Protein AF-0000000086145439 (afdb_homodimer)

Nearest PDB structures (foldseek):
  3k1z-assembly1_A  TM=8.356E-01  e=1.983E-15  Homo sapiens
  4ygs-assembly1_A  TM=7.049E-01  e=2.484E-09  Thermococcus onnurineus NA1
  3qnm-assembly1_A  TM=7.487E-01  e=1.190E-08  Bacteroides thetaiotaomicron
  4kn8-assembly1_B  TM=3.514E-01  e=5.556E-03  Geobacillus stearothermophilus
  1wvi-assembly1_D  TM=2.599E-01  e=7.870E-03  Streptococcus mutans UA159

Organism: NCBI:txid717836

Foldseek 3Di:
DADFEAEEAEAFDPFFKHWPDPLLVVLVVLQVVLPDDQDDSVLLVVQLVVQLVVLCVVQNLCNLVPVDANLVSQLSSSQSSCCVRDPVVDHRDPPSSVVSVVCVLAVNTMDTDPLLQVLLVQVVVQCVVSVHHYAYAYQYSDHPRRQSHCVNNVFFEAPAEQQDPPPPPLLPPPPDDGSHSYYQYCSNQVHAFLALSSVVSVVVSVCVNCVVPVNDDPVRYAYEYEYADCRGTCNSQVVNVHQYEHAAQDDFPPDPPAAECQPPPAEAPVVVCVPPSYHYYNHSNSVSSNHDGD/DADFEAEEAEAFDPFFKHWPDPPLVVLVVLQVVLPDDQDDSVLLVVQLVVQLVVLCVVQNLCNLVPVDANLVSQLSSSQSSCCVRDDVVDHRDPPSSVVSVVCVLAVNTMDTDPLLQVLLVQVVVQCVVSVHHYAYEYQYSDHPRRQSHCVNNVFFEAPAEQQDPPPPPLLPPPPDDGSHSYYQYCSNQVHAFLALSSVVSVVVSVCVNCVVPVNDDPVRYAYEYEYADCRGTCNSQVVNVHQYEHAAQDDFPPDPPAAECAPPPAEAPVVVCVPPSYHYYNHSNSVSSNHDGD

Secondary structure (DSSP, 8-state):
----EEEEEE-SBTTTEEESS-HHHHHHHHHHHTT--S--HHHHHHHHHHHHHHHHHHSTGGGGGGT--HHHHHHHHHHHHHGGGS-TT--PPTTHHHHHHHHTTSTTTEEE-TTHHHHHHHHHHHHHHTT--EEEEEEESS-TTHHHHHHHTT--B-S-BTTS--TT--SS-TTS--SB-EEEEHHHHS--TTSHHHHHHHHHHHHHHHHTTT---GGGEEEEEEES-IIIIIHHHHHTT-EEEEE-SSSTT-STTSEE-TTSPP--HHHHTTT-SEEEES-HHHHHTTSPP-/-PPPEEEEEE--BTTTEEESS-HHHHHHHHHHHTT--S--HHHHHHHHHHHHHHHHHHSTGGGGGGT--HHHHHHHHHHHHHGGGS-TT--PPTTHHHHHHHHTTSTTTEEE-TTHHHHHHHHHHHHHHTT--EEEEEEESS-TTHHHHHHHTT--B-S-BTTS--TT--SS-TTS--SB-EEEEHHHHS--TTSHHHHHHHHHHHHHHHHTTT---GGGEEEEEEES-IIIIIHHHHHTT-EEEEE-SSSTT-STTSEE-TTSPP--HHHHTTT-SEEEES-HHHHHTTSPP-

Radius of gyration: 28.78 Å; Cα contacts (8 Å, |Δi|>4): 1080; chains: 2; bounding box: 51×89×58 Å

pLDDT: mean 90.92, std 12.45, range [38.62, 98.88]

InterPro domains:
  IPR023214 HAD superfamily [G3DSA:3.40.50.1000] (103-264)
  IPR036412 HAD-like superfamily [SSF56784] (8-256)
  IPR044924 HAD-superfamily hydrolase, subfamily IA, REG-2-like, capping domain superfamily [G3DSA:1.10.150.720] (21-102)
  IPR051828 HAD-like hydrolase domain-containing protein [PTHR46191] (2-291)

Structure (mmCIF, N/CA/C/O backbone):
data_AF-0000000086145439-model_v1
#
loop_
_entity.id
_entity.type
_entity.pdbx_description
1 polymer 'Haloacid dehalogenase-like hydrolase'
#
loop_
_atom_site.group_PDB
_atom_site.id
_atom_site.type_symbol
_atom_site.label_atom_id
_atom_site.label_alt_id
_atom_site.label_comp_id
_atom_site.label_asym_id
_atom_site.label_entity_id
_atom_site.label_seq_id
_atom_site.pdbx_PDB_ins_code
_atom_site.Cartn_x
_atom_site.Cartn_y
_atom_site.Cartn_z
_atom_site.occupancy
_atom_site.B_iso_or_equiv
_atom_site.auth_seq_id
_atom_site.auth_comp_id
_atom_site.auth_asym_id
_atom_site.auth_atom_id
_atom_site.pdbx_PDB_model_num
ATOM 1 N N . MET A 1 1 ? -0.364 45.25 20.031 1 47.22 1 MET A N 1
ATOM 2 C CA . MET A 1 1 ? 0.243 44.156 20.766 1 47.22 1 MET A CA 1
ATOM 3 C C . MET A 1 1 ? 1.374 43.531 19.953 1 47.22 1 MET A C 1
ATOM 5 O O . MET A 1 1 ? 1.283 43.406 18.734 1 47.22 1 MET A O 1
ATOM 9 N N . PRO A 1 2 ? 2.51 43.406 20.547 1 53.5 2 PRO A N 1
ATOM 10 C CA . PRO A 1 2 ? 3.674 42.969 19.781 1 53.5 2 PRO A CA 1
ATOM 11 C C . PRO A 1 2 ? 3.416 41.656 19.031 1 53.5 2 PRO A C 1
ATOM 13 O O . PRO A 1 2 ? 2.58 40.844 19.453 1 53.5 2 PRO A O 1
ATOM 16 N N . SER A 1 3 ? 3.953 41.688 17.797 1 62.94 3 SER A N 1
ATOM 17 C CA . SER A 1 3 ? 3.857 40.5 16.969 1 62.94 3 SER A CA 1
ATOM 18 C C . SER A 1 3 ? 4.328 39.25 17.734 1 62.94 3 SER A C 1
ATOM 20 O O . SER A 1 3 ? 5.328 39.312 18.453 1 62.94 3 SER A O 1
ATOM 22 N N . ARG A 1 4 ? 3.471 38.344 17.891 1 82.12 4 ARG A N 1
ATOM 23 C CA . ARG A 1 4 ? 3.752 37.125 18.609 1 82.12 4 ARG A CA 1
ATOM 24 C C . ARG A 1 4 ? 3.943 35.938 17.656 1 82.12 4 ARG A C 1
ATOM 26 O O . ARG A 1 4 ? 3.492 36 16.5 1 82.12 4 ARG A O 1
ATOM 33 N N . ASN A 1 5 ? 4.719 35.094 18.078 1 91.19 5 ASN A N 1
ATOM 34 C CA . ASN A 1 5 ? 4.844 33.844 17.375 1 91.19 5 ASN A CA 1
ATOM 35 C C . ASN A 1 5 ? 3.502 33.125 17.266 1 91.19 5 ASN A C 1
ATOM 37 O O . ASN A 1 5 ? 2.58 33.406 18.031 1 91.19 5 ASN A O 1
ATOM 41 N N . LEU A 1 6 ? 3.379 32.406 16.219 1 94.06 6 LEU A N 1
ATOM 42 C CA . LEU A 1 6 ? 2.098 31.75 15.953 1 94.06 6 LEU A CA 1
ATOM 43 C C . LEU A 1 6 ? 2.27 30.25 15.773 1 94.06 6 LEU A C 1
ATOM 45 O O . LEU A 1 6 ? 3.119 29.797 14.992 1 94.06 6 LEU A O 1
ATOM 49 N N . LEU A 1 7 ? 1.595 29.484 16.609 1 95.56 7 LEU A N 1
ATOM 50 C CA . LEU A 1 7 ? 1.323 28.078 16.344 1 95.56 7 LEU A CA 1
ATOM 51 C C . LEU A 1 7 ? -0.054 27.891 15.711 1 95.56 7 LEU A C 1
ATOM 53 O O . LEU A 1 7 ? -1.074 28.141 16.359 1 95.56 7 LEU A O 1
ATOM 57 N N . ILE A 1 8 ? -0.056 27.562 14.43 1 97.69 8 ILE A N 1
ATOM 58 C CA . ILE A 1 8 ? -1.32 27.359 13.734 1 97.69 8 ILE A CA 1
ATOM 59 C C . ILE A 1 8 ? -1.418 25.922 13.242 1 97.69 8 ILE A C 1
ATOM 61 O O . ILE A 1 8 ? -0.511 25.422 12.57 1 97.69 8 ILE A O 1
ATOM 65 N N . CYS A 1 9 ? -2.453 25.219 13.648 1 98.69 9 CYS A N 1
ATOM 66 C CA . CYS A 1 9 ? -2.633 23.828 13.266 1 98.69 9 CYS A CA 1
ATOM 67 C C . CYS A 1 9 ? -3.955 23.625 12.539 1 98.69 9 CYS A C 1
ATOM 69 O O . CYS A 1 9 ? -4.922 24.344 12.789 1 98.69 9 CYS A O 1
ATOM 71 N N . PHE A 1 10 ? -3.969 22.672 11.656 1 98.88 10 PHE A N 1
ATOM 72 C CA . PHE A 1 10 ? -5.117 22.406 10.797 1 98.88 10 PHE A CA 1
ATOM 73 C C . PHE A 1 10 ? -5.637 20.984 11.016 1 98.88 10 PHE A C 1
ATOM 75 O O . PHE A 1 10 ? -4.855 20.062 11.203 1 98.88 10 PHE A O 1
ATOM 82 N N . ASP A 1 11 ? -6.965 20.844 10.961 1 98.75 11 ASP A N 1
ATOM 83 C CA . ASP A 1 11 ? -7.547 19.562 10.602 1 98.75 11 ASP A CA 1
ATOM 84 C C . ASP A 1 11 ? -7.152 19.156 9.18 1 98.75 11 ASP A C 1
ATOM 86 O O . ASP A 1 11 ? -6.707 20 8.391 1 98.75 11 ASP A O 1
ATOM 90 N N . ALA A 1 12 ? -7.277 17.859 8.906 1 98.44 12 ALA A N 1
ATOM 91 C CA . ALA A 1 12 ? -6.879 17.406 7.578 1 98.44 12 ALA A CA 1
ATOM 92 C C . ALA A 1 12 ? -8.094 17.188 6.688 1 98.44 12 ALA A C 1
ATOM 94 O O . ALA A 1 12 ? -8.406 18.016 5.832 1 98.44 12 ALA A O 1
ATOM 95 N N . PHE A 1 13 ? -8.93 16.203 6.918 1 97 13 PHE A N 1
ATOM 96 C CA . PHE A 1 13 ? -10.078 15.82 6.105 1 97 13 PHE A CA 1
ATOM 97 C C . PHE A 1 13 ? -11.18 16.875 6.191 1 97 13 PHE A C 1
ATOM 99 O O . PHE A 1 13 ? -11.641 17.203 7.285 1 97 13 PHE A O 1
ATOM 106 N N . GLY A 1 14 ? -11.516 17.375 5.109 1 97.38 14 GLY A N 1
ATOM 107 C CA . GLY A 1 14 ? -12.562 18.375 5.039 1 97.38 14 GLY A CA 1
ATOM 108 C C . GLY A 1 14 ? -12.039 19.797 5.199 1 97.38 14 GLY A C 1
ATOM 109 O O . GLY A 1 14 ? -12.734 20.766 4.871 1 97.38 14 GLY A O 1
ATOM 110 N N . THR A 1 15 ? -10.828 19.891 5.691 1 98.56 15 THR A N 1
ATOM 111 C CA . THR A 1 15 ? -10.211 21.203 5.902 1 98.56 15 THR A CA 1
ATOM 112 C C . THR A 1 15 ? -9.094 21.438 4.887 1 98.56 15 THR A C 1
ATOM 114 O O . THR A 1 15 ? -9.109 22.422 4.156 1 98.56 15 THR A O 1
ATOM 117 N N . LEU A 1 16 ? -8.148 20.5 4.754 1 98.75 16 LEU A N 1
ATOM 118 C CA . LEU A 1 16 ? -7.043 20.641 3.816 1 98.75 16 LEU A CA 1
ATOM 119 C C . LEU A 1 16 ? -7.348 19.906 2.51 1 98.75 16 LEU A C 1
ATOM 121 O O . LEU A 1 16 ? -6.957 20.375 1.434 1 98.75 16 LEU A O 1
ATOM 125 N N . PHE A 1 17 ? -7.973 18.766 2.629 1 98.69 17 PHE A N 1
ATOM 126 C CA . PHE A 1 17 ? -8.273 17.984 1.436 1 98.69 17 PHE A CA 1
ATOM 127 C C . PHE A 1 17 ? -9.609 17.266 1.586 1 98.69 17 PHE A C 1
ATOM 129 O O . PHE A 1 17 ? -10.18 17.219 2.68 1 98.69 17 PHE A O 1
ATOM 136 N N . LYS A 1 18 ? -10.148 16.781 0.526 1 98.38 18 LYS A N 1
ATOM 137 C CA . LYS A 1 18 ? -11.398 16.047 0.427 1 98.38 18 LYS A CA 1
ATOM 138 C C . LYS A 1 18 ? -11.289 14.906 -0.587 1 98.38 18 LYS A C 1
ATOM 140 O O . LYS A 1 18 ? -10.352 14.875 -1.388 1 98.38 18 LYS A O 1
ATOM 145 N N . PRO A 1 19 ? -12.188 13.898 -0.55 1 98.12 19 PRO A N 1
ATOM 146 C CA . PRO A 1 19 ? -12.148 12.859 -1.581 1 98.12 19 PRO A CA 1
ATOM 147 C C . PRO A 1 19 ? -12.242 13.422 -2.994 1 98.12 19 PRO A C 1
ATOM 149 O O . PRO A 1 19 ? -13.023 14.352 -3.242 1 98.12 19 PRO A O 1
ATOM 152 N N . ARG A 1 20 ? -11.43 12.906 -3.873 1 98.12 20 ARG A N 1
ATOM 153 C CA . ARG A 1 20 ? -11.438 13.312 -5.273 1 98.12 20 ARG A CA 1
ATOM 154 C C . ARG A 1 20 ? -12.797 13.047 -5.914 1 98.12 20 ARG A C 1
ATOM 156 O O . ARG A 1 20 ? -13.266 13.844 -6.73 1 98.12 20 ARG A O 1
ATOM 163 N N . TYR A 1 21 ? -13.391 11.953 -5.629 1 98.06 21 TYR A N 1
ATOM 164 C CA . TYR A 1 21 ? -14.742 11.484 -5.941 1 98.06 21 TYR A CA 1
ATOM 165 C C . TYR A 1 21 ? -15.398 10.859 -4.715 1 98.06 21 TYR A C 1
ATOM 167 O O . TYR A 1 21 ? -14.719 10.531 -3.74 1 98.06 21 TYR A O 1
ATOM 175 N N . PRO A 1 22 ? -16.734 10.82 -4.691 1 97.88 22 PRO A N 1
ATOM 176 C CA . PRO A 1 22 ? -17.344 10.156 -3.543 1 97.88 22 PRO A CA 1
ATOM 177 C C . PRO A 1 22 ? -16.703 8.805 -3.229 1 97.88 22 PRO A C 1
ATOM 179 O O . PRO A 1 22 ? -16.375 8.047 -4.141 1 97.88 22 PRO A O 1
ATOM 182 N N . VAL A 1 23 ? -16.453 8.555 -1.948 1 97.88 23 VAL A N 1
ATOM 183 C CA . VAL A 1 23 ? -15.711 7.387 -1.48 1 97.88 23 VAL A CA 1
ATOM 184 C C . VAL A 1 23 ? -16.328 6.113 -2.055 1 97.88 23 VAL A C 1
ATOM 186 O O . VAL A 1 23 ? -15.617 5.27 -2.609 1 97.88 23 VAL A O 1
ATOM 189 N N . ALA A 1 24 ? -17.672 6.004 -2.002 1 98.25 24 ALA A N 1
ATOM 190 C CA . ALA A 1 24 ? -18.359 4.809 -2.486 1 98.25 24 ALA A CA 1
ATOM 191 C C . ALA A 1 24 ? -18.125 4.609 -3.98 1 98.25 24 ALA A C 1
ATOM 193 O O . ALA A 1 24 ? -18.016 3.475 -4.453 1 98.25 24 ALA A O 1
ATOM 194 N N . GLN A 1 25 ? -18.125 5.707 -4.727 1 98.44 25 GLN A N 1
ATOM 195 C CA . GLN A 1 25 ? -17.859 5.625 -6.156 1 98.44 25 GLN A CA 1
ATOM 196 C C . GLN A 1 25 ? -16.453 5.094 -6.422 1 98.44 25 GLN A C 1
ATOM 198 O O . GLN A 1 25 ? -16.25 4.262 -7.312 1 98.44 25 GLN A O 1
ATOM 203 N N . GLN A 1 26 ? -15.477 5.566 -5.68 1 98.69 26 GLN A N 1
ATOM 204 C CA . GLN A 1 26 ? -14.102 5.125 -5.859 1 98.69 26 GLN A CA 1
ATOM 205 C C . GLN A 1 26 ? -13.945 3.65 -5.492 1 98.69 26 GLN A C 1
ATOM 207 O O . GLN A 1 26 ? -13.266 2.902 -6.199 1 98.69 26 GLN A O 1
ATOM 212 N N . TYR A 1 27 ? -14.578 3.244 -4.363 1 98.56 27 TYR A N 1
ATOM 213 C CA . TYR A 1 27 ? -14.602 1.835 -3.992 1 98.56 27 TYR A CA 1
ATOM 214 C C . TYR A 1 27 ? -15.188 0.985 -5.113 1 98.56 27 TYR A C 1
ATOM 216 O O . TYR A 1 27 ? -14.602 -0.023 -5.508 1 98.56 27 TYR A O 1
ATOM 224 N N . GLY A 1 28 ? -16.359 1.414 -5.586 1 98.38 28 GLY A N 1
ATOM 225 C CA . GLY A 1 28 ? -17.031 0.688 -6.648 1 98.38 28 GLY A CA 1
ATOM 226 C C . GLY A 1 28 ? -16.203 0.589 -7.918 1 98.38 28 GLY A C 1
ATOM 227 O O . GLY A 1 28 ? -16.125 -0.476 -8.531 1 98.38 28 GLY A O 1
ATOM 228 N N . ASP A 1 29 ? -15.578 1.71 -8.336 1 98.25 29 ASP A N 1
ATOM 229 C CA . ASP A 1 29 ? -14.758 1.744 -9.547 1 98.25 29 ASP A CA 1
ATOM 230 C C . ASP A 1 29 ? -13.609 0.738 -9.461 1 98.25 29 ASP A C 1
ATOM 232 O O . ASP A 1 29 ? -13.344 0.012 -10.422 1 98.25 29 ASP A O 1
ATOM 236 N N . VAL A 1 30 ? -12.93 0.678 -8.305 1 97.75 30 VAL A N 1
ATOM 237 C CA . VAL A 1 30 ? -11.828 -0.259 -8.125 1 97.75 30 VAL A CA 1
ATOM 238 C C . VAL A 1 30 ? -12.352 -1.691 -8.172 1 97.75 30 VAL A C 1
ATOM 240 O O . VAL A 1 30 ? -11.789 -2.543 -8.867 1 97.75 30 VAL A O 1
ATOM 243 N N . ALA A 1 31 ? -13.43 -1.961 -7.445 1 97.19 31 ALA A N 1
ATOM 244 C CA . ALA A 1 31 ? -14 -3.305 -7.422 1 97.19 31 ALA A CA 1
ATOM 245 C C . ALA A 1 31 ? -14.375 -3.764 -8.828 1 97.19 31 ALA A C 1
ATOM 247 O O . ALA A 1 31 ? -14.086 -4.898 -9.219 1 97.19 31 ALA A O 1
ATOM 248 N N . ARG A 1 32 ? -14.977 -2.883 -9.609 1 96.38 32 ARG A N 1
ATOM 249 C CA . ARG A 1 32 ? -15.391 -3.205 -10.969 1 96.38 32 ARG A CA 1
ATOM 250 C C . ARG A 1 32 ? -14.188 -3.453 -11.867 1 96.38 32 ARG A C 1
ATOM 252 O O . ARG A 1 32 ? -14.242 -4.293 -12.766 1 96.38 32 ARG A O 1
ATOM 259 N N . SER A 1 33 ? -13.156 -2.701 -11.609 1 95.25 33 SER A N 1
ATOM 260 C CA . SER A 1 33 ? -11.945 -2.912 -12.398 1 95.25 33 SER A CA 1
ATOM 261 C C . SER A 1 33 ? -11.344 -4.285 -12.133 1 95.25 33 SER A C 1
ATOM 263 O O . SER A 1 33 ? -10.531 -4.781 -12.922 1 95.25 33 SER A O 1
ATOM 265 N N . PHE A 1 34 ? -11.711 -4.922 -11.039 1 92.81 34 PHE A N 1
ATOM 266 C CA . PHE A 1 34 ? -11.234 -6.262 -10.711 1 92.81 34 PHE A CA 1
ATOM 267 C C . PHE A 1 34 ? -12.289 -7.309 -11.055 1 92.81 34 PHE A C 1
ATOM 269 O O . PHE A 1 34 ? -12.195 -8.453 -10.617 1 92.81 34 PHE A O 1
ATOM 276 N N . GLY A 1 35 ? -13.406 -6.883 -11.711 1 90.06 35 GLY A N 1
ATOM 277 C CA . GLY A 1 35 ? -14.359 -7.82 -12.281 1 90.06 35 GLY A CA 1
ATOM 278 C C . GLY A 1 35 ? -15.594 -8.008 -11.422 1 90.06 35 GLY A C 1
ATOM 279 O O . GLY A 1 35 ? -16.469 -8.805 -11.758 1 90.06 35 GLY A O 1
ATOM 280 N N . LEU A 1 36 ? -15.617 -7.301 -10.25 1 92.69 36 LEU A N 1
ATOM 281 C CA . LEU A 1 36 ? -16.828 -7.379 -9.438 1 92.69 36 LEU A CA 1
ATOM 282 C C . LEU A 1 36 ? -17.938 -6.508 -10.016 1 92.69 36 LEU A C 1
ATOM 284 O O . LEU A 1 36 ? -17.656 -5.453 -10.594 1 92.69 36 LEU A O 1
ATOM 288 N N . SER A 1 37 ? -19.109 -7.039 -9.945 1 91.75 37 SER A N 1
ATOM 289 C CA . SER A 1 37 ? -20.266 -6.324 -10.469 1 91.75 37 SER A CA 1
ATOM 290 C C . SER A 1 37 ? -21.531 -6.68 -9.695 1 91.75 37 SER A C 1
ATOM 292 O O . SER A 1 37 ? -21.469 -7.348 -8.664 1 91.75 37 SER A O 1
ATOM 294 N N . GLY A 1 38 ? -22.609 -6.059 -10.125 1 93.56 38 GLY A N 1
ATOM 295 C CA . GLY A 1 38 ? -23.875 -6.434 -9.523 1 93.56 38 GLY A CA 1
ATOM 296 C C . GLY A 1 38 ? -24.266 -5.555 -8.352 1 93.56 38 GLY A C 1
ATOM 297 O O . GLY A 1 38 ? -25.078 -5.957 -7.512 1 93.56 38 GLY A O 1
ATOM 298 N N . PHE A 1 39 ? -23.625 -4.543 -8.164 1 97.25 39 PHE A N 1
ATOM 299 C CA . PHE A 1 39 ? -23.969 -3.615 -7.09 1 97.25 39 PHE A CA 1
ATOM 300 C C . PHE A 1 39 ? -23.906 -2.174 -7.582 1 97.25 39 PHE A C 1
ATOM 302 O O . PHE A 1 39 ? -23.188 -1.871 -8.539 1 97.25 39 PHE A O 1
ATOM 309 N N . THR A 1 40 ? -24.641 -1.315 -6.984 1 97.81 40 THR A N 1
ATOM 310 C CA . THR A 1 40 ? -24.625 0.115 -7.266 1 97.81 40 THR A CA 1
ATOM 311 C C . THR A 1 40 ? -23.719 0.851 -6.285 1 97.81 40 THR A C 1
ATOM 313 O O . THR A 1 40 ? -23.344 0.301 -5.246 1 97.81 40 THR A O 1
ATOM 316 N N . ASN A 1 41 ? -23.375 2.029 -6.629 1 98.12 41 ASN A N 1
ATOM 317 C CA . ASN A 1 41 ? -22.594 2.848 -5.707 1 98.12 41 ASN A CA 1
ATOM 318 C C . ASN A 1 41 ? -23.344 3.107 -4.406 1 98.12 41 ASN A C 1
ATOM 320 O O . ASN A 1 41 ? -22.75 3.209 -3.34 1 98.12 41 ASN A O 1
ATOM 324 N N . GLU A 1 42 ? -24.656 3.201 -4.465 1 98.25 42 GLU A N 1
ATOM 325 C CA . GLU A 1 42 ? -25.484 3.398 -3.279 1 98.25 42 GLU A CA 1
ATOM 326 C C . GLU A 1 42 ? -25.391 2.203 -2.336 1 98.25 42 GLU A C 1
ATOM 328 O O . GLU A 1 42 ? -25.328 2.373 -1.116 1 98.25 42 GLU A O 1
ATOM 333 N N . GLU A 1 43 ? -25.359 1.055 -2.959 1 98.5 43 GLU A N 1
ATOM 334 C CA . GLU A 1 43 ? -25.203 -0.158 -2.16 1 98.5 43 GLU A CA 1
ATOM 335 C C . GLU A 1 43 ? -23.828 -0.219 -1.506 1 98.5 43 GLU A C 1
ATOM 337 O O . GLU A 1 43 ? -23.703 -0.609 -0.343 1 98.5 43 GLU A O 1
ATOM 342 N N . VAL A 1 44 ? -22.828 0.174 -2.279 1 98.62 44 VAL A N 1
ATOM 343 C CA . VAL A 1 44 ? -21.484 0.226 -1.729 1 98.62 44 VAL A CA 1
ATOM 344 C C . VAL A 1 44 ? -21.438 1.217 -0.569 1 98.62 44 VAL A C 1
ATOM 346 O O . VAL A 1 44 ? -20.828 0.939 0.468 1 98.62 44 VAL A O 1
ATOM 349 N N . SER A 1 45 ? -22.078 2.346 -0.739 1 98.5 45 SER A N 1
ATOM 350 C CA . SER A 1 45 ? -22.109 3.379 0.292 1 98.5 45 SER A CA 1
ATOM 351 C C . SER A 1 45 ? -22.734 2.854 1.582 1 98.5 45 SER A C 1
ATOM 353 O O . SER A 1 45 ? -22.188 3.045 2.666 1 98.5 45 SER A O 1
ATOM 355 N N . SER A 1 46 ? -23.859 2.215 1.466 1 98.56 46 SER A N 1
ATOM 356 C CA . SER A 1 46 ? -24.562 1.673 2.623 1 98.56 46 SER A CA 1
ATOM 357 C C . SER A 1 46 ? -23.734 0.599 3.32 1 98.56 46 SER A C 1
ATOM 359 O O . SER A 1 46 ? -23.641 0.578 4.551 1 98.56 46 SER A O 1
ATOM 361 N N . SER A 1 47 ? -23.156 -0.244 2.506 1 98.5 47 SER A N 1
ATOM 362 C CA . SER A 1 47 ? -22.344 -1.322 3.061 1 98.5 47 SER A CA 1
ATOM 363 C C . SER A 1 47 ? -21.094 -0.779 3.74 1 98.5 47 SER A C 1
ATOM 365 O O . SER A 1 47 ? -20.688 -1.271 4.797 1 98.5 47 SER A O 1
ATOM 367 N N . PHE A 1 48 ? -20.516 0.216 3.146 1 98.62 48 PHE A N 1
ATOM 368 C CA . PHE A 1 48 ? -19.344 0.856 3.729 1 98.62 48 PHE A CA 1
ATOM 369 C C . PHE A 1 48 ? -19.672 1.453 5.09 1 98.62 48 PHE A C 1
ATOM 371 O O . PHE A 1 48 ? -18.922 1.263 6.055 1 98.62 48 PHE A O 1
ATOM 378 N N . LYS A 1 49 ? -20.703 2.186 5.129 1 98.19 49 LYS A N 1
ATOM 379 C CA . LYS A 1 49 ? -21.109 2.824 6.375 1 98.19 49 LYS A CA 1
ATOM 380 C C . LYS A 1 49 ? -21.312 1.791 7.48 1 98.19 49 LYS A C 1
ATOM 382 O O . LYS A 1 49 ? -20.906 2.004 8.625 1 98.19 49 LYS A O 1
ATOM 387 N N . ALA A 1 50 ? -21.906 0.675 7.121 1 98.25 50 ALA A N 1
ATOM 388 C CA . ALA A 1 50 ? -22.156 -0.4 8.086 1 98.25 50 ALA A CA 1
ATOM 389 C C . ALA A 1 50 ? -20.828 -1.009 8.555 1 98.25 50 ALA A C 1
ATOM 391 O O . ALA A 1 50 ? -20.641 -1.226 9.758 1 98.25 50 ALA A O 1
ATOM 392 N N . ALA A 1 51 ? -19.953 -1.281 7.613 1 98.38 51 ALA A N 1
ATOM 393 C CA . ALA A 1 51 ? -18.656 -1.858 7.941 1 98.38 51 ALA A CA 1
ATOM 394 C C . ALA A 1 51 ? -17.828 -0.91 8.812 1 98.38 51 ALA A C 1
ATOM 396 O O . ALA A 1 51 ? -17.188 -1.337 9.773 1 98.38 51 ALA A O 1
ATOM 397 N N . PHE A 1 52 ? -17.875 0.348 8.453 1 97.44 52 PHE A N 1
ATOM 398 C CA . PHE A 1 52 ? -17.141 1.367 9.188 1 97.44 52 PHE A CA 1
ATOM 399 C C . PHE A 1 52 ? -17.641 1.471 10.625 1 97.44 52 PHE A C 1
ATOM 401 O O . PHE A 1 52 ? -16.844 1.504 11.562 1 97.44 52 PHE A O 1
ATOM 408 N N . LYS A 1 53 ? -18.938 1.542 10.773 1 97.44 53 LYS A N 1
ATOM 409 C CA . LYS A 1 53 ? -19.547 1.646 12.094 1 97.44 53 LYS A CA 1
ATOM 410 C C . LYS A 1 53 ? -19.188 0.442 12.961 1 97.44 53 LYS A C 1
ATOM 412 O O . LYS A 1 53 ? -18.812 0.599 14.125 1 97.44 53 LYS A O 1
ATOM 417 N N . LYS A 1 54 ? -19.312 -0.692 12.414 1 97.62 54 LYS A N 1
ATOM 418 C CA . LYS A 1 54 ? -19.016 -1.921 13.148 1 97.62 54 LYS A CA 1
ATOM 419 C C . LYS A 1 54 ? -17.547 -1.967 13.57 1 97.62 54 LYS A C 1
ATOM 421 O O . LYS A 1 54 ? -17.234 -2.244 14.734 1 97.62 54 LYS A O 1
ATOM 426 N N . GLU A 1 55 ? -16.609 -1.665 12.625 1 97 55 GLU A N 1
ATOM 427 C CA . GLU A 1 55 ? -15.172 -1.711 12.906 1 97 55 GLU A CA 1
ATOM 428 C C . GLU A 1 55 ? -14.781 -0.644 13.922 1 97 55 GLU A C 1
ATOM 430 O O . GLU A 1 55 ? -13.961 -0.896 14.812 1 97 55 GLU A O 1
ATOM 435 N N . SER A 1 56 ? -15.367 0.534 13.773 1 94.94 56 SER A N 1
ATOM 436 C CA . SER A 1 56 ? -15.07 1.626 14.695 1 94.94 56 SER A CA 1
ATOM 437 C C . SER A 1 56 ? -15.516 1.29 16.109 1 94.94 56 SER A C 1
ATOM 439 O O . SER A 1 56 ? -14.875 1.699 17.078 1 94.94 56 SER A O 1
ATOM 441 N N . LYS A 1 57 ? -16.609 0.594 16.234 1 95.62 57 LYS A N 1
ATOM 442 C CA . LYS A 1 57 ? -17.109 0.18 17.531 1 95.62 57 LYS A CA 1
ATOM 443 C C . LYS A 1 57 ? -16.234 -0.906 18.141 1 95.62 57 LYS A C 1
ATOM 445 O O . LYS A 1 57 ? -15.859 -0.83 19.312 1 95.62 57 LYS A O 1
ATOM 450 N N . GLN A 1 58 ? -15.828 -1.844 17.344 1 95.88 58 GLN A N 1
ATOM 451 C CA . GLN A 1 58 ? -15.062 -2.99 17.812 1 95.88 58 GLN A CA 1
ATOM 452 C C . GLN A 1 58 ? -13.594 -2.623 18.031 1 95.88 58 GLN A C 1
ATOM 454 O O . GLN A 1 58 ? -12.945 -3.141 18.953 1 95.88 58 GLN A O 1
ATOM 459 N N . ASN A 1 59 ? -13.078 -1.806 17.172 1 94.44 59 ASN A N 1
ATOM 460 C CA . ASN A 1 59 ? -11.68 -1.402 17.188 1 94.44 59 ASN A CA 1
ATOM 461 C C . ASN A 1 59 ? -11.531 0.109 17.047 1 94.44 59 ASN A C 1
ATOM 463 O O . ASN A 1 59 ? -11.086 0.6 16.016 1 94.44 59 ASN A O 1
ATOM 467 N N . PRO A 1 60 ? -11.758 0.821 18.156 1 92.31 60 PRO A N 1
ATOM 468 C CA . PRO A 1 60 ? -11.766 2.283 18.078 1 92.31 60 PRO A CA 1
ATOM 469 C C . PRO A 1 60 ? -10.398 2.869 17.75 1 92.31 60 PRO A C 1
ATOM 471 O O . PRO A 1 60 ? -9.375 2.215 17.953 1 92.31 60 PRO A O 1
ATOM 474 N N . ASN A 1 61 ? -10.383 4.027 17.234 1 93.06 61 ASN A N 1
ATOM 475 C CA . ASN A 1 61 ? -9.18 4.781 16.891 1 93.06 61 ASN A CA 1
ATOM 476 C C . ASN A 1 61 ? -8.266 3.994 15.953 1 93.06 61 ASN A C 1
ATOM 478 O O . ASN A 1 61 ? -7.086 3.801 16.25 1 93.06 61 ASN A O 1
ATOM 482 N N . TYR A 1 62 ? -8.977 3.395 14.945 1 93.56 62 TYR A N 1
ATOM 483 C CA . TYR A 1 62 ? -8.273 2.705 13.867 1 93.56 62 TYR A CA 1
ATOM 484 C C . TYR A 1 62 ? -7.543 1.477 14.391 1 93.56 62 TYR A C 1
ATOM 486 O O . TYR A 1 62 ? -6.469 1.13 13.891 1 93.56 62 TYR A O 1
ATOM 494 N N . GLY A 1 63 ? -8.016 0.964 15.477 1 92.12 63 GLY A N 1
ATOM 495 C CA . GLY A 1 63 ? -7.531 -0.308 15.992 1 92.12 63 GLY A CA 1
ATOM 496 C C . GLY A 1 63 ? -6.477 -0.153 17.062 1 92.12 63 GLY A C 1
ATOM 497 O O . GLY A 1 63 ? -6.09 -1.132 17.703 1 92.12 63 GLY A O 1
ATOM 498 N N . LYS A 1 64 ? -6.012 1.042 17.359 1 88.06 64 LYS A N 1
ATOM 499 C CA . LYS A 1 64 ? -4.949 1.276 18.328 1 88.06 64 LYS A CA 1
ATOM 500 C C . LYS A 1 64 ? -5.297 0.671 19.688 1 88.06 64 LYS A C 1
ATOM 502 O O . LYS A 1 64 ? -4.445 0.073 20.344 1 88.06 64 LYS A O 1
ATOM 507 N N . ALA A 1 65 ? -6.426 0.763 20.031 1 83.69 65 ALA A N 1
ATOM 508 C CA . ALA A 1 65 ? -6.887 0.314 21.344 1 83.69 65 ALA A CA 1
ATOM 509 C C . ALA A 1 65 ? -6.711 -1.193 21.5 1 83.69 65 ALA A C 1
ATOM 511 O O . ALA A 1 65 ? -6.559 -1.695 22.625 1 83.69 65 ALA A O 1
ATOM 512 N N . ASN A 1 66 ? -6.617 -1.981 20.391 1 89.31 66 ASN A N 1
ATOM 513 C CA . ASN A 1 66 ? -6.523 -3.438 20.422 1 89.31 66 ASN A CA 1
ATOM 514 C C . ASN A 1 66 ? -5.223 -3.93 19.797 1 89.31 66 ASN A C 1
ATOM 516 O O . ASN A 1 66 ? -5.121 -5.094 19.406 1 89.31 66 ASN A O 1
ATOM 520 N N . GLY A 1 67 ? -4.316 -2.971 19.641 1 88.25 67 GLY A N 1
ATOM 521 C CA . GLY A 1 67 ? -3.021 -3.355 19.094 1 88.25 67 GLY A CA 1
ATOM 522 C C . GLY A 1 67 ? -3.061 -3.646 17.609 1 88.25 67 GLY A C 1
ATOM 523 O O . GLY A 1 67 ? -2.166 -4.309 17.078 1 88.25 67 GLY A O 1
ATOM 524 N N . MET A 1 68 ? -4.102 -3.258 16.969 1 90.12 68 MET A N 1
ATOM 525 C CA . MET A 1 68 ? -4.25 -3.439 15.531 1 90.12 68 MET A CA 1
ATOM 526 C C . MET A 1 68 ? -3.607 -2.285 14.773 1 90.12 68 MET A C 1
ATOM 528 O O . MET A 1 68 ? -3.693 -1.131 15.195 1 90.12 68 MET A O 1
ATOM 532 N N . ASN A 1 69 ? -2.967 -2.559 13.68 1 89.44 69 ASN A N 1
ATOM 533 C CA . ASN A 1 69 ? -2.455 -1.463 12.859 1 89.44 69 ASN A CA 1
ATOM 534 C C . ASN A 1 69 ? -3.512 -0.954 11.883 1 89.44 69 ASN A C 1
ATOM 536 O O . ASN A 1 69 ? -4.449 -1.678 11.539 1 89.44 69 ASN A O 1
ATOM 540 N N . PRO A 1 70 ? -3.344 0.252 11.453 1 92.81 70 PRO A N 1
ATOM 541 C CA . PRO A 1 70 ? -4.359 0.88 10.602 1 92.81 70 PRO A CA 1
ATOM 542 C C . PRO A 1 70 ? -4.582 0.126 9.297 1 92.81 70 PRO A C 1
ATOM 544 O O . PRO A 1 70 ? -5.707 0.076 8.789 1 92.81 70 PRO A O 1
ATOM 547 N N . GLU A 1 71 ? -3.574 -0.455 8.781 1 91.75 71 GLU A N 1
ATOM 548 C CA . GLU A 1 71 ? -3.725 -1.203 7.535 1 91.75 71 GLU A CA 1
ATOM 549 C C . GLU A 1 71 ? -4.707 -2.357 7.699 1 91.75 71 GLU A C 1
ATOM 551 O O . GLU A 1 71 ? -5.582 -2.562 6.855 1 91.75 71 GLU A O 1
ATOM 556 N N . LYS A 1 72 ? -4.512 -3.135 8.734 1 92.94 72 LYS A N 1
ATOM 557 C CA . LYS A 1 72 ? -5.441 -4.223 9.023 1 92.94 72 LYS A CA 1
ATOM 558 C C . LYS A 1 72 ? -6.852 -3.688 9.266 1 92.94 72 LYS A C 1
ATOM 560 O O . LYS A 1 72 ? -7.832 -4.281 8.812 1 92.94 72 LYS A O 1
ATOM 565 N N . TRP A 1 73 ? -6.953 -2.574 10.008 1 96.12 73 TRP A N 1
ATOM 566 C CA . TRP A 1 73 ? -8.227 -1.934 10.305 1 96.12 73 TRP A CA 1
ATOM 567 C C . TRP A 1 73 ? -8.984 -1.599 9.031 1 96.12 73 TRP A C 1
ATOM 569 O O . TRP A 1 73 ? -10.156 -1.967 8.875 1 96.12 73 TRP A O 1
ATOM 579 N N . TRP A 1 74 ? -8.336 -1.029 8.047 1 97 74 TRP A N 1
ATOM 580 C CA . TRP A 1 74 ? -8.961 -0.647 6.785 1 97 74 TRP A CA 1
ATOM 581 C C . TRP A 1 74 ? -9.195 -1.867 5.902 1 97 74 TRP A C 1
ATOM 583 O O . TRP A 1 74 ? -10.18 -1.919 5.152 1 97 74 TRP A O 1
ATOM 593 N N . THR A 1 75 ? -8.305 -2.85 5.98 1 96.38 75 THR A N 1
ATOM 594 C CA . THR A 1 75 ? -8.531 -4.102 5.266 1 96.38 75 THR A CA 1
ATOM 595 C C . THR A 1 75 ? -9.859 -4.73 5.68 1 96.38 75 THR A C 1
ATOM 597 O O . THR A 1 75 ? -10.633 -5.188 4.832 1 96.38 75 THR A O 1
ATOM 600 N N . ASN A 1 76 ? -10.102 -4.734 6.977 1 97.19 76 ASN A N 1
ATOM 601 C CA . ASN A 1 76 ? -11.367 -5.246 7.484 1 97.19 76 ASN A CA 1
ATOM 602 C C . ASN A 1 76 ? -12.555 -4.477 6.91 1 97.19 76 ASN A C 1
ATOM 604 O O . ASN A 1 76 ? -13.539 -5.074 6.477 1 97.19 76 ASN A O 1
ATOM 608 N N . ILE A 1 77 ? -12.461 -3.191 6.871 1 98.12 77 ILE A N 1
ATOM 609 C CA . ILE A 1 77 ? -13.562 -2.357 6.395 1 98.12 77 ILE A CA 1
ATOM 610 C C . ILE A 1 77 ? -13.797 -2.623 4.91 1 98.12 77 ILE A C 1
ATOM 612 O O . ILE A 1 77 ? -14.938 -2.824 4.484 1 98.12 77 ILE A O 1
ATOM 616 N N . ILE A 1 78 ? -12.719 -2.658 4.113 1 98.12 78 ILE A N 1
ATOM 617 C CA . ILE A 1 78 ? -12.836 -2.879 2.678 1 98.12 78 ILE A CA 1
ATOM 618 C C . ILE A 1 78 ? -13.461 -4.25 2.416 1 98.12 78 ILE A C 1
ATOM 620 O O . ILE A 1 78 ? -14.414 -4.367 1.637 1 98.12 78 ILE A O 1
ATOM 624 N N . THR A 1 79 ? -12.977 -5.238 3.09 1 96.94 79 THR A N 1
ATOM 625 C CA . THR A 1 79 ? -13.461 -6.605 2.928 1 96.94 79 THR A CA 1
ATOM 626 C C . THR A 1 79 ? -14.93 -6.703 3.314 1 96.94 79 THR A C 1
ATOM 628 O O . THR A 1 79 ? -15.742 -7.246 2.559 1 96.94 79 THR A O 1
ATOM 631 N N . ASN A 1 80 ? -15.273 -6.145 4.445 1 97.5 80 ASN A N 1
ATOM 632 C CA . ASN A 1 80 ? -16.625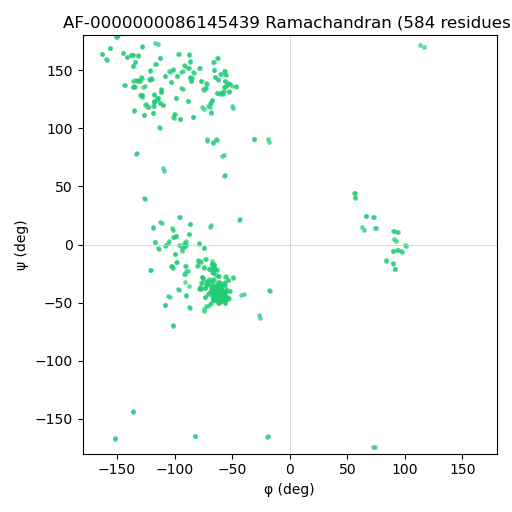 -6.242 4.969 1 97.5 80 ASN A CA 1
ATOM 633 C C . ASN A 1 80 ? -17.594 -5.344 4.195 1 97.5 80 ASN A C 1
ATOM 635 O O . ASN A 1 80 ? -18.812 -5.504 4.297 1 97.5 80 ASN A O 1
ATOM 639 N N . THR A 1 81 ? -17.094 -4.375 3.504 1 98.38 81 THR A N 1
ATOM 640 C CA . THR A 1 81 ? -17.922 -3.568 2.615 1 98.38 81 THR A CA 1
ATOM 641 C C . THR A 1 81 ? -18.422 -4.398 1.435 1 98.38 81 THR A C 1
ATOM 643 O O . THR A 1 81 ? -19.594 -4.312 1.054 1 98.38 81 THR A O 1
ATOM 646 N N . PHE A 1 82 ? -17.594 -5.293 0.921 1 97.62 82 PHE A N 1
ATOM 647 C CA . PHE A 1 82 ? -17.938 -5.934 -0.342 1 97.62 82 PHE A CA 1
ATOM 648 C C . PHE A 1 82 ? -18.484 -7.336 -0.107 1 97.62 82 PHE A C 1
ATOM 650 O O . PHE A 1 82 ? -19.172 -7.891 -0.961 1 97.62 82 PHE A O 1
ATOM 657 N N . LYS A 1 83 ? -18.219 -7.941 1.027 1 95.56 83 LYS A N 1
ATOM 658 C CA . LYS A 1 83 ? -18.656 -9.305 1.321 1 95.56 83 LYS A CA 1
ATOM 659 C C . LYS A 1 83 ? -20.156 -9.453 1.139 1 95.56 83 LYS A C 1
ATOM 661 O O . LYS A 1 83 ? -20.625 -10.406 0.518 1 95.56 83 LYS A O 1
ATOM 666 N N . PRO A 1 84 ? -20.969 -8.5 1.638 1 96 84 PRO A N 1
ATOM 667 C CA . PRO A 1 84 ? -22.422 -8.633 1.472 1 96 84 PRO A CA 1
ATOM 668 C C . PRO A 1 84 ? -22.875 -8.367 0.04 1 96 84 PRO A C 1
ATOM 670 O O . PRO A 1 84 ? -24.047 -8.609 -0.296 1 96 84 PRO A O 1
ATOM 673 N N . LEU A 1 85 ? -22.016 -7.832 -0.788 1 96.19 85 LEU A N 1
ATOM 674 C CA . LEU A 1 85 ? -22.422 -7.371 -2.111 1 96.19 85 LEU A CA 1
ATOM 675 C C . LEU A 1 85 ? -22.062 -8.398 -3.18 1 96.19 85 LEU A C 1
ATOM 677 O O . LEU A 1 85 ? -22.422 -8.234 -4.348 1 96.19 85 LEU A O 1
ATOM 681 N N . ILE A 1 86 ? -21.312 -9.398 -2.736 1 91.38 86 ILE A N 1
ATOM 682 C CA . ILE A 1 86 ? -20.922 -10.422 -3.703 1 91.38 86 ILE A CA 1
ATOM 683 C C . ILE A 1 86 ? -21.531 -11.766 -3.307 1 91.38 86 ILE A C 1
ATOM 685 O O . ILE A 1 86 ? -21.891 -11.977 -2.146 1 91.38 86 ILE A O 1
ATOM 689 N N . PRO A 1 87 ? -21.688 -12.594 -4.285 1 86.5 87 PRO A N 1
ATOM 690 C CA . PRO A 1 87 ? -22.234 -13.906 -3.949 1 86.5 87 PRO A CA 1
ATOM 691 C C . PRO A 1 87 ? -21.406 -14.633 -2.883 1 86.5 87 PRO A C 1
ATOM 693 O O . PRO A 1 87 ? -20.203 -14.43 -2.787 1 86.5 87 PRO A O 1
ATOM 696 N N . LEU A 1 88 ? -22.031 -15.414 -2.037 1 80.94 88 LEU A N 1
ATOM 697 C CA . LEU A 1 88 ? -21.438 -16.094 -0.885 1 80.94 88 LEU A CA 1
ATOM 698 C C . LEU A 1 88 ? -20.234 -16.922 -1.302 1 80.94 88 LEU A C 1
ATOM 700 O O . LEU A 1 88 ? -19.281 -17.078 -0.528 1 80.94 88 LEU A O 1
ATOM 704 N N . ASP A 1 89 ? -20.297 -17.391 -2.512 1 75.94 89 ASP A N 1
ATOM 705 C CA . ASP A 1 89 ? -19.234 -18.281 -2.965 1 75.94 89 ASP A CA 1
ATOM 706 C C . ASP A 1 89 ? -18.109 -17.484 -3.619 1 75.94 89 ASP A C 1
ATOM 708 O O . ASP A 1 89 ? -17.094 -18.062 -4.027 1 75.94 89 ASP A O 1
ATOM 712 N N . HIS A 1 90 ? -18.328 -16.109 -3.639 1 79.5 90 HIS A N 1
ATOM 713 C CA . HIS A 1 90 ? -17.297 -15.266 -4.23 1 79.5 90 HIS A CA 1
ATOM 714 C C . HIS A 1 90 ? -16.391 -14.68 -3.158 1 79.5 90 HIS A C 1
ATOM 716 O O . HIS A 1 90 ? -16.797 -14.5 -2.012 1 79.5 90 HIS A O 1
ATOM 722 N N . THR A 1 91 ? -15.156 -14.562 -3.533 1 85.19 91 THR A N 1
ATOM 723 C CA . THR A 1 91 ? -14.195 -13.906 -2.65 1 85.19 91 THR A CA 1
ATOM 724 C C . THR A 1 91 ? -13.719 -12.586 -3.252 1 85.19 91 THR A C 1
ATOM 726 O O . THR A 1 91 ? -13.891 -12.344 -4.449 1 85.19 91 THR A O 1
ATOM 729 N N . ILE A 1 92 ? -13.211 -11.789 -2.443 1 90.75 92 ILE A N 1
ATOM 730 C CA . ILE A 1 92 ? -12.609 -10.539 -2.902 1 90.75 92 ILE A CA 1
ATOM 731 C C . ILE A 1 92 ? -11.344 -10.836 -3.707 1 90.75 92 ILE A C 1
ATOM 733 O O . ILE A 1 92 ? -10.453 -11.547 -3.234 1 90.75 92 ILE A O 1
ATOM 737 N N . PRO A 1 93 ? -11.328 -10.32 -4.93 1 90.62 93 PRO A N 1
ATOM 738 C CA . PRO A 1 93 ? -10.172 -10.625 -5.777 1 90.62 93 PRO A CA 1
ATOM 739 C C . PRO A 1 93 ? -8.859 -10.125 -5.18 1 90.62 93 PRO A C 1
ATOM 741 O O . PRO A 1 93 ? -8.828 -9.062 -4.555 1 90.62 93 PRO A O 1
ATOM 744 N N . HIS A 1 94 ? -7.84 -10.891 -5.465 1 91.44 94 HIS A N 1
ATOM 745 C CA . HIS A 1 94 ? -6.5 -10.453 -5.094 1 91.44 94 HIS A CA 1
ATOM 746 C C . HIS A 1 94 ? -6.176 -9.086 -5.699 1 91.44 94 HIS A C 1
ATOM 748 O O . HIS A 1 94 ? -6.559 -8.805 -6.836 1 91.44 94 HIS A O 1
ATOM 754 N N . GLY A 1 95 ? -5.492 -8.219 -4.934 1 93.56 95 GLY A N 1
ATOM 755 C CA . GLY A 1 95 ? -5.02 -6.934 -5.434 1 93.56 95 GLY A CA 1
ATOM 756 C C . GLY A 1 95 ? -6.008 -5.805 -5.203 1 93.56 95 GLY A C 1
ATOM 757 O O . GLY A 1 95 ? -5.641 -4.629 -5.277 1 93.56 95 GLY A O 1
ATOM 758 N N . MET A 1 96 ? -7.281 -6.23 -5.004 1 95.69 96 MET A N 1
ATOM 759 C CA . MET A 1 96 ? -8.305 -5.191 -4.879 1 95.69 96 MET A CA 1
ATOM 760 C C . MET A 1 96 ? -8.102 -4.383 -3.6 1 95.69 96 MET A C 1
ATOM 762 O O . MET A 1 96 ? -8.109 -3.152 -3.631 1 95.69 96 MET A O 1
ATOM 766 N N . VAL A 1 97 ? -7.895 -5.086 -2.441 1 96.31 97 VAL A N 1
ATOM 767 C CA . VAL A 1 97 ? -7.754 -4.438 -1.144 1 96.31 97 VAL A CA 1
ATOM 768 C C . VAL A 1 97 ? -6.492 -3.574 -1.131 1 96.31 97 VAL A C 1
ATOM 770 O O . VAL A 1 97 ? -6.551 -2.383 -0.819 1 96.31 97 VAL A O 1
ATOM 773 N N . PRO A 1 98 ? -5.328 -4.066 -1.581 1 94.81 98 PRO A N 1
ATOM 774 C CA . PRO A 1 98 ? -4.129 -3.227 -1.632 1 94.81 98 PRO A CA 1
ATOM 775 C C . PRO A 1 98 ? -4.305 -2 -2.523 1 94.81 98 PRO A C 1
ATOM 777 O O . PRO A 1 98 ? -3.777 -0.927 -2.215 1 94.81 98 PRO A O 1
ATOM 780 N N . LYS A 1 99 ? -5.02 -2.145 -3.607 1 96.44 99 LYS A N 1
ATOM 781 C CA . LYS A 1 99 ? -5.246 -1.013 -4.5 1 96.44 99 LYS A CA 1
ATOM 782 C C . LYS A 1 99 ? -6.027 0.094 -3.801 1 96.44 99 LYS A C 1
ATOM 784 O O . LYS A 1 99 ? -5.695 1.274 -3.932 1 96.44 99 LYS A O 1
ATOM 789 N N . LEU A 1 100 ? -7.031 -0.322 -3.082 1 98.12 100 LEU A N 1
ATOM 790 C CA . LEU A 1 100 ? -7.836 0.659 -2.361 1 98.12 100 LEU A CA 1
ATOM 791 C C . LEU A 1 100 ? -7.039 1.281 -1.22 1 98.12 100 LEU A C 1
ATOM 793 O O . LEU A 1 100 ? -7.145 2.484 -0.968 1 98.12 100 LEU A O 1
ATOM 797 N N . LEU A 1 101 ? -6.25 0.458 -0.496 1 96.94 101 LEU A N 1
ATOM 798 C CA . LEU A 1 101 ? -5.414 0.97 0.584 1 96.94 101 LEU A CA 1
ATOM 799 C C . LEU A 1 101 ? -4.441 2.023 0.066 1 96.94 101 LEU A C 1
ATOM 801 O O . LEU A 1 101 ? -4.277 3.078 0.682 1 96.94 101 LEU A O 1
ATOM 805 N N . TYR A 1 102 ? -3.879 1.803 -1.11 1 96.56 102 TYR A N 1
ATOM 806 C CA . TYR A 1 102 ? -2.922 2.748 -1.674 1 96.56 102 TYR A CA 1
ATOM 807 C C . TYR A 1 102 ? -3.627 4 -2.182 1 96.56 102 TYR A C 1
ATOM 809 O O . TYR A 1 102 ? -3.158 5.117 -1.96 1 96.56 102 TYR A O 1
ATOM 817 N N . ARG A 1 103 ? -4.738 3.83 -2.91 1 97.44 103 ARG A N 1
ATOM 818 C CA . ARG A 1 103 ? -5.492 4.949 -3.463 1 97.44 103 ARG A CA 1
ATOM 819 C C . ARG A 1 103 ? -5.828 5.973 -2.383 1 97.44 103 ARG A C 1
ATOM 821 O O . ARG A 1 103 ? -5.672 7.176 -2.59 1 97.44 103 ARG A O 1
ATOM 828 N N . PHE A 1 104 ? -6.188 5.492 -1.198 1 97.88 104 PHE A N 1
ATOM 829 C CA . PHE A 1 104 ? -6.637 6.398 -0.147 1 97.88 104 PHE A CA 1
ATOM 830 C C . PHE A 1 104 ? -5.488 6.746 0.792 1 97.88 104 PHE A C 1
ATOM 832 O O . PHE A 1 104 ? -5.711 7.129 1.942 1 97.88 104 PHE A O 1
ATOM 839 N N . ARG A 1 105 ? -4.246 6.637 0.319 1 97.12 105 ARG A N 1
ATOM 840 C CA . ARG A 1 105 ? -3.043 7.113 0.988 1 97.12 105 ARG A CA 1
ATOM 841 C C . ARG A 1 105 ? -2.357 8.203 0.17 1 97.12 105 ARG A C 1
ATOM 843 O O . ARG A 1 105 ? -1.291 8.695 0.548 1 97.12 105 ARG A O 1
ATOM 850 N N . CYS A 1 106 ? -2.932 8.602 -0.978 1 97.12 106 CYS A N 1
ATOM 851 C CA . CYS A 1 106 ? -2.268 9.57 -1.848 1 97.12 106 CYS A CA 1
ATOM 852 C C . CYS A 1 106 ? -3.285 10.367 -2.652 1 97.12 106 CYS A C 1
ATOM 854 O O . CYS A 1 106 ? -4.484 10.305 -2.383 1 97.12 106 CYS A O 1
ATOM 856 N N . ASP A 1 107 ? -2.812 11.094 -3.684 1 97.69 107 ASP A N 1
ATOM 857 C CA . ASP A 1 107 ? -3.621 12.047 -4.445 1 97.69 107 ASP A CA 1
ATOM 858 C C . ASP A 1 107 ? -4.512 11.328 -5.453 1 97.69 107 ASP A C 1
ATOM 860 O O . ASP A 1 107 ? -5.324 11.953 -6.133 1 97.69 107 ASP A O 1
ATOM 864 N N . GLU A 1 108 ? -4.477 9.945 -5.52 1 97.19 108 GLU A N 1
ATOM 865 C CA . GLU A 1 108 ? -5.445 9.195 -6.316 1 97.19 108 GLU A CA 1
ATOM 866 C C . GLU A 1 108 ? -6.828 9.227 -5.668 1 97.19 108 GLU A C 1
ATOM 868 O O . GLU A 1 108 ? -7.844 9.211 -6.363 1 97.19 108 GLU A O 1
ATOM 873 N N . GLY A 1 109 ? -6.871 9.281 -4.363 1 98.5 109 GLY A N 1
ATOM 874 C CA . GLY A 1 109 ? -8.141 9.203 -3.654 1 98.5 109 GLY A CA 1
ATOM 875 C C . GLY A 1 109 ? -8.625 10.555 -3.162 1 98.5 109 GLY A C 1
ATOM 876 O O . GLY A 1 109 ? -9.805 10.711 -2.84 1 98.5 109 GLY A O 1
ATOM 877 N N . TYR A 1 110 ? -7.68 11.5 -3.096 1 98.69 110 TYR A N 1
ATOM 878 C CA . TYR A 1 110 ? -8.008 12.781 -2.484 1 98.69 110 TYR A CA 1
ATOM 879 C C . TYR A 1 110 ? -7.559 13.938 -3.375 1 98.69 110 TYR A C 1
ATOM 881 O O . TYR A 1 110 ? -6.789 13.742 -4.316 1 98.69 110 TYR A O 1
ATOM 889 N N . ILE A 1 111 ? -8.102 15.117 -3.104 1 98.62 111 ILE A N 1
ATOM 890 C CA . ILE A 1 111 ? -7.691 16.344 -3.785 1 98.62 111 ILE A CA 1
ATOM 891 C C . ILE A 1 111 ? -7.535 17.469 -2.771 1 98.62 111 ILE A C 1
ATOM 893 O O . ILE A 1 111 ? -8.336 17.594 -1.839 1 98.62 111 ILE A O 1
ATOM 897 N N . LEU A 1 112 ? -6.5 18.219 -2.875 1 98.75 112 LEU A N 1
ATOM 898 C CA . LEU A 1 112 ? -6.199 19.359 -2.008 1 98.75 112 LEU A CA 1
ATOM 899 C C . LEU A 1 112 ? -7.102 20.547 -2.334 1 98.75 112 LEU A C 1
ATOM 901 O O . LEU A 1 112 ? -7.336 20.844 -3.508 1 98.75 112 LEU A O 1
ATOM 905 N N . PHE A 1 113 ? -7.648 21.188 -1.304 1 98.69 113 PHE A N 1
ATOM 906 C CA . PHE A 1 113 ? -8.367 22.438 -1.571 1 98.69 113 PHE A CA 1
ATOM 907 C C . PHE A 1 113 ? -7.43 23.484 -2.143 1 98.69 113 PHE A C 1
ATOM 909 O O . PHE A 1 113 ? -6.289 23.625 -1.693 1 98.69 113 PHE A O 1
ATOM 916 N N . GLU A 1 114 ? -7.867 24.266 -3.053 1 98.12 114 GLU A N 1
ATOM 917 C CA . GLU A 1 114 ? -7.051 25.188 -3.834 1 98.12 114 GLU A CA 1
ATOM 918 C C . GLU A 1 114 ? -6.512 26.312 -2.961 1 98.12 114 GLU A C 1
ATOM 920 O O . GLU A 1 114 ? -5.504 26.938 -3.301 1 98.12 114 GLU A O 1
ATOM 925 N N . ASP A 1 115 ? -7.121 26.578 -1.813 1 98.44 115 ASP A N 1
ATOM 926 C CA . ASP A 1 115 ? -6.766 27.75 -1.009 1 98.44 115 ASP A CA 1
ATOM 927 C C . ASP A 1 115 ? -5.828 27.359 0.133 1 98.44 115 ASP A C 1
ATOM 929 O O . ASP A 1 115 ? -5.52 28.188 0.995 1 98.44 115 ASP A O 1
ATOM 933 N N . VAL A 1 116 ? -5.375 26.094 0.121 1 98.69 116 VAL A N 1
ATOM 934 C CA . VAL A 1 116 ? -4.484 25.625 1.182 1 98.69 116 VAL A CA 1
ATOM 935 C C . VAL A 1 116 ? -3.086 26.203 0.97 1 98.69 116 VAL A C 1
ATOM 937 O O . VAL A 1 116 ? -2.559 26.906 1.838 1 98.69 116 VAL A O 1
ATOM 940 N N . GLN A 1 117 ? -2.477 26 -0.163 1 97.75 117 GLN A N 1
ATOM 941 C CA . GLN A 1 117 ? -1.097 26.391 -0.43 1 97.75 117 GLN A CA 1
ATOM 942 C C . GLN A 1 117 ? -0.937 27.906 -0.378 1 97.75 117 GLN A C 1
ATOM 944 O O . GLN A 1 117 ? 0.018 28.406 0.213 1 97.75 117 GLN A O 1
ATOM 949 N N . PRO A 1 118 ? -1.885 28.672 -0.963 1 97.56 118 PRO A N 1
ATOM 950 C CA . PRO A 1 118 ? -1.78 30.141 -0.855 1 97.56 118 PRO A CA 1
ATOM 951 C C . PRO A 1 118 ? -1.793 30.625 0.592 1 97.56 118 PRO A C 1
ATOM 953 O O . PRO A 1 118 ? -1.05 31.547 0.945 1 97.56 118 PRO A O 1
ATOM 956 N N . LEU A 1 119 ? -2.604 30 1.432 1 98 119 LEU A N 1
ATOM 957 C CA . LEU A 1 119 ? -2.664 30.422 2.826 1 98 119 LEU A CA 1
ATOM 958 C C . LEU A 1 119 ? -1.355 30.109 3.547 1 98 119 LEU A C 1
ATOM 960 O O . LEU A 1 119 ? -0.833 30.953 4.285 1 98 119 LEU A O 1
ATOM 964 N N . VAL A 1 120 ? -0.838 28.953 3.344 1 97.56 120 VAL A N 1
ATOM 965 C CA . VAL A 1 120 ? 0.409 28.531 3.975 1 97.56 120 VAL A CA 1
ATOM 966 C C . VAL A 1 120 ? 1.535 29.484 3.574 1 97.56 120 VAL A C 1
ATOM 968 O O . VAL A 1 120 ? 2.299 29.953 4.426 1 97.56 120 VAL A O 1
ATOM 971 N N . ARG A 1 121 ? 1.603 29.828 2.301 1 95.44 121 ARG A N 1
ATOM 972 C CA . ARG A 1 121 ? 2.615 30.75 1.792 1 95.44 121 ARG A CA 1
ATOM 973 C C . ARG A 1 121 ? 2.469 32.125 2.424 1 95.44 121 ARG A C 1
ATOM 975 O O . ARG A 1 121 ? 3.459 32.75 2.832 1 95.44 121 ARG A O 1
ATOM 982 N N . LYS A 1 122 ? 1.311 32.562 2.488 1 95.5 122 LYS A N 1
ATOM 983 C CA . LYS A 1 122 ? 1.035 33.875 3.064 1 95.5 122 LYS A CA 1
ATOM 984 C C . LYS A 1 122 ? 1.49 33.938 4.52 1 95.5 122 LYS A C 1
ATOM 986 O O . LYS A 1 122 ? 2.094 34.906 4.941 1 95.5 122 LYS A O 1
ATOM 991 N N . LEU A 1 123 ? 1.175 32.906 5.273 1 95.31 123 LEU A N 1
ATOM 992 C CA . LEU A 1 123 ? 1.557 32.844 6.68 1 95.31 123 LEU A CA 1
ATOM 993 C C . LEU A 1 123 ? 3.072 32.906 6.836 1 95.31 123 LEU A C 1
ATOM 995 O O . LEU A 1 123 ? 3.582 33.656 7.676 1 95.31 123 LEU A O 1
ATOM 999 N N . ARG A 1 124 ? 3.73 32.219 6.016 1 94 124 ARG A N 1
ATOM 1000 C CA . ARG A 1 124 ? 5.188 32.188 6.07 1 94 124 ARG A CA 1
ATOM 1001 C C . ARG A 1 124 ? 5.781 33.531 5.719 1 94 124 ARG A C 1
ATOM 1003 O O . ARG A 1 124 ? 6.648 34.062 6.434 1 94 124 ARG A O 1
ATOM 1010 N N . GLU A 1 125 ? 5.285 34.125 4.672 1 92.69 125 GLU A N 1
ATOM 1011 C CA . GLU A 1 125 ? 5.785 35.438 4.203 1 92.69 125 GLU A CA 1
ATOM 1012 C C . GLU A 1 125 ? 5.516 36.531 5.227 1 92.69 125 GLU A C 1
ATOM 1014 O O . GLU A 1 125 ? 6.371 37.375 5.465 1 92.69 125 GLU A O 1
ATOM 1019 N N . ALA A 1 126 ? 4.355 36.469 5.777 1 91.06 126 ALA A N 1
ATOM 1020 C CA . ALA A 1 126 ? 3.975 37.469 6.75 1 91.06 126 ALA A CA 1
ATOM 1021 C C . ALA A 1 126 ? 4.883 37.438 7.977 1 91.06 126 ALA A C 1
ATOM 1023 O O . ALA A 1 126 ? 5.332 38.469 8.461 1 91.06 126 ALA A O 1
ATOM 1024 N N . HIS A 1 127 ? 5.16 36.281 8.438 1 91.5 127 HIS A N 1
ATOM 1025 C CA . HIS A 1 127 ? 5.969 36.156 9.641 1 91.5 127 HIS A CA 1
ATOM 1026 C C . HIS A 1 127 ? 7.438 36.438 9.352 1 91.5 127 HIS A C 1
ATOM 1028 O O . HIS A 1 127 ? 8.156 36.938 10.211 1 91.5 127 HIS A O 1
ATOM 1034 N N . LYS A 1 128 ? 7.828 36.125 8.125 1 89.69 128 LYS A N 1
ATOM 1035 C CA . LYS A 1 128 ? 9.172 36.531 7.719 1 89.69 128 LYS A CA 1
ATOM 1036 C C . LYS A 1 128 ? 9.328 38.031 7.703 1 89.69 128 LYS A C 1
ATOM 1038 O O . LYS A 1 128 ? 10.336 38.562 8.172 1 89.69 128 LYS A O 1
ATOM 1043 N N . ALA A 1 129 ? 8.359 38.719 7.227 1 89.69 129 ALA A N 1
ATOM 1044 C CA . ALA A 1 129 ? 8.383 40.188 7.105 1 89.69 129 ALA A CA 1
ATOM 1045 C C . ALA A 1 129 ? 8.383 40.844 8.484 1 89.69 129 ALA A C 1
ATOM 1047 O O . ALA A 1 129 ? 8.992 41.906 8.672 1 89.69 129 ALA A O 1
ATOM 1048 N N . GLU A 1 130 ? 7.738 40.219 9.414 1 88.75 130 GLU A N 1
ATOM 1049 C CA . GLU A 1 130 ? 7.582 40.781 10.742 1 88.75 130 GLU A CA 1
ATOM 1050 C C . GLU A 1 130 ? 8.656 40.281 11.703 1 88.75 130 GLU A C 1
ATOM 1052 O O . GLU A 1 130 ? 8.648 40.625 12.883 1 88.75 130 GLU A O 1
ATOM 1057 N N . ASP A 1 131 ? 9.508 39.438 11.234 1 88.69 131 ASP A N 1
ATOM 1058 C CA . ASP A 1 131 ? 10.57 38.844 12.031 1 88.69 131 ASP A CA 1
ATOM 1059 C C . ASP A 1 131 ? 10 38.125 13.25 1 88.69 131 ASP A C 1
ATOM 1061 O O . ASP A 1 131 ? 10.422 38.344 14.383 1 88.69 131 ASP A O 1
ATOM 1065 N N . THR A 1 132 ? 8.922 37.438 13.055 1 89.62 132 THR A N 1
ATOM 1066 C CA . THR A 1 132 ? 8.328 36.531 14.023 1 89.62 132 THR A CA 1
ATOM 1067 C C . THR A 1 132 ? 8.328 35.094 13.484 1 89.62 132 THR A C 1
ATOM 1069 O O . THR A 1 132 ? 8.648 34.844 12.32 1 89.62 132 THR A O 1
ATOM 1072 N N . ARG A 1 133 ? 7.941 34.188 14.344 1 89.69 133 ARG A N 1
ATOM 1073 C CA . ARG A 1 133 ? 7.957 32.781 13.945 1 89.69 133 ARG A CA 1
ATOM 1074 C C . ARG A 1 133 ? 6.539 32.25 13.75 1 89.69 133 ARG A C 1
ATOM 1076 O O . ARG A 1 133 ? 5.621 32.625 14.477 1 89.69 133 ARG A O 1
ATOM 1083 N N . VAL A 1 134 ? 6.438 31.375 12.789 1 93.12 134 VAL A N 1
ATOM 1084 C CA . VAL A 1 134 ? 5.199 30.625 12.602 1 93.12 134 VAL A CA 1
ATOM 1085 C C . VAL A 1 134 ? 5.504 29.141 12.484 1 93.12 134 VAL A C 1
ATOM 1087 O O . VAL A 1 134 ? 6.457 28.75 11.805 1 93.12 134 VAL A O 1
ATOM 1090 N N . VAL A 1 135 ? 4.828 28.344 13.258 1 93.88 135 VAL A N 1
ATOM 1091 C CA . VAL A 1 135 ? 4.863 26.891 13.172 1 93.88 135 VAL A CA 1
ATOM 1092 C C . VAL A 1 135 ? 3.506 26.359 12.711 1 93.88 135 VAL A C 1
ATOM 1094 O O . VAL A 1 135 ? 2.475 26.672 13.312 1 93.88 135 VAL A O 1
ATOM 1097 N N . ILE A 1 136 ? 3.535 25.656 11.617 1 96.69 136 ILE A N 1
ATOM 1098 C CA . ILE A 1 136 ? 2.309 25.156 11.008 1 96.69 136 ILE A CA 1
ATOM 1099 C C . ILE A 1 136 ? 2.236 23.641 11.164 1 96.69 136 ILE A C 1
ATOM 1101 O O . ILE A 1 136 ? 3.111 22.906 10.68 1 96.69 136 ILE A O 1
ATOM 1105 N N . GLY A 1 137 ? 1.189 23.125 11.836 1 97.25 137 GLY A N 1
ATOM 1106 C CA . GLY A 1 137 ? 1.059 21.703 12.062 1 97.25 137 GLY A CA 1
ATOM 1107 C C . GLY A 1 137 ? -0.289 21.141 11.641 1 97.25 137 GLY A C 1
ATOM 1108 O O . GLY A 1 137 ? -1.179 21.906 11.242 1 97.25 137 GLY A O 1
ATOM 1109 N N . VAL A 1 138 ? -0.405 19.844 11.633 1 98.38 138 VAL A N 1
ATOM 1110 C CA . VAL A 1 138 ? -1.661 19.125 11.422 1 98.38 138 VAL A CA 1
ATOM 1111 C C . VAL A 1 138 ? -2.037 18.359 12.68 1 98.38 138 VAL A C 1
ATOM 1113 O O . VAL A 1 138 ? -1.197 17.672 13.266 1 98.38 138 VAL A O 1
ATOM 1116 N N . ILE A 1 139 ? -3.201 18.562 13.188 1 98.5 139 ILE A N 1
ATOM 1117 C CA . ILE A 1 139 ? -3.814 17.766 14.242 1 98.5 139 ILE A CA 1
ATOM 1118 C C . ILE A 1 139 ? -5.098 17.125 13.727 1 98.5 139 ILE A C 1
ATOM 1120 O O . ILE A 1 139 ? -6.074 17.828 13.43 1 98.5 139 ILE A O 1
ATOM 1124 N N . THR A 1 140 ? -5.109 15.82 13.617 1 98.31 140 THR A N 1
ATOM 1125 C CA . THR A 1 140 ? -6.242 15.211 12.93 1 98.31 140 THR A CA 1
ATOM 1126 C C . THR A 1 140 ? -6.625 13.883 13.586 1 98.31 140 THR A C 1
ATOM 1128 O O . THR A 1 140 ? -5.762 13.156 14.078 1 98.31 140 THR A O 1
ATOM 1131 N N . ASN A 1 141 ? -7.996 13.68 13.742 1 96.94 141 ASN A N 1
ATOM 1132 C CA . ASN A 1 141 ? -8.492 12.344 14.047 1 96.94 141 ASN A CA 1
ATOM 1133 C C . ASN A 1 141 ? -8.266 11.383 12.875 1 96.94 141 ASN A C 1
ATOM 1135 O O . ASN A 1 141 ? -9.125 11.242 12.008 1 96.94 141 ASN A O 1
ATOM 1139 N N . SER A 1 142 ? -7.066 10.75 12.852 1 95.81 142 SER A N 1
ATOM 1140 C CA . SER A 1 142 ? -6.699 9.93 11.703 1 95.81 142 SER A CA 1
ATOM 1141 C C . SER A 1 142 ? -5.664 8.875 12.086 1 95.81 142 SER A C 1
ATOM 1143 O O . SER A 1 142 ? -5.164 8.875 13.219 1 95.81 142 SER A O 1
ATOM 1145 N N . ASP A 1 143 ? -5.461 7.965 11.172 1 93.5 143 ASP A N 1
ATOM 1146 C CA . ASP A 1 143 ? -4.328 7.051 11.242 1 93.5 143 ASP A CA 1
ATOM 1147 C C . ASP A 1 143 ? -3.062 7.703 10.688 1 93.5 143 ASP A C 1
ATOM 1149 O O . ASP A 1 143 ? -2.977 8.93 10.602 1 93.5 143 ASP A O 1
ATOM 1153 N N . ASP A 1 144 ? -2.029 7.023 10.391 1 89 144 ASP A N 1
ATOM 1154 C CA . ASP A 1 144 ? -0.697 7.543 10.094 1 89 144 ASP A CA 1
ATOM 1155 C C . ASP A 1 144 ? -0.562 7.906 8.617 1 89 144 ASP A C 1
ATOM 1157 O O . ASP A 1 144 ? 0.536 8.203 8.148 1 89 144 ASP A O 1
ATOM 1161 N N . ARG A 1 145 ? -1.648 8.07 7.855 1 93.94 145 ARG A N 1
ATOM 1162 C CA . ARG A 1 145 ? -1.54 8.211 6.406 1 93.94 145 ARG A CA 1
ATOM 1163 C C . ARG A 1 145 ? -1.575 9.672 5.988 1 93.94 145 ARG A C 1
ATOM 1165 O O . ARG A 1 145 ? -1.231 10.008 4.852 1 93.94 145 ARG A O 1
ATOM 1172 N N . VAL A 1 146 ? -1.979 10.562 6.832 1 97.12 146 VAL A N 1
ATOM 1173 C CA . VAL A 1 146 ? -2.268 11.945 6.457 1 97.12 146 VAL A CA 1
ATOM 1174 C C . VAL A 1 146 ? -0.999 12.617 5.938 1 97.12 146 VAL A C 1
ATOM 1176 O O . VAL A 1 146 ? -1.021 13.273 4.895 1 97.12 146 VAL A O 1
ATOM 1179 N N . PRO A 1 147 ? 0.173 12.43 6.582 1 96.31 147 PRO A N 1
ATOM 1180 C CA . PRO A 1 147 ? 1.382 13.047 6.023 1 96.31 147 PRO A CA 1
ATOM 1181 C C . PRO A 1 147 ? 1.69 12.562 4.609 1 96.31 147 PRO A C 1
ATOM 1183 O O . PRO A 1 147 ? 2.143 13.344 3.771 1 96.31 147 PRO A O 1
ATOM 1186 N N . ASP A 1 148 ? 1.419 11.297 4.328 1 96.81 148 ASP A N 1
ATOM 1187 C CA . ASP A 1 148 ? 1.61 10.758 2.984 1 96.81 148 ASP A CA 1
ATOM 1188 C C . ASP A 1 148 ? 0.671 11.43 1.985 1 96.81 148 ASP A C 1
ATOM 1190 O O . ASP A 1 148 ? 1.08 11.766 0.873 1 96.81 148 ASP A O 1
ATOM 1194 N N . ILE A 1 149 ? -0.566 11.562 2.352 1 98.12 149 ILE A N 1
ATOM 1195 C CA . ILE A 1 149 ? -1.568 12.195 1.5 1 98.12 149 ILE A CA 1
ATOM 1196 C C . ILE A 1 149 ? -1.136 13.617 1.171 1 98.12 149 ILE A C 1
ATOM 1198 O O . ILE A 1 149 ? -1.132 14.023 0.004 1 98.12 149 ILE A O 1
ATOM 1202 N N . LEU A 1 150 ? -0.703 14.359 2.162 1 98.19 150 LEU A N 1
ATOM 1203 C CA . LEU A 1 150 ? -0.286 15.742 1.964 1 98.19 150 LEU A CA 1
ATOM 1204 C C . LEU A 1 150 ? 0.937 15.82 1.057 1 98.19 150 LEU A C 1
ATOM 1206 O O . LEU A 1 150 ? 1.01 16.672 0.176 1 98.19 150 LEU A O 1
ATOM 1210 N N . THR A 1 151 ? 1.893 14.945 1.266 1 96.69 151 THR A N 1
ATOM 1211 C CA . THR A 1 151 ? 3.094 14.898 0.438 1 96.69 151 THR A CA 1
ATOM 1212 C C . THR A 1 151 ? 2.74 14.586 -1.013 1 96.69 151 THR A C 1
ATOM 1214 O O . THR A 1 151 ? 3.367 15.109 -1.937 1 96.69 151 THR A O 1
ATOM 1217 N N . SER A 1 152 ? 1.72 13.789 -1.212 1 96.5 152 SER A N 1
ATOM 1218 C CA . SER A 1 152 ? 1.312 13.406 -2.561 1 96.5 152 SER A CA 1
ATOM 1219 C C . SER A 1 152 ? 0.751 14.602 -3.328 1 96.5 152 SER A C 1
ATOM 1221 O O . SER A 1 152 ? 0.636 14.562 -4.555 1 96.5 152 SER A O 1
ATOM 1223 N N . PHE A 1 153 ? 0.389 15.656 -2.617 1 97.19 153 PHE A N 1
ATOM 1224 C CA . PHE A 1 153 ? -0.042 16.906 -3.232 1 97.19 153 PHE A CA 1
ATOM 1225 C C . PHE A 1 153 ? 1.152 17.812 -3.523 1 97.19 153 PHE A C 1
ATOM 1227 O O . PHE A 1 153 ? 0.989 19.016 -3.764 1 97.19 153 PHE A O 1
ATOM 1234 N N . ALA A 1 154 ? 2.342 17.344 -3.391 1 93.31 154 ALA A N 1
ATOM 1235 C CA . ALA A 1 154 ? 3.596 18.062 -3.627 1 93.31 154 ALA A CA 1
ATOM 1236 C C . ALA A 1 154 ? 3.859 19.078 -2.527 1 93.31 154 ALA A C 1
ATOM 1238 O O . ALA A 1 154 ? 4.504 20.109 -2.766 1 93.31 154 ALA A O 1
ATOM 1239 N N . LEU A 1 155 ? 3.275 18.844 -1.353 1 95.75 155 LEU A N 1
ATOM 1240 C CA . LEU A 1 155 ? 3.59 19.656 -0.183 1 95.75 155 LEU A CA 1
ATOM 1241 C C . LEU A 1 155 ? 4.812 19.109 0.547 1 95.75 155 LEU A C 1
ATOM 1243 O O . LEU A 1 155 ? 4.988 17.891 0.649 1 95.75 155 LEU A O 1
ATOM 1247 N N . LYS A 1 156 ? 5.602 20.031 1.06 1 93.12 156 LYS A N 1
ATOM 1248 C CA . LYS A 1 156 ? 6.723 19.641 1.905 1 93.12 156 LYS A CA 1
ATOM 1249 C C . LYS A 1 156 ? 6.277 19.422 3.348 1 93.12 156 LYS A C 1
ATOM 1251 O O . LYS A 1 156 ? 6.031 20.375 4.078 1 93.12 156 LYS A O 1
ATOM 1256 N N . VAL A 1 157 ? 6.277 18.125 3.791 1 94.38 157 VAL A N 1
ATOM 1257 C CA . VAL A 1 157 ? 5.781 17.781 5.117 1 94.38 157 VAL A CA 1
ATOM 1258 C C . VAL A 1 157 ? 6.93 17.25 5.977 1 94.38 157 VAL A C 1
ATOM 1260 O O . VAL A 1 157 ? 7.629 16.328 5.582 1 94.38 157 VAL A O 1
ATOM 1263 N N . SER A 1 158 ? 7.082 17.875 7.121 1 91.12 158 SER A N 1
ATOM 1264 C CA . SER A 1 158 ? 8.141 17.453 8.039 1 91.12 158 SER A CA 1
ATOM 1265 C C . SER A 1 158 ? 7.906 16.047 8.555 1 91.12 158 SER A C 1
ATOM 1267 O O . SER A 1 158 ? 6.77 15.656 8.828 1 91.12 158 SER A O 1
ATOM 1269 N N . PRO A 1 159 ? 8.945 15.297 8.75 1 87.5 159 PRO A N 1
ATOM 1270 C CA . PRO A 1 159 ? 8.797 13.969 9.352 1 87.5 159 PRO A CA 1
ATOM 1271 C C . PRO A 1 159 ? 8.523 14.031 10.859 1 87.5 159 PRO A C 1
ATOM 1273 O O . PRO A 1 159 ? 8.281 12.992 11.484 1 87.5 159 PRO A O 1
ATOM 1276 N N . LEU A 1 160 ? 8.516 15.172 11.43 1 89.12 160 LEU A N 1
ATOM 1277 C CA . LEU A 1 160 ? 8.258 15.32 12.859 1 89.12 160 LEU A CA 1
ATOM 1278 C C . LEU A 1 160 ? 6.805 14.977 13.18 1 89.12 160 LEU A C 1
ATOM 1280 O O . LEU A 1 160 ? 5.883 15.648 12.711 1 89.12 160 LEU A O 1
ATOM 1284 N N . GLN A 1 161 ? 6.625 13.922 13.898 1 90.88 161 GLN A N 1
ATOM 1285 C CA . GLN A 1 161 ? 5.312 13.43 14.297 1 90.88 161 GLN A CA 1
ATOM 1286 C C . GLN A 1 161 ? 5.297 13.055 15.781 1 90.88 161 GLN A C 1
ATOM 1288 O O . GLN A 1 161 ? 6.273 12.508 16.297 1 90.88 161 GLN A O 1
ATOM 1293 N N . TYR A 1 162 ? 4.254 13.336 16.406 1 91.75 162 TYR A N 1
ATOM 1294 C CA . TYR A 1 162 ? 4.125 12.945 17.797 1 91.75 162 TYR A CA 1
ATOM 1295 C C . TYR A 1 162 ? 4.297 11.438 17.969 1 91.75 162 TYR A C 1
ATOM 1297 O O . TYR A 1 162 ? 3.715 10.656 17.203 1 91.75 162 TYR A O 1
ATOM 1305 N N . GLY A 1 163 ? 5.062 11.023 18.969 1 83.88 163 GLY A N 1
ATOM 1306 C CA . GLY A 1 163 ? 5.211 9.625 19.312 1 83.88 163 GLY A CA 1
ATOM 1307 C C . GLY A 1 163 ? 6.258 8.906 18.469 1 83.88 163 GLY A C 1
ATOM 1308 O O . GLY A 1 163 ? 6.547 7.734 18.703 1 83.88 163 GLY A O 1
ATOM 1309 N N . LYS A 1 164 ? 6.629 9.453 17.5 1 75.44 164 LYS A N 1
ATOM 1310 C CA . LYS A 1 164 ? 7.648 8.797 16.688 1 75.44 164 LYS A CA 1
ATOM 1311 C C . LYS A 1 164 ? 9.031 9.367 16.969 1 75.44 164 LYS A C 1
ATOM 1313 O O . LYS A 1 164 ? 9.172 10.562 17.266 1 75.44 164 LYS A O 1
ATOM 1318 N N . HIS A 1 165 ? 9.891 8.469 17.594 1 58.44 165 HIS A N 1
ATOM 1319 C CA . HIS A 1 165 ? 11.242 8.906 17.938 1 58.44 165 HIS A CA 1
ATOM 1320 C C . HIS A 1 165 ? 11.984 9.406 16.703 1 58.44 165 HIS A C 1
ATOM 1322 O O . HIS A 1 165 ? 12.383 8.617 15.852 1 58.44 165 HIS A O 1
ATOM 1328 N N . ASN A 1 166 ? 11.484 10.281 16.156 1 54.5 166 ASN A N 1
ATOM 1329 C CA . ASN A 1 166 ? 12.242 10.781 15.016 1 54.5 166 ASN A CA 1
ATOM 1330 C C . ASN A 1 166 ? 13.586 11.367 15.445 1 54.5 166 ASN A C 1
ATOM 1332 O O . ASN A 1 166 ? 13.641 12.242 16.312 1 54.5 166 ASN A O 1
ATOM 1336 N N . ALA A 1 167 ? 14.695 10.531 15.477 1 45.28 167 ALA A N 1
ATOM 1337 C CA . ALA A 1 167 ? 16.016 11.102 15.703 1 45.28 167 ALA A CA 1
ATOM 1338 C C . ALA A 1 167 ? 16.031 12.602 15.398 1 45.28 167 ALA A C 1
ATOM 1340 O O . ALA A 1 167 ? 15.109 13.117 14.766 1 45.28 167 ALA A O 1
ATOM 1341 N N . LYS A 1 168 ? 17.453 13.031 15.312 1 42.72 168 LYS A N 1
ATOM 1342 C CA . LYS A 1 168 ? 18.078 14.32 15.008 1 42.72 168 LYS A CA 1
ATOM 1343 C C . LYS A 1 168 ? 17.391 15 13.836 1 42.72 168 LYS A C 1
ATOM 1345 O O . LYS A 1 168 ? 18 15.211 12.781 1 42.72 168 LYS A O 1
ATOM 1350 N N . SER A 1 169 ? 16.062 14.508 13.641 1 43.34 169 SER A N 1
ATOM 1351 C CA . SER A 1 169 ? 15.633 15.242 12.445 1 43.34 169 SER A CA 1
ATOM 1352 C C . SER A 1 169 ? 15.695 16.75 12.672 1 43.34 169 SER A C 1
ATOM 1354 O O . SER A 1 169 ? 15.031 17.266 13.57 1 43.34 169 SER A O 1
ATOM 1356 N N . SER A 1 170 ? 16.75 17.203 12.641 1 38.62 170 SER A N 1
ATOM 1357 C CA . SER A 1 170 ? 16.828 18.672 12.594 1 38.62 170 SER A CA 1
ATOM 1358 C C . SER A 1 170 ? 15.633 19.266 11.867 1 38.62 170 SER A C 1
ATOM 1360 O O . SER A 1 170 ? 15.25 18.797 10.797 1 38.62 170 SER A O 1
ATOM 1362 N N . VAL A 1 171 ? 14.547 19.578 12.672 1 41.59 171 VAL A N 1
ATOM 1363 C CA . VAL A 1 171 ? 13.453 20.422 12.203 1 41.59 171 VAL A CA 1
ATOM 1364 C C . VAL A 1 171 ? 13.898 21.188 10.961 1 41.59 171 VAL A C 1
ATOM 1366 O O . VAL A 1 171 ? 13.078 21.812 10.289 1 41.59 171 VAL A O 1
ATOM 1369 N N . ILE A 1 172 ? 15.086 21.594 11.078 1 39.62 172 ILE A N 1
ATOM 1370 C CA . ILE A 1 172 ? 15.422 22.562 10.055 1 39.62 172 ILE A CA 1
ATOM 1371 C C . ILE A 1 172 ? 15.547 21.875 8.703 1 39.62 172 ILE A C 1
ATOM 1373 O O . ILE A 1 172 ? 16.344 20.953 8.539 1 39.62 172 ILE A O 1
ATOM 1377 N N . ALA A 1 173 ? 14.445 21.781 8 1 45.97 173 ALA A N 1
ATOM 1378 C CA . ALA A 1 173 ? 14.438 21.422 6.582 1 45.97 173 ALA A CA 1
ATOM 1379 C C . ALA A 1 173 ? 15.812 21.641 5.957 1 45.97 173 ALA A C 1
ATOM 1381 O O . ALA A 1 173 ? 16.359 22.734 6.012 1 45.97 173 ALA A O 1
ATOM 1382 N N . GLU A 1 174 ? 16.75 20.672 5.914 1 43.53 174 GLU A N 1
ATOM 1383 C CA . GLU A 1 174 ? 17.984 20.938 5.191 1 43.53 174 GLU A CA 1
ATOM 1384 C C . GLU A 1 174 ? 17.766 21.969 4.082 1 43.53 174 GLU A C 1
ATOM 1386 O O . GLU A 1 174 ? 18.609 22.844 3.857 1 43.53 174 GLU A O 1
ATOM 1391 N N . HIS A 1 175 ? 16.797 21.547 3.082 1 48.94 175 HIS A N 1
ATOM 1392 C CA . HIS A 1 175 ? 16.578 22.328 1.869 1 48.94 175 HIS A CA 1
ATOM 1393 C C . HIS A 1 175 ? 15.211 23 1.884 1 48.94 175 HIS A C 1
ATOM 1395 O O . HIS A 1 175 ? 14.242 22.453 1.351 1 48.94 175 HIS A O 1
ATOM 1401 N N . GLY A 1 176 ? 14.969 23.953 2.801 1 65.5 176 GLY A N 1
ATOM 1402 C CA . GLY A 1 176 ? 13.906 24.938 2.633 1 65.5 176 GLY A CA 1
ATOM 1403 C C . GLY A 1 176 ? 12.781 24.797 3.641 1 65.5 176 GLY A C 1
ATOM 1404 O O . GLY A 1 176 ? 12.906 24.031 4.605 1 65.5 176 GLY A O 1
ATOM 1405 N N . GLN A 1 177 ? 11.906 25.578 3.762 1 85.38 177 GLN A N 1
ATOM 1406 C CA . GLN A 1 177 ? 10.75 25.766 4.633 1 85.38 177 GLN A CA 1
ATOM 1407 C C . GLN A 1 177 ? 9.664 24.719 4.332 1 85.38 177 GLN A C 1
ATOM 1409 O O . GLN A 1 177 ? 9.328 24.5 3.168 1 85.38 177 GLN A O 1
ATOM 1414 N N . TYR A 1 178 ? 9.328 23.875 5.355 1 91.44 178 TYR A N 1
ATOM 1415 C CA . TYR A 1 178 ? 8.203 22.953 5.199 1 91.44 178 TYR A CA 1
ATOM 1416 C C . TYR A 1 178 ? 6.891 23.719 5.082 1 91.44 178 TYR A C 1
ATOM 1418 O O . TYR A 1 178 ? 6.762 24.828 5.609 1 91.44 178 TYR A O 1
ATOM 1426 N N . ASP A 1 179 ? 6.031 23.047 4.336 1 95.5 179 ASP A N 1
ATOM 1427 C CA . ASP A 1 179 ? 4.664 23.562 4.352 1 95.5 179 ASP A CA 1
ATOM 1428 C C . ASP A 1 179 ? 3.967 23.234 5.668 1 95.5 179 ASP A C 1
ATOM 1430 O O . ASP A 1 179 ? 3.23 24.062 6.211 1 95.5 179 ASP A O 1
ATOM 1434 N N . PHE A 1 180 ? 4.25 22.047 6.188 1 96.19 180 PHE A N 1
ATOM 1435 C CA . PHE A 1 180 ? 3.773 21.594 7.488 1 96.19 180 PHE A CA 1
ATOM 1436 C C . PHE A 1 180 ? 4.93 21.094 8.352 1 96.19 180 PHE A C 1
ATOM 1438 O O . PHE A 1 180 ? 5.648 20.172 7.957 1 96.19 180 PHE A O 1
ATOM 1445 N N . ASP A 1 181 ? 4.988 21.656 9.523 1 93.56 181 ASP A N 1
ATOM 1446 C CA . ASP A 1 181 ? 6.188 21.484 10.344 1 93.56 181 ASP A CA 1
ATOM 1447 C C . ASP A 1 181 ? 6.09 20.234 11.219 1 93.56 181 ASP A C 1
ATOM 1449 O O . ASP A 1 181 ? 7.098 19.75 11.727 1 93.56 181 ASP A O 1
ATOM 1453 N N . PHE A 1 182 ? 4.883 19.797 11.477 1 93.94 182 PHE A N 1
ATOM 1454 C CA . PHE A 1 182 ? 4.695 18.562 12.242 1 93.94 182 PHE A CA 1
ATOM 1455 C C . PHE A 1 182 ? 3.281 18.031 12.062 1 93.94 182 PHE A C 1
ATOM 1457 O O . PHE A 1 182 ? 2.412 18.719 11.531 1 93.94 182 PHE A O 1
ATOM 1464 N N . SER A 1 183 ? 3.109 16.797 12.422 1 95.75 183 SER A N 1
ATOM 1465 C CA . SER A 1 183 ? 1.79 16.188 12.391 1 95.75 183 SER A CA 1
ATOM 1466 C C . SER A 1 183 ? 1.487 15.453 13.688 1 95.75 183 SER A C 1
ATOM 1468 O O . SER A 1 183 ? 2.375 14.836 14.281 1 95.75 183 SER A O 1
ATOM 1470 N N . VAL A 1 184 ? 0.278 15.555 14.117 1 97.06 184 VAL A N 1
ATOM 1471 C CA . VAL A 1 184 ? -0.254 14.859 15.281 1 97.06 184 VAL A CA 1
ATOM 1472 C C . VAL A 1 184 ? -1.512 14.086 14.898 1 97.06 184 VAL A C 1
ATOM 1474 O O . VAL A 1 184 ? -2.533 14.68 14.547 1 97.06 184 VAL A O 1
ATOM 1477 N N . MET A 1 185 ? -1.361 12.789 14.93 1 96.44 185 MET A N 1
ATOM 1478 C CA . MET A 1 185 ? -2.482 11.906 14.617 1 96.44 185 MET A CA 1
ATOM 1479 C C . MET A 1 185 ? -3.082 11.312 15.883 1 96.44 185 MET A C 1
ATOM 1481 O O . MET A 1 185 ? -2.354 10.914 16.797 1 96.44 185 MET A O 1
ATOM 1485 N N . SER A 1 186 ? -4.434 11.242 15.898 1 96.31 186 SER A N 1
ATOM 1486 C CA . SER A 1 186 ? -5.098 10.656 17.062 1 96.31 186 SER A CA 1
ATOM 1487 C C . SER A 1 186 ? -4.598 9.234 17.312 1 96.31 186 SER A C 1
ATOM 1489 O O . SER A 1 186 ? -4.508 8.805 18.469 1 96.31 186 SER A O 1
ATOM 1491 N N . TYR A 1 187 ? -4.293 8.508 16.266 1 95.19 187 TYR A N 1
ATOM 1492 C CA . TYR A 1 187 ? -3.783 7.152 16.406 1 95.19 187 TYR A CA 1
ATOM 1493 C C . TYR A 1 187 ? -2.543 7.125 17.297 1 95.19 187 TYR A C 1
ATOM 1495 O O . TYR A 1 187 ? -2.455 6.32 18.234 1 95.19 187 TYR A O 1
ATOM 1503 N N . ASP A 1 188 ? -1.604 7.992 17.078 1 93.19 188 ASP A N 1
ATOM 1504 C CA . ASP A 1 188 ? -0.342 8.031 17.812 1 93.19 188 ASP A CA 1
ATOM 1505 C C . ASP A 1 188 ? -0.547 8.539 19.234 1 93.19 188 ASP A C 1
ATOM 1507 O O . ASP A 1 188 ? 0.101 8.062 20.172 1 93.19 188 ASP A O 1
ATOM 1511 N N . VAL A 1 189 ? -1.476 9.445 19.344 1 94.62 189 VAL A N 1
ATOM 1512 C CA . VAL A 1 189 ? -1.722 10.07 20.641 1 94.62 189 VAL A CA 1
ATOM 1513 C C . VAL A 1 189 ? -2.531 9.125 21.516 1 94.62 189 VAL A C 1
ATOM 1515 O O . VAL A 1 189 ? -2.359 9.102 22.75 1 94.62 189 VAL A O 1
ATOM 1518 N N . GLY A 1 190 ? -3.486 8.391 20.922 1 93.5 190 GLY A N 1
ATOM 1519 C CA . GLY A 1 190 ? -4.402 7.535 21.672 1 93.5 190 GLY A CA 1
ATOM 1520 C C . GLY A 1 190 ? -5.703 8.227 22.031 1 93.5 190 GLY A C 1
ATOM 1521 O O . GLY A 1 190 ? -6.605 7.605 22.594 1 93.5 190 GLY A O 1
ATOM 1522 N N . HIS A 1 191 ? -5.801 9.531 21.703 1 94.06 191 HIS A N 1
ATOM 1523 C CA . HIS A 1 191 ? -7.004 10.32 21.969 1 94.06 191 HIS A CA 1
ATOM 1524 C C . HIS A 1 191 ? -7.43 11.086 20.719 1 94.06 191 HIS A C 1
ATOM 1526 O O . HIS A 1 191 ? -6.586 11.609 19.984 1 94.06 191 HIS A O 1
ATOM 1532 N N . GLU A 1 192 ? -8.719 11.156 20.5 1 96 192 GLU A N 1
ATOM 1533 C CA . GLU A 1 192 ? -9.289 11.906 19.391 1 96 192 GLU A CA 1
ATOM 1534 C C . GLU A 1 192 ? -9.844 13.25 19.844 1 96 192 GLU A C 1
ATOM 1536 O O . GLU A 1 192 ? -10.195 13.414 21.016 1 96 192 GLU A O 1
ATOM 1541 N N . LYS A 1 193 ? -9.805 14.234 18.891 1 98.06 193 LYS A N 1
ATOM 1542 C CA . LYS A 1 193 ? -10.625 15.422 19.125 1 98.06 193 LYS A CA 1
ATOM 1543 C C . LYS A 1 193 ? -12.07 15.047 19.422 1 98.06 193 LYS A C 1
ATOM 1545 O O . LYS A 1 193 ? -12.609 14.117 18.812 1 98.06 193 LYS A O 1
ATOM 1550 N N . PRO A 1 194 ? -12.648 15.633 20.516 1 97.94 194 PRO A N 1
ATOM 1551 C CA . PRO A 1 194 ? -12.32 16.922 21.125 1 97.94 194 PRO A CA 1
ATOM 1552 C C . PRO A 1 194 ? -11.484 16.781 22.391 1 97.94 194 PRO A C 1
ATOM 1554 O O . PRO A 1 194 ? -11.32 17.75 23.141 1 97.94 194 PRO A O 1
ATOM 1557 N N . ASP A 1 195 ? -10.938 15.664 22.641 1 97.81 195 ASP A N 1
ATOM 1558 C CA . ASP A 1 195 ? -10.109 15.5 23.844 1 97.81 195 ASP A CA 1
ATOM 1559 C C . ASP A 1 195 ? -8.914 16.453 23.812 1 97.81 195 ASP A C 1
ATOM 1561 O O . ASP A 1 195 ? -8.188 16.516 22.812 1 97.81 195 ASP A O 1
ATOM 1565 N N . LYS A 1 196 ? -8.711 17.188 24.891 1 97.31 196 LYS A N 1
ATOM 1566 C CA . LYS A 1 196 ? -7.672 18.219 24.922 1 97.31 196 LYS A CA 1
ATOM 1567 C C . LYS A 1 196 ? -6.281 17.594 24.797 1 97.31 196 LYS A C 1
ATOM 1569 O O . LYS A 1 196 ? -5.32 18.281 24.438 1 97.31 196 LYS A O 1
ATOM 1574 N N . ARG A 1 197 ? -6.125 16.328 25.094 1 96.75 197 ARG A N 1
ATOM 1575 C CA . ARG A 1 197 ? -4.82 15.664 25.125 1 96.75 197 ARG A CA 1
ATOM 1576 C C . ARG A 1 197 ? -4.184 15.641 23.734 1 96.75 197 ARG A C 1
ATOM 1578 O O . ARG A 1 197 ? -2.959 15.594 23.609 1 96.75 197 ARG A O 1
ATOM 1585 N N . ILE A 1 198 ? -5 15.68 22.656 1 98.06 198 ILE A N 1
ATOM 1586 C CA . ILE A 1 198 ? -4.418 15.68 21.328 1 98.06 198 ILE A CA 1
ATOM 1587 C C . ILE A 1 198 ? -3.846 17.062 21.016 1 98.06 198 ILE A C 1
ATOM 1589 O O . ILE A 1 198 ? -2.855 17.188 20.281 1 98.06 198 ILE A O 1
ATOM 1593 N N . PHE A 1 199 ? -4.355 18.094 21.578 1 98.19 199 PHE A N 1
ATOM 1594 C CA . PHE A 1 199 ? -3.816 19.453 21.422 1 98.19 199 PHE A CA 1
ATOM 1595 C C . PHE A 1 199 ? -2.572 19.625 22.281 1 98.19 199 PHE A C 1
ATOM 1597 O O . PHE A 1 199 ? -1.607 20.266 21.859 1 98.19 199 PHE A O 1
ATOM 1604 N N . GLU A 1 200 ? -2.609 19.047 23.438 1 96.88 200 GLU A N 1
ATOM 1605 C CA . GLU A 1 200 ? -1.433 19.062 24.312 1 96.88 200 GLU A CA 1
ATOM 1606 C C . GLU A 1 200 ? -0.255 18.344 23.656 1 96.88 200 GLU A C 1
ATOM 1608 O O . GLU A 1 200 ? 0.896 18.766 23.812 1 96.88 200 GLU A O 1
ATOM 1613 N N . ALA A 1 201 ? -0.59 17.297 22.938 1 96.25 201 ALA A N 1
ATOM 1614 C CA . ALA A 1 201 ? 0.445 16.594 22.188 1 96.25 201 ALA A CA 1
ATOM 1615 C C . ALA A 1 201 ? 1.131 17.516 21.188 1 96.25 201 ALA A C 1
ATOM 1617 O O . ALA A 1 201 ? 2.352 17.453 21.031 1 96.25 201 ALA A O 1
ATOM 1618 N N . ALA A 1 202 ? 0.377 18.328 20.516 1 95.62 202 ALA A N 1
ATOM 1619 C CA . ALA A 1 202 ? 0.941 19.297 19.562 1 95.62 202 ALA A CA 1
ATOM 1620 C C . ALA A 1 202 ? 1.856 20.281 20.266 1 95.62 202 ALA A C 1
ATOM 1622 O O . ALA A 1 202 ? 2.92 20.641 19.75 1 95.62 202 ALA A O 1
ATOM 1623 N N . GLU A 1 203 ? 1.489 20.734 21.438 1 94.5 203 GLU A N 1
ATOM 1624 C CA . GLU A 1 203 ? 2.316 21.641 22.219 1 94.5 203 GLU A CA 1
ATOM 1625 C C . GLU A 1 203 ? 3.623 20.984 22.641 1 94.5 203 GLU A C 1
ATOM 1627 O O . GLU A 1 203 ? 4.672 21.641 22.672 1 94.5 203 GLU A O 1
ATOM 1632 N N . GLU A 1 204 ? 3.486 19.734 22.938 1 92.12 204 GLU A N 1
ATOM 1633 C CA . GLU A 1 204 ? 4.684 18.969 23.297 1 92.12 204 GLU A CA 1
ATOM 1634 C C . GLU A 1 204 ? 5.648 18.875 22.109 1 92.12 204 GLU A C 1
ATOM 1636 O O . GLU A 1 204 ? 6.859 19.047 22.281 1 92.12 204 GLU A O 1
ATOM 1641 N N . VAL A 1 205 ? 5.113 18.594 20.953 1 90.62 205 VAL A N 1
ATOM 1642 C CA . VAL A 1 205 ? 5.941 18.516 19.75 1 90.62 205 VAL A CA 1
ATOM 1643 C C . VAL A 1 205 ? 6.641 19.859 19.531 1 90.62 205 VAL A C 1
ATOM 1645 O O . VAL A 1 205 ? 7.84 19.891 19.234 1 90.62 205 VAL A O 1
ATOM 1648 N N . LEU A 1 206 ? 5.914 20.953 19.672 1 87.94 206 LEU A N 1
ATOM 1649 C CA . LEU A 1 206 ? 6.473 22.297 19.516 1 87.94 206 LEU A CA 1
ATOM 1650 C C . LEU A 1 206 ? 7.602 22.547 20.516 1 87.94 206 LEU A C 1
ATOM 1652 O O . LEU A 1 206 ? 8.664 23.047 20.141 1 87.94 206 LEU A O 1
ATOM 1656 N N . ARG A 1 207 ? 7.379 22.203 21.734 1 86.31 207 ARG A N 1
ATOM 1657 C CA . ARG A 1 207 ? 8.383 22.391 22.766 1 86.31 207 ARG A CA 1
ATOM 1658 C C . ARG A 1 207 ? 9.68 21.656 22.438 1 86.31 207 ARG A C 1
ATOM 1660 O O . ARG A 1 207 ? 10.766 22.219 22.594 1 86.31 207 ARG A O 1
ATOM 1667 N N . THR A 1 208 ? 9.492 20.5 22 1 79.5 208 THR A N 1
ATOM 1668 C CA . THR A 1 208 ? 10.656 19.672 21.656 1 79.5 208 THR A CA 1
ATOM 1669 C C . THR A 1 208 ? 11.406 20.266 20.469 1 79.5 208 THR A C 1
ATOM 1671 O O . THR A 1 208 ? 12.633 20.266 20.453 1 79.5 208 THR A O 1
ATOM 1674 N N . ALA A 1 209 ? 10.695 20.75 19.562 1 76.62 209 ALA A N 1
ATOM 1675 C CA . ALA A 1 209 ? 11.289 21.312 18.359 1 76.62 209 ALA A CA 1
ATOM 1676 C C . ALA A 1 209 ? 12.008 22.625 18.672 1 76.62 209 ALA A C 1
ATOM 1678 O O . ALA A 1 209 ? 13.008 22.953 18.016 1 76.62 209 ALA A O 1
ATOM 1679 N N . LEU A 1 210 ? 11.586 23.375 19.656 1 72.75 210 LEU A N 1
ATOM 1680 C CA . LEU A 1 210 ? 12.109 24.703 19.984 1 72.75 210 LEU A CA 1
ATOM 1681 C C . LEU A 1 210 ? 13.258 24.594 20.984 1 72.75 210 LEU A C 1
ATOM 1683 O O . LEU A 1 210 ? 14.055 25.516 21.125 1 72.75 210 LEU A O 1
ATOM 1687 N N . LEU A 1 211 ? 13.211 23.609 21.859 1 62.12 211 LEU A N 1
ATOM 1688 C CA . LEU A 1 211 ? 14.258 23.484 22.859 1 62.12 211 LEU A CA 1
ATOM 1689 C C . LEU A 1 211 ? 15.633 23.734 22.25 1 62.12 211 LEU A C 1
ATOM 1691 O O . LEU A 1 211 ? 16.484 24.391 22.875 1 62.12 211 LEU A O 1
ATOM 1695 N N . GLY A 1 212 ? 15.852 23.219 21.156 1 55.59 212 GLY A N 1
ATOM 1696 C CA . GLY A 1 212 ? 17.203 23.422 20.641 1 55.59 212 GLY A CA 1
ATOM 1697 C C . GLY A 1 212 ? 17.406 24.781 20 1 55.59 212 GLY A C 1
ATOM 1698 O O . GLY A 1 212 ? 18.531 25.172 19.719 1 55.59 212 GLY A O 1
ATOM 1699 N N . ALA A 1 213 ? 16.328 25.438 19.766 1 54.94 213 ALA A N 1
ATOM 1700 C CA . ALA A 1 213 ? 16.5 26.594 18.891 1 54.94 213 ALA A CA 1
ATOM 1701 C C . ALA A 1 213 ? 16.297 27.891 19.656 1 54.94 213 ALA A C 1
ATOM 1703 O O . ALA A 1 213 ? 16.125 28.953 19.047 1 54.94 213 ALA A O 1
ATOM 1704 N N . GLY A 1 214 ? 16.375 27.859 21.016 1 56.53 214 GLY A N 1
ATOM 1705 C CA . GLY A 1 214 ? 16.156 29.109 21.719 1 56.53 214 GLY A CA 1
ATOM 1706 C C . GLY A 1 214 ? 14.742 29.656 21.547 1 56.53 214 GLY A C 1
ATOM 1707 O O . GLY A 1 214 ? 14.531 30.859 21.562 1 56.53 214 GLY A O 1
ATOM 1708 N N . GLY A 1 215 ? 13.75 28.828 21 1 58.97 215 GLY A N 1
ATOM 1709 C CA . GLY A 1 215 ? 12.453 29.25 20.5 1 58.97 215 GLY A CA 1
ATOM 1710 C C . GLY A 1 215 ? 11.516 29.734 21.594 1 58.97 215 GLY A C 1
ATOM 1711 O O . GLY A 1 215 ? 10.344 30.031 21.328 1 58.97 215 GLY A O 1
ATOM 1712 N N . GLY A 1 216 ? 11.898 30.047 22.719 1 65.81 216 GLY A N 1
ATOM 1713 C CA . GLY A 1 216 ? 11.156 30.703 23.797 1 65.81 216 GLY A CA 1
ATOM 1714 C C . GLY A 1 216 ? 10.125 29.797 24.438 1 65.81 216 GLY A C 1
ATOM 1715 O O . GLY A 1 216 ? 10.141 28.594 24.234 1 65.81 216 GLY A O 1
ATOM 1716 N N . LYS A 1 217 ? 9.266 30.344 25.406 1 76.62 217 LYS A N 1
ATOM 1717 C CA . LYS A 1 217 ? 8.227 29.672 26.188 1 76.62 217 LYS A CA 1
ATOM 1718 C C . LYS A 1 217 ? 6.914 29.609 25.406 1 76.62 217 LYS A C 1
ATOM 1720 O O . LYS A 1 217 ? 6.633 30.484 24.578 1 76.62 217 LYS A O 1
ATOM 1725 N N . LEU A 1 218 ? 6.195 28.594 25.516 1 79.94 218 LEU A N 1
ATOM 1726 C CA . LEU A 1 218 ? 4.902 28.375 24.875 1 79.94 218 LEU A CA 1
ATOM 1727 C C . LEU A 1 218 ? 3.98 29.578 25.094 1 79.94 218 LEU A C 1
ATOM 1729 O O . LEU A 1 218 ? 3.158 29.891 24.234 1 79.94 218 LEU A O 1
ATOM 1733 N N . GLU A 1 219 ? 4.23 30.234 26.188 1 79.69 219 GLU A N 1
ATOM 1734 C CA . GLU A 1 219 ? 3.375 31.375 26.547 1 79.69 219 GLU A CA 1
ATOM 1735 C C . GLU A 1 219 ? 3.559 32.531 25.562 1 79.69 219 GLU A C 1
ATOM 1737 O O . GLU A 1 219 ? 2.713 33.406 25.484 1 79.69 219 GLU A O 1
ATOM 1742 N N . GLU A 1 220 ? 4.559 32.438 24.812 1 83.31 220 GLU A N 1
ATOM 1743 C CA . GLU A 1 220 ? 4.871 33.5 23.875 1 83.31 220 GLU A CA 1
ATOM 1744 C C . GLU A 1 220 ? 4.23 33.25 22.516 1 83.31 220 GLU A C 1
ATOM 1746 O O . GLU A 1 220 ? 4.316 34.062 21.594 1 83.31 220 GLU A O 1
ATOM 1751 N N . TRP A 1 221 ? 3.484 32.156 22.422 1 90.44 221 TRP A N 1
ATOM 1752 C CA . TRP A 1 221 ? 2.914 31.75 21.141 1 90.44 221 TRP A CA 1
ATOM 1753 C C . TRP A 1 221 ? 1.396 31.906 21.156 1 90.44 221 TRP A C 1
ATOM 1755 O O . TRP A 1 221 ? 0.737 31.516 22.125 1 90.44 221 TRP A O 1
ATOM 1765 N N . ARG A 1 222 ? 0.913 32.531 20.125 1 93.31 222 ARG A N 1
ATOM 1766 C CA . ARG A 1 222 ? -0.51 32.344 19.844 1 93.31 222 ARG A CA 1
ATOM 1767 C C . ARG A 1 222 ? -0.809 30.969 19.297 1 93.31 222 ARG A C 1
ATOM 1769 O O . ARG A 1 222 ? -0.026 30.422 18.516 1 93.31 222 ARG A O 1
ATOM 1776 N N . LYS A 1 223 ? -1.882 30.469 19.781 1 96.56 223 LYS A N 1
ATOM 1777 C CA . LYS A 1 223 ? -2.289 29.141 19.312 1 96.56 223 LYS A CA 1
ATOM 1778 C C . LYS A 1 223 ? -3.65 29.203 18.625 1 96.56 223 LYS A C 1
ATOM 1780 O O . LYS A 1 223 ? -4.645 29.609 19.234 1 96.56 223 LYS A O 1
ATOM 1785 N N . VAL A 1 224 ? -3.674 28.828 17.344 1 97.88 224 VAL A N 1
ATOM 1786 C CA . VAL A 1 224 ? -4.902 28.859 16.547 1 97.88 224 VAL A CA 1
ATOM 1787 C C . VAL A 1 224 ? -5.121 27.5 15.875 1 97.88 224 VAL A C 1
ATOM 1789 O O . VAL A 1 224 ? -4.195 26.938 15.297 1 97.88 224 VAL A O 1
ATOM 1792 N N . TYR A 1 225 ? -6.289 26.953 16.031 1 98.75 225 TYR A N 1
ATOM 1793 C CA . TYR A 1 225 ? -6.66 25.703 15.383 1 98.75 225 TYR A CA 1
ATOM 1794 C C . TYR A 1 225 ? -7.738 25.938 14.328 1 98.75 225 TYR A C 1
ATOM 1796 O O . TYR A 1 225 ? -8.703 26.656 14.57 1 98.75 225 TYR A O 1
ATOM 1804 N N . ILE A 1 226 ? -7.586 25.359 13.133 1 98.88 226 ILE A N 1
ATOM 1805 C CA . ILE A 1 226 ? -8.508 25.5 12.016 1 98.88 226 ILE A CA 1
ATOM 1806 C C . ILE A 1 226 ? -9.102 24.141 11.656 1 98.88 226 ILE A C 1
ATOM 1808 O O . ILE A 1 226 ? -8.359 23.188 11.391 1 98.88 226 ILE A O 1
ATOM 1812 N N . GLY A 1 227 ? -10.383 24.016 11.656 1 98.62 227 GLY A N 1
ATOM 1813 C CA . GLY A 1 227 ? -11.023 22.766 11.289 1 98.62 227 GLY A CA 1
ATOM 1814 C C . GLY A 1 227 ? -12.406 22.953 10.688 1 98.62 227 GLY A C 1
ATOM 1815 O O . GLY A 1 227 ? -12.898 24.078 10.594 1 98.62 227 GLY A O 1
ATOM 1816 N N . ASP A 1 228 ? -13.062 21.844 10.281 1 97.94 228 ASP A N 1
ATOM 1817 C CA . ASP A 1 228 ? -14.336 21.922 9.562 1 97.94 228 ASP A CA 1
ATOM 1818 C C . ASP A 1 228 ? -15.469 21.344 10.398 1 97.94 228 ASP A C 1
ATOM 1820 O O . ASP A 1 228 ? -16.625 21.391 10 1 97.94 228 ASP A O 1
ATOM 1824 N N . GLU A 1 229 ? -15.141 20.812 11.562 1 96.81 229 GLU A N 1
ATOM 1825 C CA . GLU A 1 229 ? -16.172 20.25 12.422 1 96.81 229 GLU A CA 1
ATOM 1826 C C . GLU A 1 229 ? -16.25 21 13.758 1 96.81 229 GLU A C 1
ATOM 1828 O O . GLU A 1 229 ? -15.258 21.078 14.484 1 96.81 229 GLU A O 1
ATOM 1833 N N . TYR A 1 230 ? -17.391 21.406 14.133 1 96.5 230 TYR A N 1
ATOM 1834 C CA . TYR A 1 230 ? -17.547 22.25 15.312 1 96.5 230 TYR A CA 1
ATOM 1835 C C . TYR A 1 230 ? -17.234 21.469 16.578 1 96.5 230 TYR A C 1
ATOM 1837 O O . TYR A 1 230 ? -16.391 21.891 17.391 1 96.5 230 TYR A O 1
ATOM 1845 N N . GLU A 1 231 ? -17.859 20.297 16.75 1 96.38 231 GLU A N 1
ATOM 1846 C CA . GLU A 1 231 ? -17.797 19.562 18.016 1 96.38 231 GLU A CA 1
ATOM 1847 C C . GLU A 1 231 ? -16.391 19.031 18.281 1 96.38 231 GLU A C 1
ATOM 1849 O O . GLU A 1 231 ? -15.93 19.016 19.422 1 96.38 231 GLU A O 1
ATOM 1854 N N . LYS A 1 232 ? -15.75 18.641 17.219 1 97.38 232 LYS A N 1
ATOM 1855 C CA . LYS A 1 232 ? -14.422 18.047 17.375 1 97.38 232 LYS A CA 1
ATOM 1856 C C . LYS A 1 232 ? -13.336 19.109 17.312 1 97.38 232 LYS A C 1
ATOM 1858 O O . LYS A 1 232 ? -12.43 19.141 18.141 1 97.38 232 LYS A O 1
ATOM 1863 N N . ASP A 1 233 ? -13.469 20 16.359 1 98.19 233 ASP A N 1
ATOM 1864 C CA . ASP A 1 233 ? -12.383 20.938 16.078 1 98.19 233 ASP A CA 1
ATOM 1865 C C . ASP A 1 233 ? -12.492 22.188 16.969 1 98.19 233 ASP A C 1
ATOM 1867 O O . ASP A 1 233 ? -11.555 22.516 17.688 1 98.19 233 ASP A O 1
ATOM 1871 N N . VAL A 1 234 ? -13.609 22.844 16.969 1 97.81 234 VAL A N 1
ATOM 1872 C CA . VAL A 1 234 ? -13.773 24.109 17.672 1 97.81 234 VAL A CA 1
ATOM 1873 C C . VAL A 1 234 ? -13.82 23.844 19.188 1 97.81 234 VAL A C 1
ATOM 1875 O O . VAL A 1 234 ? -13.023 24.406 19.938 1 97.81 234 VAL A O 1
ATOM 1878 N N . VAL A 1 235 ? -14.688 22.953 19.578 1 97.56 235 VAL A N 1
ATOM 1879 C CA . VAL A 1 235 ? -14.836 22.656 21 1 97.56 235 VAL A CA 1
ATOM 1880 C C . VAL A 1 235 ? -13.523 22.109 21.562 1 97.56 235 VAL A C 1
ATOM 1882 O O . VAL A 1 235 ? -13.078 22.531 22.641 1 97.56 235 VAL A O 1
ATOM 1885 N N . GLY A 1 236 ? -12.867 21.219 20.781 1 98.06 236 GLY A N 1
ATOM 1886 C CA . GLY A 1 236 ? -11.594 20.656 21.203 1 98.06 236 GLY A CA 1
ATOM 1887 C C . GLY A 1 236 ? -10.516 21.703 21.375 1 98.06 236 GLY A C 1
ATOM 1888 O O . GLY A 1 236 ? -9.805 21.719 22.391 1 98.06 236 GLY A O 1
ATOM 1889 N N . ALA A 1 237 ? -10.406 22.562 20.453 1 98.31 237 ALA A N 1
ATOM 1890 C CA . ALA A 1 237 ? -9.398 23.625 20.5 1 98.31 237 ALA A CA 1
ATOM 1891 C C . ALA A 1 237 ? -9.641 24.562 21.688 1 98.31 237 ALA A C 1
ATOM 1893 O O . ALA A 1 237 ? -8.711 24.891 22.422 1 98.31 237 ALA A O 1
ATOM 1894 N N . LEU A 1 238 ? -10.875 24.953 21.922 1 97.56 238 LEU A N 1
ATOM 1895 C CA . LEU A 1 238 ? -11.227 25.859 23.016 1 97.56 238 LEU A CA 1
ATOM 1896 C C . LEU A 1 238 ? -10.93 25.219 24.375 1 97.56 238 LEU A C 1
ATOM 1898 O O . LEU A 1 238 ? -10.383 25.875 25.266 1 97.56 238 LEU A O 1
ATOM 1902 N N . ASN A 1 239 ? -11.281 23.969 24.453 1 97.25 239 ASN A N 1
ATOM 1903 C CA . ASN A 1 239 ? -11.031 23.234 25.688 1 97.25 239 ASN A CA 1
ATOM 1904 C C . ASN A 1 239 ? -9.539 23.156 26 1 97.25 239 ASN A C 1
ATOM 1906 O O . ASN A 1 239 ? -9.148 23.062 27.172 1 97.25 239 ASN A O 1
ATOM 1910 N N . ALA A 1 240 ? -8.75 23.219 25.016 1 97.62 240 ALA A N 1
ATOM 1911 C CA . ALA A 1 240 ? -7.297 23.125 25.172 1 97.62 240 ALA A CA 1
ATOM 1912 C C . ALA A 1 240 ? -6.68 24.516 25.344 1 97.62 240 ALA A C 1
ATOM 1914 O O . ALA A 1 240 ? -5.457 24.641 25.453 1 97.62 240 ALA A O 1
ATOM 1915 N N . GLY A 1 241 ? -7.512 25.547 25.281 1 96.25 241 GLY A N 1
ATOM 1916 C CA . GLY A 1 241 ? -7.031 26.906 25.5 1 96.25 241 GLY A CA 1
ATOM 1917 C C . GLY A 1 241 ? -6.582 27.578 24.219 1 96.25 241 GLY A C 1
ATOM 1918 O O . GLY A 1 241 ? -5.918 28.625 24.266 1 96.25 241 GLY A O 1
ATOM 1919 N N . TRP A 1 242 ? -6.895 26.969 23.047 1 97.69 242 TRP A N 1
ATOM 1920 C CA . TRP A 1 242 ? -6.559 27.547 21.75 1 97.69 242 TRP A CA 1
ATOM 1921 C C . TRP A 1 242 ? -7.699 28.422 21.234 1 97.69 242 TRP A C 1
ATOM 1923 O O . TRP A 1 242 ? -8.836 28.312 21.703 1 97.69 242 TRP A O 1
ATOM 1933 N N . ASN A 1 243 ? -7.387 29.375 20.422 1 97.56 243 ASN A N 1
ATOM 1934 C CA . ASN A 1 243 ? -8.43 29.984 19.594 1 97.56 243 ASN A CA 1
ATOM 1935 C C . ASN A 1 243 ? -8.789 29.109 18.406 1 97.56 243 ASN A C 1
ATOM 1937 O O . ASN A 1 243 ? -7.973 28.312 17.953 1 97.56 243 ASN A O 1
ATOM 1941 N N . ALA A 1 244 ? -10.008 29.203 17.938 1 98.25 244 ALA A N 1
ATOM 1942 C CA . ALA A 1 244 ? -10.484 28.25 16.922 1 98.25 244 ALA A CA 1
ATOM 1943 C C . ALA A 1 244 ? -11.094 28.984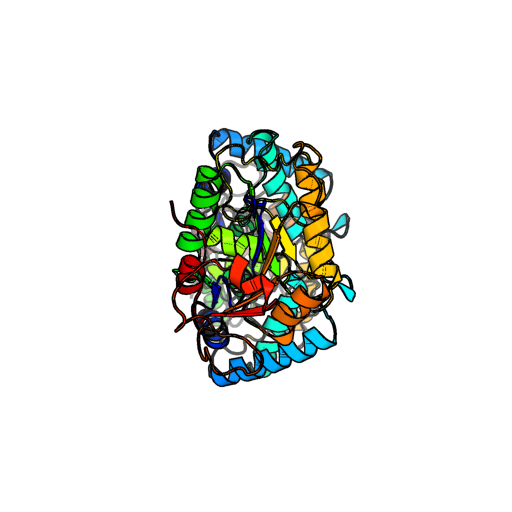 15.734 1 98.25 244 ALA A C 1
ATOM 1945 O O . ALA A 1 244 ? -11.742 30.016 15.891 1 98.25 244 ALA A O 1
ATOM 1946 N N . VAL A 1 245 ? -10.898 28.469 14.578 1 98.38 245 VAL A N 1
ATOM 1947 C CA . VAL A 1 245 ? -11.547 28.906 13.344 1 98.38 245 VAL A CA 1
ATOM 1948 C C . VAL A 1 245 ? -12.273 27.719 12.703 1 98.38 245 VAL A C 1
ATOM 1950 O O . VAL A 1 245 ? -11.656 26.703 12.367 1 98.38 245 VAL A O 1
ATOM 1953 N N . LEU A 1 246 ? -13.555 27.828 12.57 1 98.44 246 LEU A N 1
ATOM 1954 C CA . LEU A 1 246 ? -14.344 26.844 11.844 1 98.44 246 LEU A CA 1
ATOM 1955 C C . LEU A 1 246 ? -14.422 27.203 10.359 1 98.44 246 LEU A C 1
ATOM 1957 O O . LEU A 1 246 ? -14.805 28.312 10.008 1 98.44 246 LEU A O 1
ATOM 1961 N N . ILE A 1 247 ? -14.023 26.344 9.516 1 98.31 247 ILE A N 1
ATOM 1962 C CA . ILE A 1 247 ? -14.195 26.484 8.07 1 98.31 247 ILE A CA 1
ATOM 1963 C C . ILE A 1 247 ? -15.375 25.656 7.598 1 98.31 247 ILE A C 1
ATOM 1965 O O . ILE A 1 247 ? -15.328 24.422 7.629 1 98.31 247 ILE A O 1
ATOM 1969 N N . ASP A 1 248 ? -16.406 26.234 7.238 1 96.38 248 ASP A N 1
ATOM 1970 C CA . ASP A 1 248 ? -17.578 25.578 6.664 1 96.38 248 ASP A CA 1
ATOM 1971 C C . ASP A 1 248 ? -17.766 25.969 5.203 1 96.38 248 ASP A C 1
ATOM 1973 O O . ASP A 1 248 ? -18.344 27.016 4.91 1 96.38 248 ASP A O 1
ATOM 1977 N N . ARG A 1 249 ? -17.359 25.109 4.344 1 94.88 249 ARG A N 1
ATOM 1978 C CA . ARG A 1 249 ? -17.328 25.422 2.918 1 94.88 249 ARG A CA 1
ATOM 1979 C C . ARG A 1 249 ? -18.719 25.297 2.297 1 94.88 249 ARG A C 1
ATOM 1981 O O . ARG A 1 249 ? -18.984 25.859 1.229 1 94.88 249 ARG A O 1
ATOM 1988 N N . GLU A 1 250 ? -19.594 24.641 2.934 1 90.12 250 GLU A N 1
ATOM 1989 C CA . GLU A 1 250 ? -20.875 24.297 2.33 1 90.12 250 GLU A CA 1
ATOM 1990 C C . GLU A 1 250 ? -22 25.156 2.91 1 90.12 250 GLU A C 1
ATOM 1992 O O . GLU A 1 250 ? -22.859 25.641 2.174 1 90.12 250 GLU A O 1
ATOM 1997 N N . THR A 1 251 ? -22 25.312 4.242 1 83.69 251 THR A N 1
ATOM 1998 C CA . THR A 1 251 ? -23.125 25.969 4.898 1 83.69 251 THR A CA 1
ATOM 1999 C C . THR A 1 251 ? -22.641 27.125 5.773 1 83.69 251 THR A C 1
ATOM 2001 O O . THR A 1 251 ? -23.141 27.328 6.883 1 83.69 251 THR A O 1
ATOM 2004 N N . ALA A 1 252 ? -21.75 27.766 5.266 1 84 252 ALA A N 1
ATOM 2005 C CA . ALA A 1 252 ? -21.172 28.875 6.043 1 84 252 ALA A CA 1
ATOM 2006 C C . ALA A 1 252 ? -22.266 29.828 6.527 1 84 252 ALA A C 1
ATOM 2008 O O . ALA A 1 252 ? -23.188 30.141 5.781 1 84 252 ALA A O 1
ATOM 2009 N N . GLY A 1 253 ? -22.125 30.25 7.758 1 81.69 253 GLY A N 1
ATOM 2010 C CA . GLY A 1 253 ? -23.031 31.25 8.312 1 81.69 253 GLY A CA 1
ATOM 2011 C C . GLY A 1 253 ? -24.25 30.656 8.984 1 81.69 253 GLY A C 1
ATOM 2012 O O . GLY A 1 253 ? -25 31.344 9.664 1 81.69 253 GLY A O 1
ATOM 2013 N N . GLN A 1 254 ? -24.359 29.312 8.867 1 78.81 254 GLN A N 1
ATOM 2014 C CA . GLN A 1 254 ? -25.609 28.703 9.328 1 78.81 254 GLN A CA 1
ATOM 2015 C C . GLN A 1 254 ? -25.5 28.281 10.789 1 78.81 254 GLN A C 1
ATOM 2017 O O . GLN A 1 254 ? -26.5 28.25 11.5 1 78.81 254 GLN A O 1
ATOM 2022 N N . ARG A 1 255 ? -24.375 28.047 11.203 1 81.81 255 ARG A N 1
ATOM 2023 C CA . ARG A 1 255 ? -24.219 27.625 12.594 1 81.81 255 ARG A CA 1
ATOM 2024 C C . ARG A 1 255 ? -24.391 28.812 13.539 1 81.81 255 ARG A C 1
ATOM 2026 O O . ARG A 1 255 ? -23.734 29.844 13.367 1 81.81 255 ARG A O 1
ATOM 2033 N N . GLU A 1 256 ? -25.125 28.625 14.523 1 79.06 256 GLU A N 1
ATOM 2034 C CA . GLU A 1 256 ? -25.359 29.656 15.531 1 79.06 256 GLU A CA 1
ATOM 2035 C C . GLU A 1 256 ? -24.312 29.609 16.625 1 79.06 256 GLU A C 1
ATOM 2037 O O . GLU A 1 256 ? -23.656 28.578 16.828 1 79.06 256 GLU A O 1
ATOM 2042 N N . GLY A 1 257 ? -24.047 30.688 17.219 1 81.19 257 GLY A N 1
ATOM 2043 C CA . GLY A 1 257 ? -23.141 30.703 18.359 1 81.19 257 GLY A CA 1
ATOM 2044 C C . GLY A 1 257 ? -21.688 30.938 17.984 1 81.19 257 GLY A C 1
ATOM 2045 O O . GLY A 1 257 ? -20.797 30.766 18.797 1 81.19 257 GLY A O 1
ATOM 2046 N N . LEU A 1 258 ? -21.578 31.188 16.703 1 89.88 258 LEU A N 1
ATOM 2047 C CA . LEU A 1 258 ? -20.234 31.5 16.203 1 89.88 258 LEU A CA 1
ATOM 2048 C C . LEU A 1 258 ? -20.234 32.812 15.422 1 89.88 258 LEU A C 1
ATOM 2050 O O . LEU A 1 258 ? -21.172 33.094 14.672 1 89.88 258 LEU A O 1
ATOM 2054 N N . GLN A 1 259 ? -19.266 33.594 15.688 1 93 259 GLN A N 1
ATOM 2055 C CA . GLN A 1 259 ? -19.109 34.812 14.906 1 93 259 GLN A CA 1
ATOM 2056 C C . GLN A 1 259 ? -18.562 34.5 13.516 1 93 259 GLN A C 1
ATOM 2058 O O . GLN A 1 259 ? -17.438 34.031 13.375 1 93 259 GLN A O 1
ATOM 2063 N N . TRP A 1 260 ? -19.328 34.781 12.469 1 95.62 260 TRP A N 1
ATOM 2064 C CA . TRP A 1 260 ? -18.922 34.562 11.086 1 95.62 260 TRP A CA 1
ATOM 2065 C C . TRP A 1 260 ? -18.281 35.844 10.508 1 95.62 260 TRP A C 1
ATOM 2067 O O . TRP A 1 260 ? -18.844 36.938 10.609 1 95.62 260 TRP A O 1
ATOM 2077 N N . LEU A 1 261 ? -17.188 35.688 9.867 1 95.56 261 LEU A N 1
ATOM 2078 C CA . LEU A 1 261 ? -16.391 36.844 9.5 1 95.56 261 LEU A CA 1
ATOM 2079 C C . LEU A 1 261 ? -16.484 37.125 8 1 95.56 261 LEU A C 1
ATOM 2081 O O . LEU A 1 261 ? -15.992 38.156 7.52 1 95.56 261 LEU A O 1
ATOM 2085 N N . ASP A 1 262 ? -17.203 36.375 7.188 1 94.5 262 ASP A N 1
ATOM 2086 C CA . ASP A 1 262 ? -17.219 36.469 5.73 1 94.5 262 ASP A CA 1
ATOM 2087 C C . ASP A 1 262 ? -17.672 37.844 5.273 1 94.5 262 ASP A C 1
ATOM 2089 O O . ASP A 1 262 ? -17.141 38.406 4.309 1 94.5 262 ASP A O 1
ATOM 2093 N N . GLU A 1 263 ? -18.625 38.375 5.965 1 91.38 263 GLU A N 1
ATOM 2094 C CA . GLU A 1 263 ? -19.234 39.625 5.512 1 91.38 263 GLU A CA 1
ATOM 2095 C C . GLU A 1 263 ? -18.766 40.812 6.355 1 91.38 263 GLU A C 1
ATOM 2097 O O . GLU A 1 263 ? -19.203 41.938 6.16 1 91.38 263 GLU A O 1
ATOM 2102 N N . LYS A 1 264 ? -17.906 40.562 7.254 1 92.25 264 LYS A N 1
ATOM 2103 C CA . LYS A 1 264 ? -17.375 41.625 8.086 1 92.25 264 LYS A CA 1
ATOM 2104 C C . LYS A 1 264 ? -16.203 42.344 7.383 1 92.25 264 LYS A C 1
ATOM 2106 O O . LYS A 1 264 ? -15.5 41.719 6.578 1 92.25 264 LYS A O 1
ATOM 2111 N N . PRO A 1 265 ? -16.078 43.656 7.68 1 92.94 265 PRO A N 1
ATOM 2112 C CA . PRO A 1 265 ? -14.867 44.281 7.172 1 92.94 265 PRO A CA 1
ATOM 2113 C C . PRO A 1 265 ? -13.594 43.625 7.684 1 92.94 265 PRO A C 1
ATOM 2115 O O . PRO A 1 265 ? -13.453 43.375 8.883 1 92.94 265 PRO A O 1
ATOM 2118 N N . VAL A 1 266 ? -12.773 43.375 6.723 1 91.38 266 VAL A N 1
ATOM 2119 C CA . VAL A 1 266 ? -11.555 42.625 7.035 1 91.38 266 VAL A CA 1
ATOM 2120 C C . VAL A 1 266 ? -10.695 43.438 8.008 1 91.38 266 VAL A C 1
ATOM 2122 O O . VAL A 1 266 ? -10.5 44.625 7.836 1 91.38 266 VAL A O 1
ATOM 2125 N N . GLY A 1 267 ? -10.242 42.875 9.078 1 91.25 267 GLY A N 1
ATOM 2126 C CA . GLY A 1 267 ? -9.289 43.375 10.062 1 91.25 267 GLY A CA 1
ATOM 2127 C C . GLY A 1 267 ? -8.258 42.344 10.469 1 91.25 267 GLY A C 1
ATOM 2128 O O . GLY A 1 267 ? -7.77 41.562 9.625 1 91.25 267 GLY A O 1
ATOM 2129 N N . SER A 1 268 ? -7.926 42.406 11.734 1 91.69 268 SER A N 1
ATOM 2130 C CA . SER A 1 268 ? -6.973 41.469 12.266 1 91.69 268 SER A CA 1
ATOM 2131 C C . SER A 1 268 ? -7.684 40.312 13 1 91.69 268 SER A C 1
ATOM 2133 O O . SER A 1 268 ? -8.469 40.562 13.922 1 91.69 268 SER A O 1
ATOM 2135 N N . LEU A 1 269 ? -7.34 39.125 12.578 1 93.5 269 LEU A N 1
ATOM 2136 C CA . LEU A 1 269 ? -7.926 37.969 13.242 1 93.5 269 LEU A CA 1
ATOM 2137 C C . LEU A 1 269 ? -7.637 38 14.742 1 93.5 269 LEU A C 1
ATOM 2139 O O . LEU A 1 269 ? -8.477 37.594 15.547 1 93.5 269 LEU A O 1
ATOM 2143 N N . TYR A 1 270 ? -6.5 38.531 15.078 1 91.38 270 TYR A N 1
ATOM 2144 C CA . TYR A 1 270 ? -6.07 38.562 16.469 1 91.38 270 TYR A CA 1
ATOM 2145 C C . TYR A 1 270 ? -6.887 39.531 17.281 1 91.38 270 TYR A C 1
ATOM 2147 O O . TYR A 1 270 ? -7.137 39.312 18.469 1 91.38 270 TYR A O 1
ATOM 2155 N N . ASP A 1 271 ? -7.273 40.594 16.641 1 92.31 271 ASP A N 1
ATOM 2156 C CA . ASP A 1 271 ? -8.156 41.531 17.312 1 92.31 271 ASP A CA 1
ATOM 2157 C C . ASP A 1 271 ? -9.531 40.906 17.578 1 92.31 271 ASP A C 1
ATOM 2159 O O . ASP A 1 271 ? -10.125 41.125 18.625 1 92.31 271 ASP A O 1
ATOM 2163 N N . VAL A 1 272 ? -9.938 40.156 16.625 1 94.44 272 VAL A N 1
ATOM 2164 C CA . VAL A 1 272 ? -11.227 39.5 16.766 1 94.44 272 VAL A CA 1
ATOM 2165 C C . VAL A 1 272 ? -11.172 38.5 17.922 1 94.44 272 VAL A C 1
ATOM 2167 O O . VAL A 1 272 ? -12.117 38.406 18.703 1 94.44 272 VAL A O 1
ATOM 2170 N N . PHE A 1 273 ? -10.094 37.812 18.109 1 94.75 273 PHE A N 1
ATOM 2171 C CA . PHE A 1 273 ? -9.93 36.781 19.109 1 94.75 273 PHE A CA 1
ATOM 2172 C C . PHE A 1 273 ? -9.961 37.375 20.516 1 94.75 273 PHE A C 1
ATOM 2174 O O . PHE A 1 273 ? -10.109 36.625 21.5 1 94.75 273 PHE A O 1
ATOM 2181 N N . GLN A 1 274 ? -9.797 38.656 20.688 1 92.88 274 GLN A N 1
ATOM 2182 C CA . GLN A 1 274 ? -9.875 39.312 21.984 1 92.88 274 GLN A CA 1
ATOM 2183 C C . GLN A 1 274 ? -11.297 39.25 22.531 1 92.88 274 GLN A C 1
ATOM 2185 O O . GLN A 1 274 ? -11.5 39.281 23.75 1 92.88 274 GLN A O 1
ATOM 2190 N N . HIS A 1 275 ? -12.195 39.125 21.656 1 92.56 275 HIS A N 1
ATOM 2191 C CA . HIS A 1 275 ? -13.586 39.188 22.109 1 92.56 275 HIS A CA 1
ATOM 2192 C C . HIS A 1 275 ? -14.328 37.875 21.766 1 92.56 275 HIS A C 1
ATOM 2194 O O . HIS A 1 275 ? -15.398 37.625 22.312 1 92.56 275 HIS A O 1
ATOM 2200 N N . SER A 1 276 ? -13.805 37.156 20.781 1 94.44 276 SER A N 1
ATOM 2201 C CA . SER A 1 276 ? -14.383 35.875 20.375 1 94.44 276 SER A CA 1
ATOM 2202 C C . SER A 1 276 ? -13.297 34.812 20.172 1 94.44 276 SER A C 1
ATOM 2204 O O . SER A 1 276 ? -12.578 34.844 19.172 1 94.44 276 SER A O 1
ATOM 2206 N N . ARG A 1 277 ? -13.328 33.812 21 1 95.94 277 ARG A N 1
ATOM 2207 C CA . ARG A 1 277 ? -12.273 32.812 20.969 1 95.94 277 ARG A CA 1
ATOM 2208 C C . ARG A 1 277 ? -12.461 31.859 19.797 1 95.94 277 ARG A C 1
ATOM 2210 O O . ARG A 1 277 ? -11.555 31.109 19.453 1 95.94 277 ARG A O 1
ATOM 2217 N N . ALA A 1 278 ? -13.641 31.859 19.188 1 97.25 278 ALA A N 1
ATOM 2218 C CA . ALA A 1 278 ? -13.945 31.031 18.031 1 97.25 278 ALA A CA 1
ATOM 2219 C C . ALA A 1 278 ? -14.68 31.844 16.969 1 97.25 278 ALA A C 1
ATOM 2221 O O . ALA A 1 278 ? -15.562 32.656 17.281 1 97.25 278 ALA A O 1
ATOM 2222 N N . VAL A 1 279 ? -14.312 31.688 15.734 1 97.5 279 VAL A N 1
ATOM 2223 C CA . VAL A 1 279 ? -14.969 32.375 14.633 1 97.5 279 VAL A CA 1
ATOM 2224 C C . VAL A 1 279 ? -15.188 31.391 13.477 1 97.5 279 VAL A C 1
ATOM 2226 O O . VAL A 1 279 ? -14.664 30.281 13.484 1 97.5 279 VAL A O 1
ATOM 2229 N N . GLY A 1 280 ? -16.062 31.734 12.547 1 97.5 280 GLY A N 1
ATOM 2230 C CA . GLY A 1 280 ? -16.344 30.922 11.375 1 97.5 280 GLY A CA 1
ATOM 2231 C C . GLY A 1 280 ? -16.078 31.641 10.062 1 97.5 280 GLY A C 1
ATOM 2232 O O . GLY A 1 280 ? -16.266 32.844 9.969 1 97.5 280 GLY A O 1
ATOM 2233 N N . LEU A 1 281 ? -15.586 30.984 9.148 1 97.62 281 LEU A N 1
ATOM 2234 C CA . LEU A 1 281 ? -15.391 31.484 7.793 1 97.62 281 LEU A CA 1
ATOM 2235 C C . LEU A 1 281 ? -15.781 30.422 6.766 1 97.62 281 LEU A C 1
ATOM 2237 O O . LEU A 1 281 ? -15.828 29.234 7.086 1 97.62 281 LEU A O 1
ATOM 2241 N N . SER A 1 282 ? -15.992 30.812 5.496 1 97.25 282 SER A N 1
ATOM 2242 C CA . SER A 1 282 ? -16.469 29.906 4.461 1 97.25 282 SER A CA 1
ATOM 2243 C C . SER A 1 282 ? -15.312 29.219 3.744 1 97.25 282 SER A C 1
ATOM 2245 O O . SER A 1 282 ? -15.5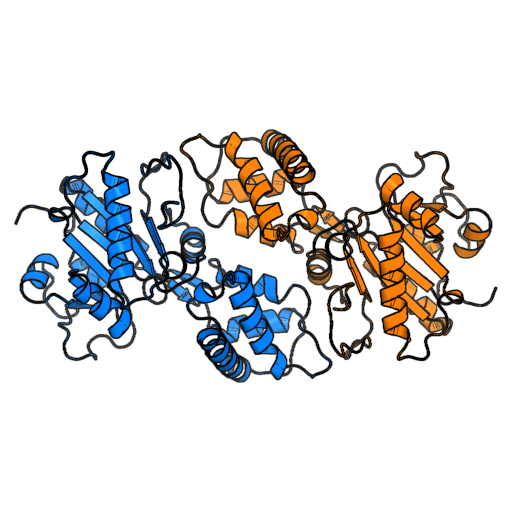16 28.234 3.021 1 97.25 282 SER A O 1
ATOM 2247 N N . SER A 1 283 ? -14.102 29.766 3.844 1 97.88 283 SER A N 1
ATOM 2248 C CA . SER A 1 283 ? -12.961 29.203 3.131 1 97.88 283 SER A CA 1
ATOM 2249 C C . SER A 1 283 ? -11.648 29.641 3.762 1 97.88 283 SER A C 1
ATOM 2251 O O . SER A 1 283 ? -11.617 30.578 4.562 1 97.88 283 SER A O 1
ATOM 2253 N N . LEU A 1 284 ? -10.609 28.906 3.492 1 98.38 284 LEU A N 1
ATOM 2254 C CA . LEU A 1 284 ? -9.273 29.297 3.934 1 98.38 284 LEU A CA 1
ATOM 2255 C C . LEU A 1 284 ? -8.805 30.562 3.225 1 98.38 284 LEU A C 1
ATOM 2257 O O . LEU A 1 284 ? -8.031 31.344 3.785 1 98.38 284 LEU A O 1
ATOM 2261 N N . GLU A 1 285 ? -9.281 30.75 1.986 1 97.38 285 GLU A N 1
ATOM 2262 C CA . GLU A 1 285 ? -8.984 31.984 1.255 1 97.38 285 GLU A CA 1
ATOM 2263 C C . GLU A 1 285 ? -9.477 33.219 2.016 1 97.38 285 GLU A C 1
ATOM 2265 O O . GLU A 1 285 ? -8.742 34.188 2.164 1 97.38 285 GLU A O 1
ATOM 2270 N N . LYS A 1 286 ? -10.703 33.125 2.49 1 96.88 286 LYS A N 1
ATOM 2271 C CA . LYS A 1 286 ? -11.266 34.219 3.279 1 96.88 286 LYS A CA 1
ATOM 2272 C C . LYS A 1 286 ? -10.508 34.406 4.59 1 96.88 286 LYS A C 1
ATOM 2274 O O . LYS A 1 286 ? -10.289 35.531 5.035 1 96.88 286 LYS A O 1
ATOM 2279 N N . LEU A 1 287 ? -10.164 33.25 5.199 1 97.56 287 LEU A N 1
ATOM 2280 C CA . LEU A 1 287 ? -9.359 33.344 6.418 1 97.56 287 LEU A CA 1
ATOM 2281 C C . LEU A 1 287 ? -8.055 34.094 6.164 1 97.56 287 LEU A C 1
ATOM 2283 O O . LEU A 1 287 ? -7.621 34.875 7 1 97.56 287 LEU A O 1
ATOM 2287 N N . GLY A 1 288 ? -7.449 33.812 5.023 1 96.69 288 GLY A N 1
ATOM 2288 C CA . GLY A 1 288 ? -6.191 34.469 4.664 1 96.69 288 GLY A CA 1
ATOM 2289 C C . GLY A 1 288 ? -6.27 35.969 4.676 1 96.69 288 GLY A C 1
ATOM 2290 O O . GLY A 1 288 ? -5.273 36.656 4.953 1 96.69 288 GLY A O 1
ATOM 2291 N N . GLN A 1 289 ? -7.398 36.469 4.453 1 95.31 289 GLN A N 1
ATOM 2292 C CA . GLN A 1 289 ? -7.586 37.906 4.418 1 95.31 289 GLN A CA 1
ATOM 2293 C C . GLN A 1 289 ? -7.457 38.531 5.812 1 95.31 289 GLN A C 1
ATOM 2295 O O . GLN A 1 289 ? -7.246 39.719 5.953 1 95.31 289 GLN A O 1
ATOM 2300 N N . TRP A 1 290 ? -7.641 37.688 6.77 1 94.25 290 TRP A N 1
ATOM 2301 C CA . TRP A 1 290 ? -7.656 38.188 8.141 1 94.25 290 TRP A CA 1
ATOM 2302 C C . TRP A 1 290 ? -6.27 38.094 8.773 1 94.25 290 TRP A C 1
ATOM 2304 O O . TRP A 1 290 ? -6.082 38.469 9.93 1 94.25 290 TRP A O 1
ATOM 2314 N N . PHE A 1 291 ? -5.324 37.531 8.078 1 90.81 291 PHE A N 1
ATOM 2315 C CA . PHE A 1 291 ? -3.93 37.531 8.508 1 90.81 291 PHE A CA 1
ATOM 2316 C C . PHE A 1 291 ? -3.176 38.688 7.879 1 90.81 291 PHE A C 1
ATOM 2318 O O . PHE A 1 291 ? -3.553 39.188 6.812 1 90.81 291 PHE A O 1
ATOM 2325 N N . PRO A 1 292 ? -2.17 39.188 8.633 1 79.88 292 PRO A N 1
ATOM 2326 C CA . PRO A 1 292 ? -1.419 40.344 8.086 1 79.88 292 PRO A CA 1
ATOM 2327 C C . PRO A 1 292 ? -0.784 40 6.73 1 79.88 292 PRO A C 1
ATOM 2329 O O . PRO A 1 292 ? -0.434 38.875 6.469 1 79.88 292 PRO A O 1
ATOM 2332 N N . SER A 1 293 ? -1.048 40.938 5.746 1 66.81 293 SER A N 1
ATOM 2333 C CA . SER A 1 293 ? -0.354 40.812 4.469 1 66.81 293 SER A CA 1
ATOM 2334 C C . SER A 1 293 ? 0.994 41.531 4.508 1 66.81 293 SER A C 1
ATOM 2336 O O . SER A 1 293 ? 1.232 42.375 5.379 1 66.81 293 SER A O 1
ATOM 2338 N N . ARG A 1 294 ? 2.041 41.281 3.49 1 61.19 294 ARG A N 1
ATOM 2339 C CA . ARG A 1 294 ? 3.264 42.062 3.328 1 61.19 294 ARG A CA 1
ATOM 2340 C C . ARG A 1 294 ? 2.947 43.531 3.203 1 61.19 294 ARG A C 1
ATOM 2342 O O . ARG A 1 294 ? 1.893 43.906 2.688 1 61.19 294 ARG A O 1
ATOM 2349 N N . MET B 1 1 ? 0.4 -44.562 -22.359 1 46.81 1 MET B N 1
ATOM 2350 C CA . MET B 1 1 ? 0.056 -44.469 -20.938 1 46.81 1 MET B CA 1
ATOM 2351 C C . MET B 1 1 ? -1.162 -43.594 -20.734 1 46.81 1 MET B C 1
ATOM 2353 O O . MET B 1 1 ? -1.326 -42.594 -21.422 1 46.81 1 MET B O 1
ATOM 2357 N N . PRO B 1 2 ? -2.15 -44.094 -20.094 1 52.78 2 PRO B N 1
ATOM 2358 C CA . PRO B 1 2 ? -3.402 -43.344 -19.984 1 52.78 2 PRO B CA 1
ATOM 2359 C C . PRO B 1 2 ? -3.191 -41.906 -19.5 1 52.78 2 PRO B C 1
ATOM 2361 O O . PRO B 1 2 ? -2.223 -41.625 -18.781 1 52.78 2 PRO B O 1
ATOM 2364 N N . SER B 1 3 ? -3.939 -41.031 -20.219 1 62.5 3 SER B N 1
ATOM 2365 C CA . SER B 1 3 ? -3.908 -39.625 -19.828 1 62.5 3 SER B CA 1
ATOM 2366 C C . SER B 1 3 ? -4.145 -39.438 -18.344 1 62.5 3 SER B C 1
ATOM 2368 O O . SER B 1 3 ? -5 -40.125 -17.766 1 62.5 3 SER B O 1
ATOM 2370 N N . ARG B 1 4 ? -3.186 -38.906 -17.688 1 82 4 ARG B N 1
ATOM 2371 C CA . ARG B 1 4 ? -3.244 -38.688 -16.25 1 82 4 ARG B CA 1
ATOM 2372 C C . ARG B 1 4 ? -3.5 -37.219 -15.922 1 82 4 ARG B C 1
ATOM 2374 O O . ARG B 1 4 ? -3.252 -36.344 -16.75 1 82 4 ARG B O 1
ATOM 2381 N N . ASN B 1 5 ? -4.137 -37.094 -14.891 1 90.94 5 ASN B N 1
ATOM 2382 C CA . ASN B 1 5 ? -4.281 -35.75 -14.336 1 90.94 5 ASN B CA 1
ATOM 2383 C C . ASN B 1 5 ? -2.924 -35.094 -14.086 1 90.94 5 ASN B C 1
ATOM 2385 O O . ASN B 1 5 ? -1.911 -35.781 -13.969 1 90.94 5 ASN B O 1
ATOM 2389 N N . LEU B 1 6 ? -2.92 -33.812 -14.203 1 93.94 6 LEU B N 1
ATOM 2390 C CA . LEU B 1 6 ? -1.657 -33.094 -14.102 1 93.94 6 LEU B CA 1
ATOM 2391 C C . LEU B 1 6 ? -1.742 -32 -13.039 1 93.94 6 LEU B C 1
ATOM 2393 O O . LEU B 1 6 ? -2.674 -31.203 -13.047 1 93.94 6 LEU B O 1
ATOM 2397 N N . LEU B 1 7 ? -0.893 -32.094 -12.039 1 95.38 7 LEU B N 1
ATOM 2398 C CA . LEU B 1 7 ? -0.564 -30.969 -11.18 1 95.38 7 LEU B CA 1
ATOM 2399 C C . LEU B 1 7 ? 0.698 -30.266 -11.664 1 95.38 7 LEU B C 1
ATOM 2401 O O . LEU B 1 7 ? 1.79 -30.844 -11.609 1 95.38 7 LEU B O 1
ATOM 2405 N N . ILE B 1 8 ? 0.52 -29.078 -12.211 1 97.69 8 ILE B N 1
ATOM 2406 C CA . ILE B 1 8 ? 1.662 -28.312 -12.703 1 97.69 8 ILE B CA 1
ATOM 2407 C C . ILE B 1 8 ? 1.788 -27 -11.922 1 97.69 8 ILE B C 1
ATOM 2409 O O . ILE B 1 8 ? 0.822 -26.25 -11.812 1 97.69 8 ILE B O 1
ATOM 2413 N N . CYS B 1 9 ? 2.924 -26.797 -11.312 1 98.69 9 CYS B N 1
ATOM 2414 C CA . CYS B 1 9 ? 3.145 -25.594 -10.516 1 98.69 9 CYS B CA 1
ATOM 2415 C C . CYS B 1 9 ? 4.34 -24.812 -11.039 1 98.69 9 CYS B C 1
ATOM 2417 O O . CYS B 1 9 ? 5.281 -25.391 -11.586 1 98.69 9 CYS B O 1
ATOM 2419 N N . PHE B 1 10 ? 4.285 -23.516 -10.867 1 98.88 10 PHE B N 1
ATOM 2420 C CA . PHE B 1 10 ? 5.293 -22.594 -11.383 1 98.88 10 PHE B CA 1
ATOM 2421 C C . PHE B 1 10 ? 5.949 -21.812 -10.258 1 98.88 10 PHE B C 1
ATOM 2423 O O . PHE B 1 10 ? 5.285 -21.422 -9.289 1 98.88 10 PHE B O 1
ATOM 2430 N N . ASP B 1 11 ? 7.254 -21.578 -10.406 1 98.75 11 ASP B N 1
ATOM 2431 C CA . ASP B 1 11 ? 7.859 -20.438 -9.742 1 98.75 11 ASP B CA 1
ATOM 2432 C C . ASP B 1 11 ? 7.27 -19.125 -10.266 1 98.75 11 ASP B C 1
ATOM 2434 O O . ASP B 1 11 ? 6.641 -19.109 -11.32 1 98.75 11 ASP B O 1
ATOM 2438 N N . ALA B 1 12 ? 7.449 -18.062 -9.461 1 98.5 12 ALA B N 1
ATOM 2439 C CA . ALA B 1 12 ? 6.875 -16.797 -9.883 1 98.5 12 ALA B CA 1
ATOM 2440 C C . ALA B 1 12 ? 7.938 -15.883 -10.477 1 98.5 12 ALA B C 1
ATOM 2442 O O . ALA B 1 12 ? 8.047 -15.758 -11.695 1 98.5 12 ALA B O 1
ATOM 2443 N N . PHE B 1 13 ? 8.859 -15.352 -9.711 1 97.06 13 PHE B N 1
ATOM 2444 C CA . PHE B 1 13 ? 9.883 -14.398 -10.117 1 97.06 13 PHE B CA 1
ATOM 2445 C C . PHE B 1 13 ? 10.898 -15.055 -11.047 1 97.06 13 PHE B C 1
ATOM 2447 O O . PHE B 1 13 ? 11.508 -16.062 -10.688 1 97.06 13 PHE B O 1
ATOM 2454 N N . GLY B 1 14 ? 11.016 -14.531 -12.172 1 97.38 14 GLY B N 1
ATOM 2455 C CA . GLY B 1 14 ? 11.961 -15.039 -13.148 1 97.38 14 GLY B CA 1
ATOM 2456 C C . GLY B 1 14 ? 11.359 -16.109 -14.047 1 97.38 14 GLY B C 1
ATOM 2457 O O . GLY B 1 14 ? 11.922 -16.422 -15.102 1 97.38 14 GLY B O 1
ATOM 2458 N N . THR B 1 15 ? 10.242 -16.656 -13.609 1 98.62 15 THR B N 1
ATOM 2459 C CA . THR B 1 15 ? 9.57 -17.703 -14.375 1 98.62 15 THR B CA 1
ATOM 2460 C C . THR B 1 15 ? 8.289 -17.156 -15 1 98.62 15 THR B C 1
ATOM 2462 O O . THR B 1 15 ? 8.102 -17.25 -16.219 1 98.62 15 THR B O 1
ATOM 2465 N N . LEU B 1 16 ? 7.414 -16.531 -14.219 1 98.75 16 LEU B N 1
ATOM 2466 C CA . LEU B 1 16 ? 6.156 -15.992 -14.727 1 98.75 16 LEU B CA 1
ATOM 2467 C C . LEU B 1 16 ? 6.297 -14.5 -15.039 1 98.75 16 LEU B C 1
ATOM 2469 O O . LEU B 1 16 ? 5.695 -14.008 -15.992 1 98.75 16 LEU B O 1
ATOM 2473 N N . PHE B 1 17 ? 7.02 -13.805 -14.188 1 98.69 17 PHE B N 1
ATOM 2474 C CA . PHE B 1 17 ? 7.18 -12.367 -14.391 1 98.69 17 PHE B CA 1
ATOM 2475 C C . PHE B 1 17 ? 8.57 -11.914 -13.969 1 98.69 17 PHE B C 1
ATOM 2477 O O . PHE B 1 17 ? 9.32 -12.68 -13.352 1 98.69 17 PHE B O 1
ATOM 2484 N N . LYS B 1 18 ? 8.961 -10.758 -14.359 1 98.38 18 LYS B N 1
ATOM 2485 C CA . LYS B 1 18 ? 10.234 -10.109 -14.062 1 98.38 18 LYS B CA 1
ATOM 2486 C C . LYS B 1 18 ? 10.039 -8.617 -13.812 1 98.38 18 LYS B C 1
ATOM 2488 O O . LYS B 1 18 ? 8.992 -8.062 -14.133 1 98.38 18 LYS B O 1
ATOM 2493 N N . PRO B 1 19 ? 11.008 -7.934 -13.172 1 98.19 19 PRO B N 1
ATOM 2494 C CA . PRO B 1 19 ? 10.883 -6.484 -13.016 1 98.19 19 PRO B CA 1
ATOM 2495 C C . PRO B 1 19 ? 10.695 -5.762 -14.344 1 98.19 19 PRO B C 1
ATOM 2497 O O . PRO B 1 19 ? 11.352 -6.105 -15.336 1 98.19 19 PRO B O 1
ATOM 2500 N N . ARG B 1 20 ? 9.789 -4.812 -14.367 1 98.19 20 ARG B N 1
ATOM 2501 C CA . ARG B 1 20 ? 9.531 -4.008 -15.555 1 98.19 20 ARG B CA 1
ATOM 2502 C C . ARG B 1 20 ? 10.781 -3.244 -15.984 1 98.19 20 ARG B C 1
ATOM 2504 O O . ARG B 1 20 ? 11.047 -3.096 -17.172 1 98.19 20 ARG B O 1
ATOM 2511 N N . TYR B 1 21 ? 11.5 -2.709 -15.062 1 98.06 21 TYR B N 1
ATOM 2512 C CA . TYR B 1 21 ? 12.812 -2.066 -15.125 1 98.06 21 TYR B CA 1
ATOM 2513 C C . TYR B 1 21 ? 13.711 -2.553 -13.992 1 98.06 21 TYR B C 1
ATOM 2515 O O . TYR B 1 21 ? 13.227 -3.133 -13.016 1 98.06 21 TYR B O 1
ATOM 2523 N N . PRO B 1 22 ? 15.031 -2.439 -14.172 1 97.88 22 PRO B N 1
ATOM 2524 C CA . PRO B 1 22 ? 15.875 -2.842 -13.039 1 97.88 22 PRO B CA 1
ATOM 2525 C C . PRO B 1 22 ? 15.391 -2.271 -11.711 1 97.88 22 PRO B C 1
ATOM 2527 O O . PRO B 1 22 ? 14.977 -1.111 -11.648 1 97.88 22 PRO B O 1
ATOM 2530 N N . VAL B 1 23 ? 15.391 -3.109 -10.68 1 97.88 23 VAL B N 1
ATOM 2531 C CA . VAL B 1 23 ? 14.828 -2.777 -9.375 1 97.88 23 VAL B CA 1
ATOM 2532 C C . VAL B 1 23 ? 15.438 -1.474 -8.867 1 97.88 23 VAL B C 1
ATOM 2534 O O . VAL B 1 23 ? 14.711 -0.567 -8.445 1 97.88 23 VAL B O 1
ATOM 2537 N N . ALA B 1 24 ? 16.766 -1.333 -8.953 1 98.25 24 ALA B N 1
ATOM 2538 C CA . ALA B 1 24 ? 17.453 -0.144 -8.461 1 98.25 24 ALA B CA 1
ATOM 2539 C C . ALA B 1 24 ? 17 1.107 -9.203 1 98.25 24 ALA B C 1
ATOM 2541 O O . ALA B 1 24 ? 16.906 2.186 -8.609 1 98.25 24 ALA B O 1
ATOM 2542 N N . GLN B 1 25 ? 16.781 0.976 -10.508 1 98.44 25 GLN B N 1
ATOM 2543 C CA . GLN B 1 25 ? 16.281 2.098 -11.297 1 98.44 25 GLN B CA 1
ATOM 2544 C C . GLN B 1 25 ? 14.906 2.529 -10.82 1 98.44 25 GLN B C 1
ATOM 2546 O O . GLN B 1 25 ? 14.625 3.727 -10.711 1 98.44 25 GLN B O 1
ATOM 2551 N N . GLN B 1 26 ? 14.039 1.584 -10.562 1 98.69 26 GLN B N 1
ATOM 2552 C CA . GLN B 1 26 ? 12.688 1.894 -10.102 1 98.69 26 GLN B CA 1
ATOM 2553 C C . GLN B 1 26 ? 12.703 2.547 -8.727 1 98.69 26 GLN B C 1
ATOM 2555 O O . GLN B 1 26 ? 11.977 3.51 -8.477 1 98.69 26 GLN B O 1
ATOM 2560 N N . TYR B 1 27 ? 13.555 1.993 -7.82 1 98.56 27 TYR B N 1
ATOM 2561 C CA . TYR B 1 27 ? 13.75 2.613 -6.516 1 98.56 27 TYR B CA 1
ATOM 2562 C C . TYR B 1 27 ? 14.203 4.059 -6.66 1 98.56 27 TYR B C 1
ATOM 2564 O O . TYR B 1 27 ? 13.641 4.965 -6.043 1 98.56 27 TYR B O 1
ATOM 2572 N N . GLY B 1 28 ? 15.234 4.246 -7.477 1 98.44 28 GLY B N 1
ATOM 2573 C CA . GLY B 1 28 ? 15.781 5.578 -7.699 1 98.44 28 GLY B CA 1
ATOM 2574 C C . GLY B 1 28 ? 14.766 6.543 -8.281 1 98.44 28 GLY B C 1
ATOM 2575 O O . GLY B 1 28 ? 14.672 7.691 -7.84 1 98.44 28 GLY B O 1
ATOM 2576 N N . ASP B 1 29 ? 13.984 6.094 -9.281 1 98.31 29 ASP B N 1
ATOM 2577 C CA . ASP B 1 29 ? 12.984 6.934 -9.93 1 98.31 29 ASP B CA 1
ATOM 2578 C C . ASP B 1 29 ? 11.945 7.426 -8.914 1 98.31 29 ASP B C 1
ATOM 2580 O O . ASP B 1 29 ? 11.586 8.602 -8.914 1 98.31 29 ASP B O 1
ATOM 2584 N N . VAL B 1 30 ? 11.477 6.523 -8.039 1 97.81 30 VAL B N 1
ATOM 2585 C CA . VAL B 1 30 ? 10.5 6.902 -7.027 1 97.81 30 VAL B CA 1
ATOM 2586 C C . VAL B 1 30 ? 11.117 7.898 -6.051 1 97.81 30 VAL B C 1
ATOM 2588 O O . VAL B 1 30 ? 10.523 8.93 -5.738 1 97.81 30 VAL B O 1
ATOM 2591 N N . ALA B 1 31 ? 12.32 7.602 -5.574 1 97.25 31 ALA B N 1
ATOM 2592 C CA . ALA B 1 31 ? 12.992 8.492 -4.633 1 97.25 31 ALA B CA 1
ATOM 2593 C C . ALA B 1 31 ? 13.156 9.883 -5.223 1 97.25 31 ALA B C 1
ATOM 2595 O O . ALA B 1 31 ? 12.898 10.891 -4.551 1 97.25 31 ALA B O 1
ATOM 2596 N N . ARG B 1 32 ? 13.547 9.961 -6.473 1 96.5 32 ARG B N 1
ATOM 2597 C CA . ARG B 1 32 ? 13.758 11.234 -7.148 1 96.5 32 ARG B CA 1
ATOM 2598 C C . ARG B 1 32 ? 12.445 11.992 -7.316 1 96.5 32 ARG B C 1
ATOM 2600 O O . ARG B 1 32 ? 12.414 13.219 -7.246 1 96.5 32 ARG B O 1
ATOM 2607 N N . SER B 1 33 ? 11.414 11.234 -7.559 1 95.25 33 SER B N 1
ATOM 2608 C CA . SER B 1 33 ? 10.109 11.883 -7.688 1 95.25 33 SER B CA 1
ATOM 2609 C C . SER B 1 33 ? 9.664 12.508 -6.367 1 95.25 33 SER B C 1
ATOM 2611 O O . SER B 1 33 ? 8.781 13.359 -6.348 1 95.25 33 SER B O 1
ATOM 2613 N N . PHE B 1 34 ? 10.266 12.109 -5.27 1 92.88 34 PHE B N 1
ATOM 2614 C CA . PHE B 1 34 ? 9.953 12.672 -3.961 1 92.88 34 PHE B CA 1
ATOM 2615 C C . PHE B 1 34 ? 11.016 13.688 -3.551 1 92.88 34 PHE B C 1
ATOM 2617 O O . PHE B 1 34 ? 11.086 14.086 -2.385 1 92.88 34 PHE B O 1
ATOM 2624 N N . GLY B 1 35 ? 11.969 14.016 -4.465 1 90.12 35 GLY B N 1
ATOM 2625 C CA . GLY B 1 35 ? 12.891 15.117 -4.266 1 90.12 35 GLY B CA 1
ATOM 2626 C C . GLY B 1 35 ? 14.266 14.68 -3.793 1 90.12 35 GLY B C 1
ATOM 2627 O O . GLY B 1 35 ? 15.141 15.516 -3.545 1 90.12 35 GLY B O 1
ATOM 2628 N N . LEU B 1 36 ? 14.43 13.336 -3.609 1 92.81 36 LEU B N 1
ATOM 2629 C CA . LEU B 1 36 ? 15.758 12.859 -3.238 1 92.81 36 LEU B CA 1
ATOM 2630 C C . LEU B 1 36 ? 16.688 12.828 -4.449 1 92.81 36 LEU B C 1
ATOM 2632 O O . LEU B 1 36 ? 16.234 12.562 -5.57 1 92.81 36 LEU B O 1
ATOM 2636 N N . SER B 1 37 ? 17.891 13.203 -4.207 1 91.88 37 SER B N 1
ATOM 2637 C CA . SER B 1 37 ? 18.891 13.234 -5.273 1 91.88 37 SER B CA 1
ATOM 2638 C C . SER B 1 37 ? 20.281 12.969 -4.727 1 91.88 37 SER B C 1
ATOM 2640 O O . SER B 1 37 ? 20.438 12.602 -3.559 1 91.88 37 SER B O 1
ATOM 2642 N N . GLY B 1 38 ? 21.219 12.984 -5.641 1 93.75 38 GLY B N 1
ATOM 2643 C CA . GLY B 1 38 ? 22.594 12.859 -5.188 1 93.75 38 GLY B CA 1
ATOM 2644 C C . GLY B 1 38 ? 23.094 11.43 -5.188 1 93.75 38 GLY B C 1
ATOM 2645 O O . GLY B 1 38 ? 24.062 11.109 -4.496 1 93.75 38 GLY B O 1
ATOM 2646 N N . PHE B 1 39 ? 22.422 10.586 -5.734 1 97.31 39 PHE B N 1
ATOM 2647 C CA . PHE B 1 39 ? 22.859 9.203 -5.832 1 97.31 39 PHE B CA 1
ATOM 2648 C C . PHE B 1 39 ? 22.609 8.648 -7.227 1 97.31 39 PHE B C 1
ATOM 2650 O O . PHE B 1 39 ? 21.719 9.133 -7.938 1 97.31 39 PHE B O 1
ATOM 2657 N N . THR B 1 40 ? 23.359 7.699 -7.625 1 97.88 40 THR B N 1
ATOM 2658 C CA . THR B 1 40 ? 23.188 6.996 -8.891 1 97.88 40 THR B CA 1
ATOM 2659 C C . THR B 1 40 ? 22.406 5.703 -8.688 1 97.88 40 THR B C 1
ATOM 2661 O O . THR B 1 40 ? 22.25 5.234 -7.559 1 97.88 40 THR B O 1
ATOM 2664 N N . ASN B 1 41 ? 21.922 5.184 -9.75 1 98.12 41 ASN B N 1
ATOM 2665 C CA . ASN B 1 41 ? 21.234 3.895 -9.664 1 98.12 41 ASN B CA 1
ATOM 2666 C C . ASN B 1 41 ? 22.188 2.797 -9.18 1 98.12 41 ASN B C 1
ATOM 2668 O O . ASN B 1 41 ? 21.75 1.869 -8.492 1 98.12 41 ASN B O 1
ATOM 2672 N N . GLU B 1 42 ? 23.438 2.883 -9.5 1 98.31 42 GLU B N 1
ATOM 2673 C CA . GLU B 1 42 ? 24.438 1.913 -9.055 1 98.31 42 GLU B CA 1
ATOM 2674 C C . GLU B 1 42 ? 24.594 1.95 -7.535 1 98.31 42 GLU B C 1
ATOM 2676 O O . GLU B 1 42 ? 24.719 0.906 -6.891 1 98.31 42 GLU B O 1
ATOM 2681 N N . GLU B 1 43 ? 24.547 3.166 -7.047 1 98.56 43 GLU B N 1
ATOM 2682 C CA . GLU B 1 43 ? 24.625 3.32 -5.598 1 98.56 43 GLU B CA 1
ATOM 2683 C C . GLU B 1 43 ? 23.391 2.752 -4.918 1 98.56 43 GLU B C 1
ATOM 2685 O O . GLU B 1 43 ? 23.484 2.105 -3.871 1 98.56 43 GLU B O 1
ATOM 2690 N N . VAL B 1 44 ? 22.25 3.014 -5.531 1 98.62 44 VAL B N 1
ATOM 2691 C CA . VAL B 1 44 ? 21 2.455 -5.004 1 98.62 44 VAL B CA 1
ATOM 2692 C C . VAL B 1 44 ? 21.078 0.93 -5.027 1 98.62 44 VAL B C 1
ATOM 2694 O O . VAL B 1 44 ? 20.672 0.271 -4.066 1 98.62 44 VAL B O 1
ATOM 2697 N N . SER B 1 45 ? 21.594 0.388 -6.105 1 98.56 45 SER B N 1
ATOM 2698 C CA . SER B 1 45 ? 21.719 -1.06 -6.254 1 98.56 45 SER B CA 1
ATOM 2699 C C . SER B 1 45 ? 22.578 -1.658 -5.148 1 98.56 45 SER B C 1
ATOM 2701 O O . SER B 1 45 ? 22.203 -2.652 -4.527 1 98.56 45 SER B O 1
ATOM 2703 N N . SER B 1 46 ? 23.719 -1.075 -4.918 1 98.56 46 SER B N 1
ATOM 2704 C CA . SER B 1 46 ? 24.641 -1.556 -3.9 1 98.56 46 SER B CA 1
ATOM 2705 C C . SER B 1 46 ? 24.031 -1.464 -2.506 1 98.56 46 SER B C 1
ATOM 2707 O O . SER B 1 46 ? 24.156 -2.395 -1.708 1 98.56 46 SER B O 1
ATOM 2709 N N . SER B 1 47 ? 23.391 -0.344 -2.271 1 98.5 47 SER B N 1
ATOM 2710 C CA . SER B 1 47 ? 22.766 -0.139 -0.968 1 98.5 47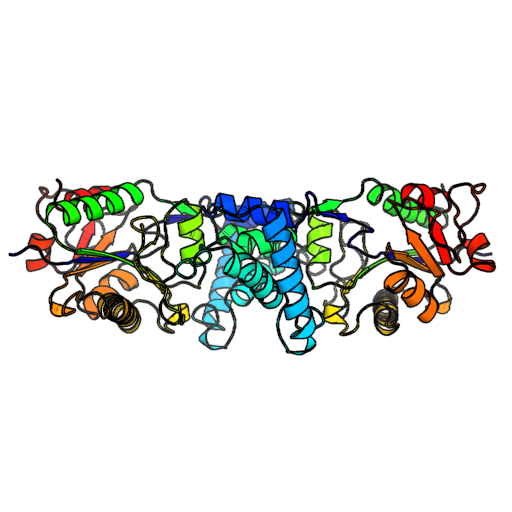 SER B CA 1
ATOM 2711 C C . SER B 1 47 ? 21.594 -1.104 -0.752 1 98.5 47 SER B C 1
ATOM 2713 O O . SER B 1 47 ? 21.406 -1.623 0.35 1 98.5 47 SER B O 1
ATOM 2715 N N . PHE B 1 48 ? 20.875 -1.339 -1.794 1 98.62 48 PHE B N 1
ATOM 2716 C CA . PHE B 1 48 ? 19.766 -2.283 -1.725 1 98.62 48 PHE B CA 1
ATOM 2717 C C . PHE B 1 48 ? 20.266 -3.682 -1.383 1 98.62 48 PHE B C 1
ATOM 2719 O O . PHE B 1 48 ? 19.703 -4.352 -0.512 1 98.62 48 PHE B O 1
ATOM 2726 N N . LYS B 1 49 ? 21.219 -4.094 -2.082 1 98.25 49 LYS B N 1
ATOM 2727 C CA . LYS B 1 49 ? 21.781 -5.422 -1.856 1 98.25 49 LYS B CA 1
ATOM 2728 C C . LYS B 1 49 ? 22.234 -5.586 -0.413 1 98.25 49 LYS B C 1
ATOM 2730 O O . LYS B 1 49 ? 22.016 -6.629 0.206 1 98.25 49 LYS B O 1
ATOM 2735 N N . ALA B 1 50 ? 22.859 -4.555 0.113 1 98.31 50 ALA B N 1
ATOM 2736 C CA . ALA B 1 50 ? 23.344 -4.578 1.494 1 98.31 50 ALA B CA 1
ATOM 2737 C C . ALA B 1 50 ? 22.172 -4.648 2.473 1 98.31 50 ALA B C 1
ATOM 2739 O O . ALA B 1 50 ? 22.188 -5.441 3.42 1 98.31 50 ALA B O 1
ATOM 2740 N N . ALA B 1 51 ? 21.172 -3.82 2.24 1 98.44 51 ALA B N 1
ATOM 2741 C CA . ALA B 1 51 ? 20 -3.799 3.102 1 98.44 51 ALA B CA 1
ATOM 2742 C C . ALA B 1 51 ? 19.266 -5.133 3.057 1 98.44 51 ALA B C 1
ATOM 2744 O O . ALA B 1 51 ? 18.812 -5.645 4.09 1 98.44 51 ALA B O 1
ATOM 2745 N N . PHE B 1 52 ? 19.125 -5.668 1.874 1 97.5 52 PHE B N 1
ATOM 2746 C CA . PHE B 1 52 ? 18.438 -6.941 1.68 1 97.5 52 PHE B CA 1
ATOM 2747 C C . PHE B 1 52 ? 19.172 -8.062 2.414 1 97.5 52 PHE B C 1
ATOM 2749 O O . PHE B 1 52 ? 18.531 -8.867 3.107 1 97.5 52 PHE B O 1
ATOM 2756 N N . LYS B 1 53 ? 20.469 -8.125 2.227 1 97.5 53 LYS B N 1
ATOM 2757 C CA . LYS B 1 53 ? 21.281 -9.148 2.871 1 97.5 53 LYS B CA 1
ATOM 2758 C C . LYS B 1 53 ? 21.172 -9.07 4.391 1 97.5 53 LYS B C 1
ATOM 2760 O O . LYS B 1 53 ? 20.969 -10.086 5.059 1 97.5 53 LYS B O 1
ATOM 2765 N N . LYS B 1 54 ? 21.281 -7.91 4.906 1 97.69 54 LYS B N 1
ATOM 2766 C CA . LYS B 1 54 ? 21.203 -7.703 6.348 1 97.69 54 LYS B CA 1
ATOM 2767 C C . LYS B 1 54 ? 19.828 -8.117 6.891 1 97.69 54 LYS B C 1
ATOM 2769 O O . LYS B 1 54 ? 19.75 -8.844 7.879 1 97.69 54 LYS B O 1
ATOM 2774 N N . GLU B 1 55 ? 18.734 -7.656 6.219 1 97.06 55 GLU B N 1
ATOM 2775 C CA . GLU B 1 55 ? 17.375 -7.953 6.668 1 97.06 55 GLU B CA 1
ATOM 2776 C C . GLU B 1 55 ? 17.078 -9.445 6.555 1 97.06 55 GLU B C 1
ATOM 2778 O O . GLU B 1 55 ? 16.438 -10.023 7.438 1 97.06 55 GLU B O 1
ATOM 2783 N N . SER B 1 56 ? 17.547 -10.047 5.465 1 95.06 56 SER B N 1
ATOM 2784 C CA . SER B 1 56 ? 17.312 -11.469 5.254 1 95.06 56 SER B CA 1
ATOM 2785 C C . SER B 1 56 ? 18.016 -12.305 6.324 1 95.06 56 SER B C 1
ATOM 2787 O O . SER B 1 56 ? 17.516 -13.359 6.723 1 95.06 56 SER B O 1
ATOM 2789 N N . LYS B 1 57 ? 19.156 -11.859 6.742 1 95.69 57 LYS B N 1
ATOM 2790 C CA . LYS B 1 57 ? 19.906 -12.555 7.793 1 95.69 57 LYS B CA 1
ATOM 2791 C C . LYS B 1 57 ? 19.219 -12.391 9.148 1 95.69 57 LYS B C 1
ATOM 2793 O O . LYS B 1 57 ? 19.047 -13.367 9.883 1 95.69 57 LYS B O 1
ATOM 2798 N N . GLN B 1 58 ? 18.766 -11.203 9.43 1 95.94 58 GLN B N 1
ATOM 2799 C CA . GLN B 1 58 ? 18.172 -10.891 10.734 1 95.94 58 GLN B CA 1
ATOM 2800 C C . GLN B 1 58 ? 16.75 -11.406 10.828 1 95.94 58 GLN B C 1
ATOM 2802 O O . GLN B 1 58 ? 16.297 -11.828 11.898 1 95.94 58 GLN B O 1
ATOM 2807 N N . ASN B 1 59 ? 16.031 -11.336 9.758 1 94.5 59 ASN B N 1
ATOM 2808 C CA . ASN B 1 59 ? 14.625 -11.711 9.695 1 94.5 59 ASN B CA 1
ATOM 2809 C C . ASN B 1 59 ? 14.336 -12.578 8.477 1 94.5 59 ASN B C 1
ATOM 2811 O O . ASN B 1 59 ? 13.688 -12.133 7.527 1 94.5 59 ASN B O 1
ATOM 2815 N N . PRO B 1 60 ? 14.695 -13.852 8.562 1 92.56 60 PRO B N 1
ATOM 2816 C CA . PRO B 1 60 ? 14.586 -14.734 7.398 1 92.56 60 PRO B CA 1
ATOM 2817 C C . PRO B 1 60 ? 13.141 -14.961 6.965 1 92.56 60 PRO B C 1
ATOM 2819 O O . PRO B 1 60 ? 12.219 -14.781 7.762 1 92.56 60 PRO B O 1
ATOM 2822 N N . ASN B 1 61 ? 12.953 -15.312 5.766 1 93.38 61 ASN B N 1
ATOM 2823 C CA . ASN B 1 61 ? 11.656 -15.641 5.176 1 93.38 61 ASN B CA 1
ATOM 2824 C C . ASN B 1 61 ? 10.664 -14.492 5.336 1 93.38 61 ASN B C 1
ATOM 2826 O O . ASN B 1 61 ? 9.562 -14.68 5.855 1 93.38 61 ASN B O 1
ATOM 2830 N N . TYR B 1 62 ? 11.234 -13.273 5.051 1 93.88 62 TYR B N 1
ATOM 2831 C CA . TYR B 1 62 ? 10.422 -12.062 5.016 1 93.88 62 TYR B CA 1
ATOM 2832 C C . TYR B 1 62 ? 9.883 -11.727 6.398 1 93.88 62 TYR B C 1
ATOM 2834 O O . TYR B 1 62 ? 8.766 -11.211 6.527 1 93.88 62 TYR B O 1
ATOM 2842 N N . GLY B 1 63 ? 10.562 -12.195 7.395 1 92.38 63 GLY B N 1
ATOM 2843 C CA . GLY B 1 63 ? 10.266 -11.805 8.766 1 92.38 63 GLY B CA 1
ATOM 2844 C C . GLY B 1 63 ? 9.398 -12.805 9.5 1 92.38 63 GLY B C 1
ATOM 2845 O O . GLY B 1 63 ? 9.195 -12.695 10.711 1 92.38 63 GLY B O 1
ATOM 2846 N N . LYS B 1 64 ? 8.883 -13.836 8.852 1 88.25 64 LYS B N 1
ATOM 2847 C CA . LYS B 1 64 ? 7.977 -14.805 9.453 1 88.25 64 LYS B CA 1
ATOM 2848 C C . LYS B 1 64 ? 8.594 -15.422 10.703 1 88.25 64 LYS B C 1
ATOM 2850 O O . LYS B 1 64 ? 7.902 -15.609 11.711 1 88.25 64 LYS B O 1
ATOM 2855 N N . ALA B 1 65 ? 9.75 -15.656 10.672 1 83.88 65 ALA B N 1
ATOM 2856 C CA . ALA B 1 65 ? 10.453 -16.344 11.758 1 83.88 65 ALA B CA 1
ATOM 2857 C C . ALA B 1 65 ? 10.422 -15.5 13.039 1 83.88 65 ALA B C 1
ATOM 2859 O O . ALA B 1 65 ? 10.484 -16.047 14.141 1 83.88 65 ALA B O 1
ATOM 2860 N N . ASN B 1 66 ? 10.203 -14.164 12.961 1 89.12 66 ASN B N 1
ATOM 2861 C CA . ASN B 1 66 ? 10.227 -13.258 14.109 1 89.12 66 ASN B CA 1
ATOM 2862 C C . ASN B 1 66 ? 8.883 -12.57 14.305 1 89.12 66 ASN B C 1
ATOM 2864 O O . ASN B 1 66 ? 8.797 -11.531 14.961 1 89.12 66 ASN B O 1
ATOM 2868 N N . GLY B 1 67 ? 7.891 -13.133 13.609 1 88.19 67 GLY B N 1
ATOM 2869 C CA . GLY B 1 67 ? 6.559 -12.57 13.773 1 88.19 67 GLY B CA 1
ATOM 2870 C C . GLY B 1 67 ? 6.375 -11.25 13.055 1 88.19 67 GLY B C 1
ATOM 2871 O O . GLY B 1 67 ? 5.453 -10.492 13.367 1 88.19 67 GLY B O 1
ATOM 2872 N N . MET B 1 68 ? 7.266 -10.938 12.195 1 90.19 68 MET B N 1
ATOM 2873 C CA . MET B 1 68 ? 7.188 -9.711 11.406 1 90.19 68 MET B CA 1
ATOM 2874 C C . MET B 1 68 ? 6.34 -9.922 10.156 1 90.19 68 MET B C 1
ATOM 2876 O O . MET B 1 68 ? 6.402 -10.977 9.531 1 90.19 68 MET B O 1
ATOM 2880 N N . ASN B 1 69 ? 5.555 -8.953 9.797 1 89.69 69 ASN B N 1
ATOM 2881 C CA . ASN B 1 69 ? 4.836 -9.07 8.531 1 89.69 69 ASN B CA 1
ATOM 2882 C C . ASN B 1 69 ? 5.68 -8.57 7.359 1 89.69 69 ASN B C 1
ATOM 2884 O O . ASN B 1 69 ? 6.598 -7.77 7.551 1 89.69 69 ASN B O 1
ATOM 2888 N N . PRO B 1 70 ? 5.355 -9.023 6.199 1 93.06 70 PRO B N 1
ATOM 2889 C CA . PRO B 1 70 ? 6.168 -8.695 5.023 1 93.06 70 PRO B CA 1
ATOM 2890 C C . PRO B 1 70 ? 6.23 -7.199 4.746 1 93.06 70 PRO B C 1
ATOM 2892 O O . PRO B 1 70 ? 7.262 -6.691 4.289 1 93.06 70 PRO B O 1
ATOM 2895 N N . GLU B 1 71 ? 5.191 -6.512 5.039 1 91.88 71 GLU B N 1
ATOM 2896 C CA . GLU B 1 71 ? 5.191 -5.07 4.809 1 91.88 71 GLU B CA 1
ATOM 2897 C C . GLU B 1 71 ? 6.277 -4.379 5.633 1 91.88 71 GLU B C 1
ATOM 2899 O O . GLU B 1 71 ? 7.012 -3.535 5.117 1 91.88 71 GLU B O 1
ATOM 2904 N N . LYS B 1 72 ? 6.316 -4.684 6.895 1 93 72 LYS B N 1
ATOM 2905 C CA . LYS B 1 72 ? 7.363 -4.137 7.75 1 93 72 LYS B CA 1
ATOM 2906 C C . LYS B 1 72 ? 8.75 -4.559 7.266 1 93 72 LYS B C 1
ATOM 2908 O O . LYS B 1 72 ? 9.688 -3.758 7.273 1 93 72 LYS B O 1
ATOM 2913 N N . TRP B 1 73 ? 8.883 -5.828 6.863 1 96.12 73 TRP B N 1
ATOM 2914 C CA . TRP B 1 73 ? 10.141 -6.371 6.355 1 96.12 73 TRP B CA 1
ATOM 2915 C C . TRP B 1 73 ? 10.648 -5.555 5.172 1 96.12 73 TRP B C 1
ATOM 2917 O O . TRP B 1 73 ? 11.805 -5.113 5.164 1 96.12 73 TRP B O 1
ATOM 2927 N N . TRP B 1 74 ? 9.797 -5.211 4.234 1 97.06 74 TRP B N 1
ATOM 2928 C CA . TRP B 1 74 ? 10.18 -4.445 3.053 1 97.06 74 TRP B CA 1
ATOM 2929 C C . TRP B 1 74 ? 10.359 -2.971 3.393 1 97.06 74 TRP B C 1
ATOM 2931 O O . TRP B 1 74 ? 11.203 -2.289 2.803 1 97.06 74 TRP B O 1
ATOM 2941 N N . THR B 1 75 ? 9.578 -2.469 4.34 1 96.31 75 THR B N 1
ATOM 2942 C CA . THR B 1 75 ? 9.781 -1.104 4.812 1 96.31 75 THR B CA 1
ATOM 2943 C C . THR B 1 75 ? 11.203 -0.915 5.336 1 96.31 75 THR B C 1
ATOM 2945 O O . THR B 1 75 ? 11.852 0.085 5.027 1 96.31 75 THR B O 1
ATOM 2948 N N . ASN B 1 76 ? 11.648 -1.882 6.102 1 97.19 76 ASN B N 1
ATOM 2949 C CA . ASN B 1 76 ? 13.016 -1.844 6.602 1 97.19 76 ASN B CA 1
ATOM 2950 C C . ASN B 1 76 ? 14.031 -1.807 5.461 1 97.19 76 ASN B C 1
ATOM 2952 O O . ASN B 1 76 ? 14.977 -1.018 5.488 1 97.19 76 ASN B O 1
ATOM 2956 N N . ILE B 1 77 ? 13.836 -2.613 4.473 1 98.19 77 ILE B N 1
ATOM 2957 C CA . ILE B 1 77 ? 14.773 -2.697 3.355 1 98.19 77 ILE B CA 1
ATOM 2958 C C . ILE B 1 77 ? 14.781 -1.377 2.59 1 98.19 77 ILE B C 1
ATOM 2960 O O . ILE B 1 77 ? 15.844 -0.835 2.287 1 98.19 77 ILE B O 1
ATOM 2964 N N . ILE B 1 78 ? 13.594 -0.833 2.303 1 98.12 78 ILE B N 1
ATOM 2965 C CA . ILE B 1 78 ? 13.484 0.414 1.552 1 98.12 78 ILE B CA 1
ATOM 2966 C C . ILE B 1 78 ? 14.156 1.543 2.33 1 98.12 78 ILE B C 1
ATOM 2968 O O . ILE B 1 78 ? 14.969 2.289 1.778 1 98.12 78 ILE B O 1
ATOM 2972 N N . THR B 1 79 ? 13.867 1.624 3.582 1 96.94 79 THR B N 1
ATOM 2973 C CA . THR B 1 79 ? 14.422 2.662 4.441 1 96.94 79 THR B CA 1
ATOM 2974 C C . THR B 1 79 ? 15.945 2.549 4.52 1 96.94 79 THR B C 1
ATOM 2976 O O . THR B 1 79 ? 16.656 3.535 4.324 1 96.94 79 THR B O 1
ATOM 2979 N N . ASN B 1 80 ? 16.422 1.354 4.742 1 97.5 80 ASN B N 1
ATOM 2980 C CA . ASN B 1 80 ? 17.859 1.123 4.918 1 97.5 80 ASN B CA 1
ATOM 2981 C C . ASN B 1 80 ? 18.609 1.208 3.592 1 97.5 80 ASN B C 1
ATOM 2983 O O . ASN B 1 80 ? 19.828 1.328 3.572 1 97.5 80 ASN B O 1
ATOM 2987 N N . THR B 1 81 ? 17.922 1.073 2.502 1 98.44 81 THR B N 1
ATOM 2988 C CA . THR B 1 81 ? 18.531 1.3 1.193 1 98.44 81 THR B CA 1
ATOM 2989 C C . THR B 1 81 ? 18.875 2.771 1.009 1 98.44 81 THR B C 1
ATOM 2991 O O . THR B 1 81 ? 19.969 3.096 0.512 1 98.44 81 THR B O 1
ATOM 2994 N N . PHE B 1 82 ? 18.047 3.67 1.501 1 97.62 82 PHE B N 1
ATOM 2995 C CA . PHE B 1 82 ? 18.234 5.07 1.141 1 97.62 82 PHE B CA 1
ATOM 2996 C C . PHE B 1 82 ? 18.906 5.836 2.27 1 97.62 82 PHE B C 1
ATOM 2998 O O . PHE B 1 82 ? 19.484 6.898 2.045 1 97.62 82 PHE B O 1
ATOM 3005 N N . LYS B 1 83 ? 18.891 5.344 3.484 1 95.62 83 LYS B N 1
ATOM 3006 C CA . LYS B 1 83 ? 19.469 6.027 4.637 1 95.62 83 LYS B CA 1
ATOM 3007 C C . LYS B 1 83 ? 20.938 6.375 4.383 1 95.62 83 LYS B C 1
ATOM 3009 O O . LYS B 1 83 ? 21.375 7.5 4.648 1 95.62 83 LYS B O 1
ATOM 3014 N N . PRO B 1 84 ? 21.734 5.453 3.832 1 96 84 PRO B N 1
ATOM 3015 C CA . PRO B 1 84 ? 23.156 5.777 3.59 1 96 84 PRO B CA 1
ATOM 3016 C C . PRO B 1 84 ? 23.344 6.734 2.416 1 96 84 PRO B C 1
ATOM 3018 O O . PRO B 1 84 ? 24.453 7.238 2.197 1 96 84 PRO B O 1
ATOM 3021 N N . LEU B 1 85 ? 22.312 6.949 1.631 1 96.25 85 LEU B N 1
ATOM 3022 C CA . LEU B 1 85 ? 22.453 7.691 0.384 1 96.25 85 LEU B CA 1
ATOM 3023 C C . LEU B 1 85 ? 22 9.141 0.561 1 96.25 85 LEU B C 1
ATOM 3025 O O . LEU B 1 85 ? 22.141 9.953 -0.354 1 96.25 85 LEU B O 1
ATOM 3029 N N . ILE B 1 86 ? 21.422 9.391 1.731 1 91.56 86 ILE B N 1
ATOM 3030 C CA . ILE B 1 86 ? 20.953 10.75 1.975 1 91.56 86 ILE B CA 1
ATOM 3031 C C . ILE B 1 86 ? 21.719 11.352 3.148 1 91.56 86 ILE B C 1
ATOM 3033 O O . ILE B 1 86 ? 22.281 10.633 3.965 1 91.56 86 ILE B O 1
ATOM 3037 N N . PRO B 1 87 ? 21.766 12.641 3.146 1 86.62 87 PRO B N 1
ATOM 3038 C CA . PRO B 1 87 ? 22.453 13.273 4.273 1 86.62 87 PRO B CA 1
ATOM 3039 C C . PRO B 1 87 ? 21.891 12.859 5.625 1 86.62 87 PRO B C 1
ATOM 3041 O O . PRO B 1 87 ? 20.688 12.555 5.727 1 86.62 87 PRO B O 1
ATOM 3044 N N . LEU B 1 88 ? 22.703 12.75 6.645 1 81.38 88 LEU B N 1
ATOM 3045 C CA . LEU B 1 88 ? 22.359 12.258 7.973 1 81.38 88 LEU B CA 1
ATOM 3046 C C . LEU B 1 88 ? 21.172 13.016 8.547 1 81.38 88 LEU B C 1
ATOM 3048 O O . LEU B 1 88 ? 20.375 12.453 9.305 1 81.38 88 LEU B O 1
ATOM 3052 N N . ASP B 1 89 ? 21.078 14.25 8.141 1 75.94 89 ASP B N 1
ATOM 3053 C CA . ASP B 1 89 ? 20.031 15.094 8.711 1 75.94 89 ASP B CA 1
ATOM 3054 C C . ASP B 1 89 ? 18.75 15 7.891 1 75.94 89 ASP B C 1
ATOM 3056 O O . ASP B 1 89 ? 17.734 15.609 8.242 1 75.94 89 ASP B O 1
ATOM 3060 N N . HIS B 1 90 ? 18.844 14.148 6.789 1 79.44 90 HIS B N 1
ATOM 3061 C CA . HIS B 1 90 ? 17.672 13.977 5.949 1 79.44 90 HIS B CA 1
ATOM 3062 C C . HIS B 1 90 ? 16.906 12.711 6.324 1 79.44 90 HIS B C 1
ATOM 3064 O O . HIS B 1 90 ? 17.5 11.75 6.832 1 79.44 90 HIS B O 1
ATOM 3070 N N . THR B 1 91 ? 15.641 12.82 6.211 1 85.19 91 THR B N 1
ATOM 3071 C CA . THR B 1 91 ? 14.797 11.656 6.418 1 85.19 91 THR B CA 1
ATOM 3072 C C . THR B 1 91 ? 14.125 11.227 5.113 1 85.19 91 THR B C 1
ATOM 3074 O O . THR B 1 91 ? 14.07 12.008 4.16 1 85.19 91 THR B O 1
ATOM 3077 N N . ILE B 1 92 ? 13.695 10.062 5.094 1 90.81 92 ILE B N 1
ATOM 3078 C CA . ILE B 1 92 ? 12.93 9.562 3.955 1 90.81 92 ILE B CA 1
ATOM 3079 C C . ILE B 1 92 ? 11.578 10.273 3.889 1 90.81 92 ILE B C 1
ATOM 3081 O O . ILE B 1 92 ? 10.836 10.297 4.875 1 90.81 92 ILE B O 1
ATOM 3085 N N . PRO B 1 93 ? 11.32 10.883 2.732 1 90.75 93 PRO B N 1
ATOM 3086 C CA . PRO B 1 93 ? 10.07 11.633 2.621 1 90.75 93 PRO B CA 1
ATOM 3087 C C . PRO B 1 93 ? 8.836 10.75 2.836 1 90.75 93 PRO B C 1
ATOM 3089 O O . PRO B 1 93 ? 8.828 9.586 2.42 1 90.75 93 PRO B O 1
ATOM 3092 N N . HIS B 1 94 ? 7.855 11.375 3.406 1 91.38 94 HIS B N 1
ATOM 3093 C CA . HIS B 1 94 ? 6.562 10.711 3.529 1 91.38 94 HIS B CA 1
ATOM 3094 C C . HIS B 1 94 ? 6.039 10.266 2.166 1 91.38 94 HIS B C 1
ATOM 3096 O O . HIS B 1 94 ? 6.207 10.977 1.174 1 91.38 94 HIS B O 1
ATOM 3102 N N . GLY B 1 95 ? 5.422 9.078 2.1 1 93.62 95 GLY B N 1
ATOM 3103 C CA . GLY B 1 95 ? 4.773 8.602 0.889 1 93.62 95 GLY B CA 1
ATOM 3104 C C . GLY B 1 95 ? 5.691 7.777 0.002 1 93.62 95 GLY B C 1
ATOM 3105 O O . GLY B 1 95 ? 5.227 7.055 -0.88 1 93.62 95 GLY B O 1
ATOM 3106 N N . MET B 1 96 ? 7.012 7.996 0.239 1 95.75 96 MET B N 1
ATOM 3107 C CA . MET B 1 96 ? 7.953 7.316 -0.646 1 95.75 96 MET B CA 1
ATOM 3108 C C . MET B 1 96 ? 7.902 5.805 -0.433 1 95.75 96 MET B C 1
ATOM 3110 O O . MET B 1 96 ? 7.809 5.043 -1.396 1 95.75 96 MET B O 1
ATOM 3114 N N . VAL B 1 97 ? 7.941 5.355 0.863 1 96.38 97 VAL B N 1
ATOM 3115 C CA . VAL B 1 97 ? 7.969 3.936 1.195 1 96.38 97 VAL B CA 1
ATOM 3116 C C . VAL B 1 97 ? 6.664 3.275 0.751 1 96.38 97 VAL B C 1
ATOM 3118 O O . VAL B 1 97 ? 6.68 2.279 0.023 1 96.38 97 VAL B O 1
ATOM 3121 N N . PRO B 1 98 ? 5.48 3.834 1.039 1 94.88 98 PRO B N 1
ATOM 3122 C CA . PRO B 1 98 ? 4.23 3.24 0.561 1 94.88 98 PRO B CA 1
ATOM 3123 C C . PRO B 1 98 ? 4.164 3.152 -0.962 1 94.88 98 PRO B C 1
ATOM 3125 O O . PRO B 1 98 ? 3.615 2.188 -1.504 1 94.88 98 PRO B O 1
ATOM 3128 N N . LYS B 1 99 ? 4.707 4.133 -1.643 1 96.44 99 LYS B N 1
ATOM 3129 C CA . LYS B 1 99 ? 4.691 4.109 -3.102 1 96.44 99 LYS B CA 1
ATOM 3130 C C . LYS B 1 99 ? 5.492 2.924 -3.641 1 96.44 99 LYS B C 1
ATOM 3132 O O . LYS B 1 99 ? 5.055 2.244 -4.57 1 96.44 99 LYS B O 1
ATOM 3137 N N . LEU B 1 100 ? 6.629 2.723 -3.045 1 98.12 100 LEU B N 1
ATOM 3138 C CA . LEU B 1 100 ? 7.461 1.606 -3.48 1 98.12 100 LEU B CA 1
ATOM 3139 C C . LEU B 1 100 ? 6.816 0.273 -3.113 1 98.12 100 LEU B C 1
ATOM 3141 O O . LEU B 1 100 ? 6.867 -0.679 -3.895 1 98.12 100 LEU B O 1
ATOM 3145 N N . LEU B 1 101 ? 6.219 0.184 -1.901 1 96.94 101 LEU B N 1
ATOM 3146 C CA . LEU B 1 101 ? 5.539 -1.035 -1.481 1 96.94 101 LEU B CA 1
ATOM 3147 C C . LEU B 1 101 ? 4.414 -1.392 -2.449 1 96.94 101 LEU B C 1
ATOM 3149 O O . LEU B 1 101 ? 4.277 -2.551 -2.848 1 96.94 101 LEU B O 1
ATOM 3153 N N . TYR B 1 102 ? 3.682 -0.395 -2.92 1 96.56 102 TYR B N 1
ATOM 3154 C CA . TYR B 1 102 ? 2.576 -0.648 -3.836 1 96.56 102 TYR B CA 1
ATOM 3155 C C . TYR B 1 102 ? 3.09 -1.005 -5.227 1 96.56 102 TYR B C 1
ATOM 3157 O O . TYR B 1 102 ? 2.58 -1.928 -5.867 1 96.56 102 TYR B O 1
ATOM 3165 N N . ARG B 1 103 ? 4.074 -0.252 -5.727 1 97.44 103 ARG B N 1
ATOM 3166 C CA . ARG B 1 103 ? 4.641 -0.489 -7.051 1 97.44 103 ARG B CA 1
ATOM 3167 C C . ARG B 1 103 ? 5.074 -1.942 -7.211 1 97.44 103 ARG B C 1
ATOM 3169 O O . ARG B 1 103 ? 4.789 -2.57 -8.234 1 97.44 103 ARG B O 1
ATOM 3176 N N . PHE B 1 104 ? 5.66 -2.506 -6.172 1 97.88 104 PHE B N 1
ATOM 3177 C CA . PHE B 1 104 ? 6.203 -3.855 -6.277 1 97.88 104 PHE B CA 1
ATOM 3178 C C . PHE B 1 104 ? 5.199 -4.883 -5.77 1 97.88 104 PHE B C 1
ATOM 3180 O O . PHE B 1 104 ? 5.582 -5.988 -5.383 1 97.88 104 PHE B O 1
ATOM 3187 N N . ARG B 1 105 ? 3.916 -4.555 -5.773 1 97.12 105 ARG B N 1
ATOM 3188 C CA . ARG B 1 105 ? 2.805 -5.469 -5.523 1 97.12 105 ARG B CA 1
ATOM 3189 C C . ARG B 1 105 ? 1.912 -5.594 -6.75 1 97.12 105 ARG B C 1
ATOM 3191 O O . ARG B 1 105 ? 0.888 -6.281 -6.715 1 97.12 105 ARG B O 1
ATOM 3198 N N . CYS B 1 106 ? 2.256 -4.926 -7.871 1 97.12 106 CYS B N 1
ATOM 3199 C CA . CYS B 1 106 ? 1.385 -4.934 -9.039 1 97.12 106 CYS B CA 1
ATOM 3200 C C . CYS B 1 106 ? 2.189 -4.754 -10.32 1 97.12 106 CYS B C 1
ATOM 3202 O O . CYS B 1 106 ? 3.42 -4.82 -10.297 1 97.12 106 CYS B O 1
ATOM 3204 N N . ASP B 1 107 ? 1.507 -4.473 -11.445 1 97.69 107 ASP B N 1
ATOM 3205 C CA . ASP B 1 107 ? 2.102 -4.441 -12.781 1 97.69 107 ASP B CA 1
ATOM 3206 C C . ASP B 1 107 ? 2.867 -3.143 -13.008 1 97.69 107 ASP B C 1
ATOM 3208 O O . ASP B 1 107 ? 3.508 -2.967 -14.047 1 97.69 107 ASP B O 1
ATOM 3212 N N . GLU B 1 108 ? 2.924 -2.197 -11.992 1 97.25 108 GLU B N 1
ATOM 3213 C CA . GLU B 1 108 ? 3.803 -1.035 -12.078 1 97.25 108 GLU B CA 1
ATOM 3214 C C . GLU B 1 108 ? 5.266 -1.438 -11.914 1 97.25 108 GLU B C 1
ATOM 3216 O O . GLU B 1 108 ? 6.156 -0.818 -12.5 1 97.25 108 GLU B O 1
ATOM 3221 N N . GLY B 1 109 ? 5.508 -2.473 -11.148 1 98.56 109 GLY B N 1
ATOM 3222 C CA . GLY B 1 109 ? 6.875 -2.869 -10.852 1 98.56 109 GLY B CA 1
ATOM 3223 C C . GLY B 1 109 ? 7.336 -4.074 -11.648 1 98.56 109 GLY B C 1
ATOM 3224 O O . GLY B 1 109 ? 8.539 -4.324 -11.773 1 98.56 109 GLY B O 1
ATOM 3225 N N . TYR B 1 110 ? 6.348 -4.801 -12.172 1 98.69 110 TYR B N 1
ATOM 3226 C CA . TYR B 1 110 ? 6.664 -6.066 -12.828 1 98.69 110 TYR B CA 1
ATOM 3227 C C . TYR B 1 110 ? 5.988 -6.168 -14.188 1 98.69 110 TYR B C 1
ATOM 3229 O O . TYR B 1 110 ? 5.082 -5.387 -14.492 1 98.69 110 TYR B O 1
ATOM 3237 N N . ILE B 1 111 ? 6.477 -7.086 -15.016 1 98.62 111 ILE B N 1
ATOM 3238 C CA . ILE B 1 111 ? 5.863 -7.383 -16.312 1 98.62 111 ILE B CA 1
ATOM 3239 C C . ILE B 1 111 ? 5.797 -8.891 -16.516 1 98.62 111 ILE B C 1
ATOM 3241 O O . ILE B 1 111 ? 6.73 -9.617 -16.156 1 98.62 111 ILE B O 1
ATOM 3245 N N . LEU B 1 112 ? 4.699 -9.383 -16.969 1 98.75 112 LEU B N 1
ATOM 3246 C CA . LEU B 1 112 ? 4.461 -10.797 -17.25 1 98.75 112 LEU B CA 1
ATOM 3247 C C . LEU B 1 112 ? 5.207 -11.234 -18.5 1 98.75 112 LEU B C 1
ATOM 3249 O O . LEU B 1 112 ? 5.223 -10.508 -19.5 1 98.75 112 LEU B O 1
ATOM 3253 N N . PHE B 1 113 ? 5.871 -12.383 -18.438 1 98.69 113 PHE B N 1
ATOM 3254 C CA . PHE B 1 113 ? 6.441 -12.922 -19.672 1 98.69 113 PHE B CA 1
ATOM 3255 C C . PHE B 1 113 ? 5.344 -13.242 -20.688 1 98.69 113 PHE B C 1
ATOM 3257 O O . PHE B 1 113 ? 4.289 -13.758 -20.328 1 98.69 113 PHE B O 1
ATOM 3264 N N . GLU B 1 114 ? 5.566 -12.992 -21.922 1 98.19 114 GLU B N 1
ATOM 3265 C CA . GLU B 1 114 ? 4.562 -13.062 -22.984 1 98.19 114 GLU B CA 1
ATOM 3266 C C . GLU B 1 114 ? 4.094 -14.492 -23.203 1 98.19 114 GLU B C 1
ATOM 3268 O O . GLU B 1 114 ? 3 -14.719 -23.719 1 98.19 114 GLU B O 1
ATOM 3273 N N . ASP B 1 115 ? 4.867 -15.492 -22.797 1 98.44 115 ASP B N 1
ATOM 3274 C CA . ASP B 1 115 ? 4.566 -16.875 -23.125 1 98.44 115 ASP B CA 1
ATOM 3275 C C . ASP B 1 115 ? 3.861 -17.578 -21.953 1 98.44 115 ASP B C 1
ATOM 3277 O O . ASP B 1 115 ? 3.635 -18.797 -22 1 98.44 115 ASP B O 1
ATOM 3281 N N . VAL B 1 116 ? 3.51 -16.797 -20.922 1 98.69 116 VAL B N 1
ATOM 3282 C CA . VAL B 1 116 ? 2.844 -17.375 -19.766 1 98.69 116 VAL B CA 1
ATOM 3283 C C . VAL B 1 116 ? 1.391 -17.703 -20.109 1 98.69 116 VAL B C 1
ATOM 3285 O O . VAL B 1 116 ? 0.962 -18.844 -20.016 1 98.69 116 VAL B O 1
ATOM 3288 N N . GLN B 1 117 ? 0.611 -16.75 -20.547 1 97.81 117 GLN B N 1
ATOM 3289 C CA . GLN B 1 117 ? -0.819 -16.906 -20.797 1 97.81 117 GLN B CA 1
ATOM 3290 C C . GLN B 1 117 ? -1.081 -17.938 -21.891 1 97.81 117 GLN B C 1
ATOM 3292 O O . GLN B 1 117 ? -1.96 -18.781 -21.75 1 97.81 117 GLN B O 1
ATOM 3297 N N . PRO B 1 118 ? -0.296 -17.906 -23 1 97.56 118 PRO B N 1
ATOM 3298 C CA . PRO B 1 118 ? -0.491 -18.938 -24.016 1 97.56 118 PRO B CA 1
ATOM 3299 C C . PRO B 1 118 ? -0.276 -20.359 -23.484 1 97.56 118 PRO B C 1
ATOM 3301 O O . PRO B 1 118 ? -1.018 -21.266 -23.844 1 97.56 118 PRO B O 1
ATOM 3304 N N . LEU B 1 119 ? 0.702 -20.531 -22.625 1 98 119 LEU B N 1
ATOM 3305 C CA . LEU B 1 119 ? 0.961 -21.859 -22.078 1 98 119 LEU B CA 1
ATOM 3306 C C . LEU B 1 119 ? -0.183 -22.312 -21.188 1 98 119 LEU B C 1
ATOM 3308 O O . LEU B 1 119 ? -0.639 -23.453 -21.266 1 98 119 LEU B O 1
ATOM 3312 N N . VAL B 1 120 ? -0.637 -21.453 -20.328 1 97.56 120 VAL B N 1
ATOM 3313 C CA . VAL B 1 120 ? -1.728 -21.766 -19.406 1 97.56 120 VAL B CA 1
ATOM 3314 C C . VAL B 1 120 ? -2.973 -22.156 -20.203 1 97.56 120 VAL B C 1
ATOM 3316 O O . VAL B 1 120 ? -3.617 -23.172 -19.906 1 97.56 120 VAL B O 1
ATOM 3319 N N . ARG B 1 121 ? -3.285 -21.406 -21.25 1 95.44 121 ARG B N 1
ATOM 3320 C CA . ARG B 1 121 ? -4.438 -21.688 -22.109 1 95.44 121 ARG B CA 1
ATOM 3321 C C . ARG B 1 121 ? -4.297 -23.047 -22.781 1 95.44 121 ARG B C 1
ATOM 3323 O O . ARG B 1 121 ? -5.25 -23.828 -22.828 1 95.44 121 ARG B O 1
ATOM 3330 N N . LYS B 1 122 ? -3.176 -23.266 -23.266 1 95.5 122 LYS B N 1
ATOM 3331 C CA . LYS B 1 122 ? -2.912 -24.531 -23.953 1 95.5 122 LYS B CA 1
ATOM 3332 C C . LYS B 1 122 ? -3.125 -25.719 -23.016 1 95.5 122 LYS B C 1
ATOM 3334 O O . LYS B 1 122 ? -3.727 -26.719 -23.406 1 95.5 122 LYS B O 1
ATOM 3339 N N . LEU B 1 123 ? -2.605 -25.625 -21.812 1 95.31 123 LEU B N 1
ATOM 3340 C CA . LEU B 1 123 ? -2.744 -26.688 -20.828 1 95.31 123 LEU B CA 1
ATOM 3341 C C . LEU B 1 123 ? -4.215 -26.969 -20.531 1 95.31 123 LEU B C 1
ATOM 3343 O O . LEU B 1 123 ? -4.637 -28.125 -20.484 1 95.31 123 LEU B O 1
ATOM 3347 N N . ARG B 1 124 ? -4.941 -25.938 -20.391 1 94 124 ARG B N 1
ATOM 3348 C CA . ARG B 1 124 ? -6.363 -26.078 -20.078 1 94 124 ARG B CA 1
ATOM 3349 C C . ARG B 1 124 ? -7.113 -26.719 -21.234 1 94 124 ARG B C 1
ATOM 3351 O O . ARG B 1 124 ? -7.887 -27.656 -21.047 1 94 124 ARG B O 1
ATOM 3358 N N . GLU B 1 125 ? -6.844 -26.266 -22.438 1 92.69 125 GLU B N 1
ATOM 3359 C CA . GLU B 1 125 ? -7.516 -26.781 -23.641 1 92.69 125 GLU B CA 1
ATOM 3360 C C . GLU B 1 125 ? -7.168 -28.234 -23.875 1 92.69 125 GLU B C 1
ATOM 3362 O O . GLU B 1 125 ? -8.039 -29.031 -24.234 1 92.69 125 GLU B O 1
ATOM 3367 N N . ALA B 1 126 ? -5.934 -28.531 -23.672 1 91.19 126 ALA B N 1
ATOM 3368 C CA . ALA B 1 126 ? -5.477 -29.891 -23.906 1 91.19 126 ALA B CA 1
ATOM 3369 C C . ALA B 1 126 ? -6.164 -30.875 -22.953 1 91.19 126 ALA B C 1
ATOM 3371 O O . ALA B 1 126 ? -6.605 -31.953 -23.375 1 91.19 12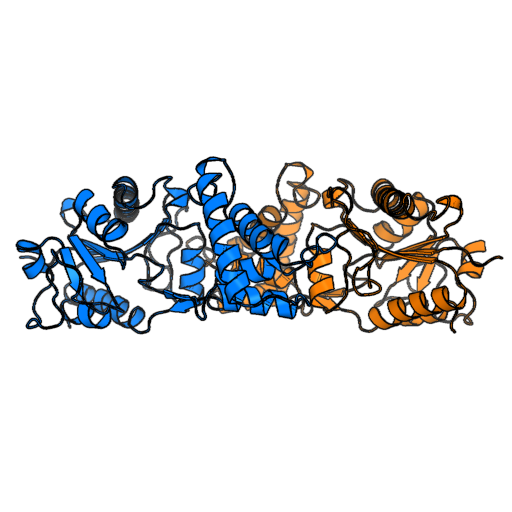6 ALA B O 1
ATOM 3372 N N . HIS B 1 127 ? -6.262 -30.516 -21.75 1 91.44 127 HIS B N 1
ATOM 3373 C CA . HIS B 1 127 ? -6.84 -31.422 -20.766 1 91.44 127 HIS B CA 1
ATOM 3374 C C . HIS B 1 127 ? -8.359 -31.484 -20.906 1 91.44 127 HIS B C 1
ATOM 3376 O O . HIS B 1 127 ? -8.961 -32.531 -20.656 1 91.44 127 HIS B O 1
ATOM 3382 N N . LYS B 1 128 ? -8.938 -30.391 -21.375 1 89.69 128 LYS B N 1
ATOM 3383 C CA . LYS B 1 128 ? -10.359 -30.438 -21.703 1 89.69 128 LYS B CA 1
ATOM 3384 C C . LYS B 1 128 ? -10.633 -31.406 -22.844 1 89.69 128 LYS B C 1
ATOM 3386 O O . LYS B 1 128 ? -11.594 -32.188 -22.781 1 89.69 128 LYS B O 1
ATOM 3391 N N . ALA B 1 129 ? -9.805 -31.406 -23.828 1 89.75 129 ALA B N 1
ATOM 3392 C CA . ALA B 1 129 ? -9.961 -32.25 -25 1 89.75 129 ALA B CA 1
ATOM 3393 C C . ALA B 1 129 ? -9.773 -33.719 -24.656 1 89.75 129 ALA B C 1
ATOM 3395 O O . ALA B 1 129 ? -10.43 -34.594 -25.234 1 89.75 129 ALA B O 1
ATOM 3396 N N . GLU B 1 130 ? -8.945 -33.969 -23.703 1 88.75 130 GLU B N 1
ATOM 3397 C CA . GLU B 1 130 ? -8.609 -35.375 -23.344 1 88.75 130 GLU B CA 1
ATOM 3398 C C . GLU B 1 130 ? -9.469 -35.844 -22.188 1 88.75 130 GLU B C 1
ATOM 3400 O O . GLU B 1 130 ? -9.297 -36.969 -21.719 1 88.75 130 GLU B O 1
ATOM 3405 N N . ASP B 1 131 ? -10.312 -35.031 -21.688 1 88.62 131 ASP B N 1
ATOM 3406 C CA . ASP B 1 131 ? -11.18 -35.312 -20.547 1 8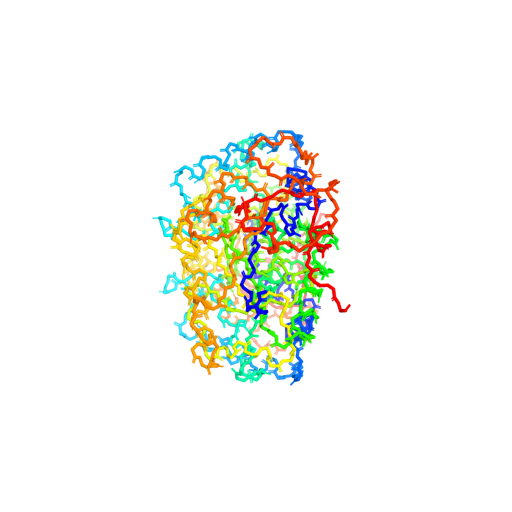8.62 131 ASP B CA 1
ATOM 3407 C C . ASP B 1 131 ? -10.352 -35.719 -19.328 1 88.62 131 ASP B C 1
ATOM 3409 O O . ASP B 1 131 ? -10.609 -36.781 -18.734 1 88.62 131 ASP B O 1
ATOM 3413 N N . THR B 1 132 ? -9.273 -35.094 -19.109 1 89.56 132 THR B N 1
ATOM 3414 C CA . THR B 1 132 ? -8.453 -35.188 -17.906 1 89.56 132 THR B CA 1
ATOM 3415 C C . THR B 1 132 ? -8.438 -33.844 -17.156 1 89.56 132 THR B C 1
ATOM 3417 O O . THR B 1 132 ? -8.93 -32.844 -17.656 1 89.56 132 THR B O 1
ATOM 3420 N N . ARG B 1 133 ? -7.848 -33.906 -15.984 1 89.62 133 ARG B N 1
ATOM 3421 C CA . ARG B 1 133 ? -7.824 -32.688 -15.164 1 89.62 133 ARG B CA 1
ATOM 3422 C C . ARG B 1 133 ? -6.426 -32.094 -15.109 1 89.62 133 ARG B C 1
ATOM 3424 O O . ARG B 1 133 ? -5.43 -32.812 -15.102 1 89.62 133 ARG B O 1
ATOM 3431 N N . VAL B 1 134 ? -6.418 -30.797 -15.07 1 93 134 VAL B N 1
ATOM 3432 C CA . VAL B 1 134 ? -5.176 -30.062 -14.82 1 93 134 VAL B CA 1
ATOM 3433 C C . VAL B 1 134 ? -5.383 -29.047 -13.703 1 93 134 VAL B C 1
ATOM 3435 O O . VAL B 1 134 ? -6.406 -28.359 -13.672 1 93 134 VAL B O 1
ATOM 3438 N N . VAL B 1 135 ? -4.531 -29.078 -12.727 1 93.75 135 VAL B N 1
ATOM 3439 C CA . VAL B 1 135 ? -4.469 -28.078 -11.664 1 93.75 135 VAL B CA 1
ATOM 3440 C C . VAL B 1 135 ? -3.172 -27.281 -11.781 1 93.75 135 VAL B C 1
ATOM 3442 O O . VAL B 1 135 ? -2.082 -27.859 -11.812 1 93.75 135 VAL B O 1
ATOM 3445 N N . ILE B 1 136 ? -3.33 -26 -11.914 1 96.62 136 ILE B N 1
ATOM 3446 C CA . ILE B 1 136 ? -2.189 -25.109 -12.117 1 96.62 136 ILE B CA 1
ATOM 3447 C C . ILE B 1 136 ? -1.973 -24.25 -10.875 1 96.62 136 ILE B C 1
ATOM 3449 O O . ILE B 1 136 ? -2.857 -23.484 -10.477 1 96.62 136 ILE B O 1
ATOM 3453 N N . GLY B 1 137 ? -0.792 -24.359 -10.242 1 97.12 137 GLY B N 1
ATOM 3454 C CA . GLY B 1 137 ? -0.513 -23.594 -9.031 1 97.12 137 GLY B CA 1
ATOM 3455 C C . GLY B 1 137 ? 0.784 -22.812 -9.102 1 97.12 137 GLY B C 1
ATOM 3456 O O . GLY B 1 137 ? 1.532 -22.938 -10.07 1 97.12 137 GLY B O 1
ATOM 3457 N N . VAL B 1 138 ? 0.989 -21.969 -8.141 1 98.38 138 VAL B N 1
ATOM 3458 C CA . VAL B 1 138 ? 2.244 -21.25 -7.938 1 98.38 138 VAL B CA 1
ATOM 3459 C C . VAL B 1 138 ? 2.881 -21.688 -6.621 1 98.38 138 VAL B C 1
ATOM 3461 O O . VAL B 1 138 ? 2.203 -21.75 -5.59 1 98.38 138 VAL B O 1
ATOM 3464 N N . ILE B 1 139 ? 4.098 -22.109 -6.652 1 98.5 139 ILE B N 1
ATOM 3465 C CA . ILE B 1 139 ? 4.938 -22.359 -5.484 1 98.5 139 ILE B CA 1
ATOM 3466 C C . ILE B 1 139 ? 6.164 -21.453 -5.531 1 98.5 139 ILE B C 1
ATOM 3468 O O . ILE B 1 139 ? 7.02 -21.594 -6.406 1 98.5 139 ILE B O 1
ATOM 3472 N N . THR B 1 140 ? 6.254 -20.531 -4.602 1 98.38 140 THR B N 1
ATOM 3473 C CA . THR B 1 140 ? 7.297 -19.516 -4.754 1 98.38 140 THR B CA 1
ATOM 3474 C C . THR B 1 140 ? 7.883 -19.141 -3.398 1 98.38 140 THR B C 1
ATOM 3476 O O . THR B 1 140 ? 7.172 -19.109 -2.393 1 98.38 140 THR B O 1
ATOM 3479 N N . ASN B 1 141 ? 9.273 -19.016 -3.373 1 97.06 141 ASN B N 1
ATOM 3480 C CA . ASN B 1 141 ? 9.906 -18.344 -2.246 1 97.06 141 ASN B CA 1
ATOM 3481 C C . ASN B 1 141 ? 9.562 -16.859 -2.215 1 97.06 141 ASN B C 1
ATOM 3483 O O . ASN B 1 141 ? 10.266 -16.031 -2.807 1 97.06 141 ASN B O 1
ATOM 3487 N N . SER B 1 142 ? 8.438 -16.516 -1.54 1 96.06 142 SER B N 1
ATOM 3488 C CA . SER B 1 142 ? 7.953 -15.141 -1.567 1 96.06 142 SER B CA 1
ATOM 3489 C C . SER B 1 142 ? 7.086 -14.844 -0.35 1 96.06 142 SER B C 1
ATOM 3491 O O . SER B 1 142 ? 6.785 -15.734 0.444 1 96.06 142 SER B O 1
ATOM 3493 N N . ASP B 1 143 ? 6.809 -13.57 -0.199 1 93.62 143 ASP B N 1
ATOM 3494 C CA . ASP B 1 143 ? 5.773 -13.125 0.731 1 93.62 143 ASP B CA 1
ATOM 3495 C C . ASP B 1 143 ? 4.387 -13.227 0.101 1 93.62 143 ASP B C 1
ATOM 3497 O O . ASP B 1 143 ? 4.191 -13.969 -0.865 1 93.62 143 ASP B O 1
ATOM 3501 N N . ASP B 1 144 ? 3.377 -12.641 0.597 1 89.19 144 ASP B N 1
ATOM 3502 C CA . ASP B 1 144 ? 1.979 -12.859 0.24 1 89.19 144 ASP B CA 1
ATOM 3503 C C . ASP B 1 144 ? 1.57 -11.984 -0.941 1 89.19 144 ASP B C 1
ATOM 3505 O O . ASP B 1 144 ? 0.389 -11.906 -1.287 1 89.19 144 ASP B O 1
ATOM 3509 N N . ARG B 1 145 ? 2.492 -11.43 -1.739 1 94.06 145 ARG B N 1
ATOM 3510 C CA . ARG B 1 145 ? 2.133 -10.422 -2.73 1 94.06 145 ARG B CA 1
ATOM 3511 C C . ARG B 1 145 ? 1.984 -11.047 -4.113 1 94.06 145 ARG B C 1
ATOM 3513 O O . ARG B 1 145 ? 1.433 -10.422 -5.023 1 94.06 145 ARG B O 1
ATOM 3520 N N . VAL B 1 146 ? 2.445 -12.227 -4.328 1 97.19 146 VAL B N 1
ATOM 3521 C CA . VAL B 1 146 ? 2.561 -12.805 -5.664 1 97.19 146 VAL B CA 1
ATOM 3522 C C . VAL B 1 146 ? 1.176 -12.93 -6.293 1 97.19 146 VAL B C 1
ATOM 3524 O O . VAL B 1 146 ? 0.974 -12.562 -7.449 1 97.19 146 VAL B O 1
ATOM 3527 N N . PRO B 1 147 ? 0.147 -13.406 -5.555 1 96.38 147 PRO B N 1
ATOM 3528 C CA . PRO B 1 147 ? -1.181 -13.469 -6.172 1 96.38 147 PRO B CA 1
ATOM 3529 C C . PRO B 1 147 ? -1.68 -12.102 -6.637 1 96.38 147 PRO B C 1
ATOM 3531 O O . PRO B 1 147 ? -2.326 -12 -7.684 1 96.38 147 PRO B O 1
ATOM 3534 N N . ASP B 1 148 ? -1.364 -11.047 -5.891 1 96.88 148 ASP B N 1
ATOM 3535 C CA . ASP B 1 148 ? -1.733 -9.695 -6.289 1 96.88 148 ASP B CA 1
ATOM 3536 C C . ASP B 1 148 ? -1.022 -9.289 -7.578 1 96.88 148 ASP B C 1
ATOM 3538 O O . ASP B 1 148 ? -1.631 -8.688 -8.469 1 96.88 148 ASP B O 1
ATOM 3542 N N . ILE B 1 149 ? 0.248 -9.555 -7.652 1 98.12 149 ILE B N 1
ATOM 3543 C CA . ILE B 1 149 ? 1.045 -9.234 -8.836 1 98.12 149 ILE B CA 1
ATOM 3544 C C . ILE B 1 149 ? 0.457 -9.93 -10.055 1 98.12 149 ILE B C 1
ATOM 3546 O O . ILE B 1 149 ? 0.232 -9.297 -11.094 1 98.12 149 ILE B O 1
ATOM 3550 N N . LEU B 1 150 ? 0.137 -11.195 -9.93 1 98.19 150 LEU B N 1
ATOM 3551 C CA . LEU B 1 150 ? -0.41 -11.969 -11.039 1 98.19 150 LEU B CA 1
ATOM 3552 C C . LEU B 1 150 ? -1.768 -11.422 -11.469 1 98.19 150 LEU B C 1
ATOM 3554 O O . LEU B 1 150 ? -2.049 -11.305 -12.664 1 98.19 150 LEU B O 1
ATOM 3558 N N . THR B 1 151 ? -2.604 -11.086 -10.516 1 96.62 151 THR B N 1
ATOM 3559 C CA . THR B 1 151 ? -3.916 -10.523 -10.805 1 96.62 151 THR B CA 1
ATOM 3560 C C . THR B 1 151 ? -3.785 -9.188 -11.531 1 96.62 151 THR B C 1
ATOM 3562 O O . THR B 1 151 ? -4.594 -8.867 -12.406 1 96.62 151 THR B O 1
ATOM 3565 N N . SER B 1 152 ? -2.756 -8.445 -11.211 1 96.5 152 SER B N 1
ATOM 3566 C CA . SER B 1 152 ? -2.549 -7.141 -11.836 1 96.5 152 SER B CA 1
ATOM 3567 C C . SER B 1 152 ? -2.211 -7.277 -13.312 1 96.5 152 SER B C 1
ATOM 3569 O O . SER B 1 152 ? -2.293 -6.305 -14.07 1 96.5 152 SER B O 1
ATOM 3571 N N . PHE B 1 153 ? -1.825 -8.469 -13.734 1 97.19 153 PHE B N 1
ATOM 3572 C CA . PHE B 1 153 ? -1.598 -8.766 -15.141 1 97.19 153 PHE B CA 1
ATOM 3573 C C . PHE B 1 153 ? -2.889 -9.219 -15.812 1 97.19 153 PHE B C 1
ATOM 3575 O O . PHE B 1 153 ? -2.857 -9.797 -16.906 1 97.19 153 PHE B O 1
ATOM 3582 N N . ALA B 1 154 ? -4 -9.117 -15.18 1 93.38 154 ALA B N 1
ATOM 3583 C CA . ALA B 1 154 ? -5.324 -9.492 -15.672 1 93.38 154 ALA B CA 1
ATOM 3584 C C . ALA B 1 154 ? -5.484 -11.008 -15.719 1 93.38 154 ALA B C 1
ATOM 3586 O O . ALA B 1 154 ? -6.234 -11.531 -16.547 1 93.38 154 ALA B O 1
ATOM 3587 N N . LEU B 1 155 ? -4.691 -11.695 -14.898 1 95.69 155 LEU B N 1
ATOM 3588 C CA . LEU B 1 155 ? -4.871 -13.141 -14.734 1 95.69 155 LEU B CA 1
ATOM 3589 C C . LEU B 1 155 ? -5.91 -13.438 -13.656 1 95.69 155 LEU B C 1
ATOM 3591 O O . LEU B 1 155 ? -5.973 -12.742 -12.641 1 95.69 155 LEU B O 1
ATOM 3595 N N . LYS B 1 156 ? -6.668 -14.484 -13.906 1 93.06 156 LYS B N 1
ATOM 3596 C CA . LYS B 1 156 ? -7.605 -14.969 -12.898 1 93.06 156 LYS B CA 1
ATOM 3597 C C . LYS B 1 156 ? -6.91 -15.891 -11.898 1 93.06 156 LYS B C 1
ATOM 3599 O O . LYS B 1 156 ? -6.621 -17.047 -12.219 1 93.06 156 LYS B O 1
ATOM 3604 N N . VAL B 1 157 ? -6.746 -15.406 -10.648 1 94.38 157 VAL B N 1
ATOM 3605 C CA . VAL B 1 157 ? -6.012 -16.156 -9.633 1 94.38 157 VAL B CA 1
ATOM 3606 C C . VAL B 1 157 ? -6.957 -16.562 -8.508 1 94.38 157 VAL B C 1
ATOM 3608 O O . VAL B 1 157 ? -7.641 -15.719 -7.922 1 94.38 157 VAL B O 1
ATOM 3611 N N . SER B 1 158 ? -6.969 -17.844 -8.234 1 91.06 158 SER B N 1
ATOM 3612 C CA . SER B 1 158 ? -7.828 -18.359 -7.172 1 91.06 158 SER B CA 1
ATOM 3613 C C . SER B 1 158 ? -7.402 -17.828 -5.805 1 91.06 158 SER B C 1
ATOM 3615 O O . SER B 1 158 ? -6.211 -17.703 -5.527 1 91.06 158 SER B O 1
ATOM 3617 N N . PRO B 1 159 ? -8.336 -17.578 -4.945 1 87.5 159 PRO B N 1
ATOM 3618 C CA . PRO B 1 159 ? -7.988 -17.172 -3.582 1 87.5 159 PRO B CA 1
ATOM 3619 C C . PRO B 1 159 ? -7.477 -18.344 -2.732 1 87.5 159 PRO B C 1
ATOM 3621 O O . PRO B 1 159 ? -7.055 -18.141 -1.592 1 87.5 159 PRO B O 1
ATOM 3624 N N . LEU B 1 160 ? -7.457 -19.516 -3.246 1 89.12 160 LEU B N 1
ATOM 3625 C CA . LEU B 1 160 ? -6.977 -20.672 -2.508 1 89.12 160 LEU B CA 1
ATOM 3626 C C . LEU B 1 160 ? -5.469 -20.578 -2.279 1 89.12 160 LEU B C 1
ATOM 3628 O O . LEU B 1 160 ? -4.691 -20.578 -3.234 1 89.12 160 LEU B O 1
ATOM 3632 N N . GLN B 1 161 ? -5.098 -20.453 -1.063 1 90.81 161 GLN B N 1
ATOM 3633 C CA . GLN B 1 161 ? -3.705 -20.328 -0.647 1 90.81 161 GLN B CA 1
ATOM 3634 C C . GLN B 1 161 ? -3.416 -21.203 0.565 1 90.81 161 GLN B C 1
ATOM 3636 O O . GLN B 1 161 ? -4.246 -21.328 1.467 1 90.81 161 GLN B O 1
ATOM 3641 N N . TYR B 1 162 ? -2.301 -21.781 0.573 1 91.69 162 TYR B N 1
ATOM 3642 C CA . TYR B 1 162 ? -1.909 -22.578 1.728 1 91.69 162 TYR B CA 1
ATOM 3643 C C . TYR B 1 162 ? -1.938 -21.75 3.004 1 91.69 162 TYR B C 1
ATOM 3645 O O . TYR B 1 162 ? -1.435 -20.625 3.031 1 91.69 162 TYR B O 1
ATOM 3653 N N . GLY B 1 163 ? -2.488 -22.312 4.074 1 84.06 163 GLY B N 1
ATOM 3654 C CA . GLY B 1 163 ? -2.469 -21.688 5.383 1 84.06 163 GLY B CA 1
ATOM 3655 C C . GLY B 1 163 ? -3.578 -20.672 5.574 1 84.06 163 GLY B C 1
ATOM 3656 O O . GLY B 1 163 ? -3.734 -20.109 6.66 1 84.06 163 GLY B O 1
ATOM 3657 N N . LYS B 1 164 ? -4.164 -20.312 4.625 1 75.06 164 LYS B N 1
ATOM 3658 C CA . LYS B 1 164 ? -5.25 -19.344 4.777 1 75.06 164 LYS B CA 1
ATOM 3659 C C . LYS B 1 164 ? -6.609 -20.047 4.75 1 75.06 164 LYS B C 1
ATOM 3661 O O . LYS B 1 164 ? -6.789 -21.031 4.035 1 75.06 164 LYS B O 1
ATOM 3666 N N . HIS B 1 165 ? -7.27 -20 5.988 1 58.12 165 HIS B N 1
ATOM 3667 C CA . HIS B 1 165 ? -8.578 -20.641 6.082 1 58.12 165 HIS B CA 1
ATOM 3668 C C . HIS B 1 165 ? -9.547 -20.078 5.047 1 58.12 165 HIS B C 1
ATOM 3670 O O . HIS B 1 165 ? -10.008 -18.938 5.18 1 58.12 165 HIS B O 1
ATOM 3676 N N . ASN B 1 166 ? -9.242 -20.188 3.947 1 54.41 166 ASN B N 1
ATOM 3677 C CA . ASN B 1 166 ? -10.203 -19.688 2.971 1 54.41 166 ASN B CA 1
ATOM 3678 C C . ASN B 1 166 ? -11.516 -20.469 3.029 1 54.41 166 ASN B C 1
ATOM 3680 O O . ASN B 1 166 ? -11.516 -21.703 2.906 1 54.41 166 ASN B O 1
ATOM 3684 N N . ALA B 1 167 ? -12.5 -20.016 3.883 1 45.78 167 ALA B N 1
ATOM 3685 C CA . ALA B 1 167 ? -13.82 -20.656 3.832 1 45.78 167 ALA B CA 1
ATOM 3686 C C . ALA B 1 167 ? -14.016 -21.406 2.52 1 45.78 167 ALA B C 1
ATOM 3688 O O . ALA B 1 167 ? -13.242 -21.234 1.572 1 45.78 167 ALA B O 1
ATOM 3689 N N . LYS B 1 168 ? -15.484 -21.734 2.344 1 42.41 168 LYS B N 1
ATOM 3690 C CA . LYS B 1 168 ? -16.219 -22.391 1.266 1 42.41 168 LYS B CA 1
ATOM 3691 C C . LYS B 1 168 ? -15.766 -21.891 -0.099 1 42.41 168 LYS B C 1
ATOM 3693 O O . LYS B 1 168 ? -16.547 -21.281 -0.841 1 42.41 168 LYS B O 1
ATOM 3698 N N . SER B 1 169 ? -14.469 -21.297 -0.055 1 43.66 169 SER B N 1
ATOM 3699 C CA . SER B 1 169 ? -14.297 -20.828 -1.431 1 43.66 169 SER B CA 1
ATOM 3700 C C . SER B 1 169 ? -14.438 -21.984 -2.416 1 43.66 169 SER B C 1
ATOM 3702 O O . SER B 1 169 ? -13.68 -22.953 -2.354 1 43.66 169 SER B O 1
ATOM 3704 N N . SER B 1 170 ? -15.516 -22.344 -2.627 1 39.06 170 SER B N 1
ATOM 3705 C CA . SER B 1 170 ? -15.711 -23.266 -3.742 1 39.06 170 SER B CA 1
ATOM 3706 C C . SER B 1 170 ? -14.68 -23.016 -4.84 1 39.06 170 SER B C 1
ATOM 3708 O O . SER B 1 170 ? -14.438 -21.875 -5.23 1 39.06 170 SER B O 1
ATOM 3710 N N . VAL B 1 171 ? -13.531 -23.75 -4.727 1 42.06 171 VAL B N 1
ATOM 3711 C CA . VAL B 1 171 ? -12.586 -23.875 -5.832 1 42.06 171 VAL B CA 1
ATOM 3712 C C . VAL B 1 171 ? -13.273 -23.484 -7.141 1 42.06 171 VAL B C 1
ATOM 3714 O O . VAL B 1 171 ? -12.609 -23.297 -8.164 1 42.06 171 VAL B O 1
ATOM 3717 N N . ILE B 1 172 ? -14.438 -23.906 -7.156 1 40.09 172 ILE B N 1
ATOM 3718 C CA . ILE B 1 172 ? -15.008 -23.797 -8.492 1 40.09 172 ILE B CA 1
ATOM 3719 C C . ILE B 1 172 ? -15.289 -22.328 -8.82 1 40.09 172 ILE B C 1
ATOM 3721 O O . ILE B 1 172 ? -16.031 -21.656 -8.102 1 40.09 172 ILE B O 1
ATOM 3725 N N . ALA B 1 173 ? -14.359 -21.656 -9.406 1 46.5 173 ALA B N 1
ATOM 3726 C CA . ALA B 1 173 ? -14.523 -20.359 -10.055 1 46.5 173 ALA B CA 1
ATOM 3727 C C . ALA B 1 173 ? -15.992 -20.078 -10.352 1 46.5 173 ALA B C 1
ATOM 3729 O O . ALA B 1 173 ? -16.656 -20.875 -11.023 1 46.5 173 ALA B O 1
ATOM 3730 N N . GLU B 1 174 ? -16.812 -19.484 -9.461 1 43.81 174 GLU B N 1
ATOM 3731 C CA . GLU B 1 174 ? -18.188 -19.172 -9.875 1 43.81 174 GLU B CA 1
ATOM 3732 C C . GLU B 1 174 ? -18.266 -19 -11.391 1 43.81 174 GLU B C 1
ATOM 3734 O O . GLU B 1 174 ? -19.234 -19.453 -12.016 1 43.81 174 GLU B O 1
ATOM 3739 N N . HIS B 1 175 ? -17.484 -17.891 -11.914 1 48.66 175 HIS B N 1
ATOM 3740 C CA . HIS B 1 175 ? -17.562 -17.469 -13.312 1 48.66 175 HIS B CA 1
ATOM 3741 C C . HIS B 1 175 ? -16.281 -17.812 -14.07 1 48.66 175 HIS B C 1
ATOM 3743 O O . HIS B 1 175 ? -15.383 -16.969 -14.172 1 48.66 175 HIS B O 1
ATOM 3749 N N . GLY B 1 176 ? -15.898 -19.094 -14.227 1 65.19 176 GLY B N 1
ATOM 3750 C CA . GLY B 1 176 ? -14.961 -19.5 -15.266 1 65.19 176 GLY B CA 1
ATOM 3751 C C . GLY B 1 176 ? -13.672 -20.078 -14.711 1 65.19 176 GLY B C 1
ATOM 3752 O O . GLY B 1 176 ? -13.555 -20.312 -13.508 1 65.19 176 GLY B O 1
ATOM 3753 N N . GLN B 1 177 ? -12.859 -20.625 -15.398 1 85.19 177 GLN B N 1
ATOM 3754 C CA . GLN B 1 177 ? -11.586 -21.312 -15.188 1 85.19 177 GLN B CA 1
ATOM 3755 C C . GLN B 1 177 ? -10.5 -20.328 -14.766 1 85.19 177 GLN B C 1
ATOM 3757 O O . GLN B 1 177 ? -10.344 -19.266 -15.375 1 85.19 177 GLN B O 1
ATOM 3762 N N . TYR B 1 178 ? -9.93 -20.531 -13.523 1 91.31 178 TYR B N 1
ATOM 3763 C CA . TYR B 1 178 ? -8.781 -19.734 -13.117 1 91.31 178 TYR B CA 1
ATOM 3764 C C . TYR B 1 178 ? -7.57 -20.031 -13.984 1 91.31 178 TYR B C 1
ATOM 3766 O O . TYR B 1 178 ? -7.438 -21.125 -14.531 1 91.31 178 TYR B O 1
ATOM 3774 N N . ASP B 1 179 ? -6.789 -18.969 -14.094 1 95.44 179 ASP B N 1
ATOM 3775 C CA . ASP B 1 179 ? -5.484 -19.203 -14.703 1 95.44 179 ASP B CA 1
ATOM 3776 C C . ASP B 1 179 ? -4.555 -19.938 -13.742 1 95.44 179 ASP B C 1
ATOM 3778 O O . ASP B 1 179 ? -3.803 -20.828 -14.156 1 95.44 179 ASP B O 1
ATOM 3782 N N . PHE B 1 180 ? -4.656 -19.594 -12.453 1 96.12 180 PHE B N 1
ATOM 3783 C CA . PHE B 1 180 ? -3.936 -20.266 -11.383 1 96.12 180 PHE B CA 1
ATOM 3784 C C . PHE B 1 180 ? -4.891 -20.688 -10.273 1 96.12 180 PHE B C 1
ATOM 3786 O O . PHE B 1 180 ? -5.594 -19.859 -9.695 1 96.12 180 PHE B O 1
ATOM 3793 N N . ASP B 1 181 ? -4.793 -21.938 -9.945 1 93.44 181 ASP B N 1
ATOM 3794 C CA . ASP B 1 181 ? -5.824 -22.547 -9.109 1 93.44 181 ASP B CA 1
ATOM 3795 C C . ASP B 1 181 ? -5.484 -22.406 -7.629 1 93.44 181 ASP B C 1
ATOM 3797 O O . ASP B 1 181 ? -6.355 -22.547 -6.77 1 93.44 181 ASP B O 1
ATOM 3801 N N . PHE B 1 182 ? -4.219 -22.219 -7.32 1 93.88 182 PHE B N 1
ATOM 3802 C CA . PHE B 1 182 ? -3.814 -22 -5.938 1 93.88 182 PHE B CA 1
ATOM 3803 C C . PHE B 1 182 ? -2.412 -21.406 -5.871 1 93.88 182 PHE B C 1
ATOM 3805 O O . PHE B 1 182 ? -1.698 -21.375 -6.875 1 93.88 182 PHE B O 1
ATOM 3812 N N . SER B 1 183 ? -2.092 -20.891 -4.746 1 95.69 183 SER B N 1
ATOM 3813 C CA . SER B 1 183 ? -0.754 -20.359 -4.512 1 95.69 183 SER B CA 1
ATOM 3814 C C . SER B 1 183 ? -0.186 -20.844 -3.188 1 95.69 183 SER B C 1
ATOM 3816 O O . SER B 1 183 ? -0.915 -20.969 -2.201 1 95.69 183 SER B O 1
ATOM 3818 N N . VAL B 1 184 ? 1.06 -21.141 -3.195 1 97 184 VAL B N 1
ATOM 3819 C CA . VAL B 1 184 ? 1.828 -21.547 -2.023 1 97 184 VAL B CA 1
ATOM 3820 C C . VAL B 1 184 ? 3.061 -20.656 -1.882 1 97 184 VAL B C 1
ATOM 3822 O O . VAL B 1 184 ? 3.959 -20.703 -2.727 1 97 184 VAL B O 1
ATOM 3825 N N . MET B 1 185 ? 3.025 -19.859 -0.853 1 96.56 185 MET B N 1
ATOM 3826 C CA . MET B 1 185 ? 4.145 -18.969 -0.568 1 96.56 185 MET B CA 1
ATOM 3827 C C . MET B 1 185 ? 4.992 -19.5 0.582 1 96.56 185 MET B C 1
ATOM 3829 O O . MET B 1 185 ? 4.453 -20 1.574 1 96.56 185 MET B O 1
ATOM 3833 N N . SER B 1 186 ? 6.328 -19.359 0.426 1 96.5 186 SER B N 1
ATOM 3834 C CA . SER B 1 186 ? 7.219 -19.812 1.49 1 96.5 186 SER B CA 1
ATOM 3835 C C . SER B 1 186 ? 6.879 -19.141 2.816 1 96.5 186 SER B C 1
ATOM 3837 O O . SER B 1 186 ? 7.016 -19.75 3.879 1 96.5 186 SER B O 1
ATOM 3839 N N . TYR B 1 187 ? 6.461 -17.906 2.771 1 95.44 187 TYR B N 1
ATOM 3840 C CA . TYR B 1 187 ? 6.09 -17.188 3.982 1 95.44 187 TYR B CA 1
ATOM 3841 C C . TYR B 1 187 ? 5.02 -17.938 4.762 1 95.44 187 TYR B C 1
ATOM 3843 O O . TYR B 1 187 ? 5.152 -18.141 5.973 1 95.44 187 TYR B O 1
ATOM 3851 N N . ASP B 1 188 ? 3.996 -18.391 4.113 1 93.44 188 ASP B N 1
ATOM 3852 C CA . ASP B 1 188 ? 2.873 -19.078 4.754 1 93.44 188 ASP B CA 1
ATOM 3853 C C . ASP B 1 188 ? 3.27 -20.469 5.223 1 93.44 188 ASP B C 1
ATOM 3855 O O . ASP B 1 188 ? 2.826 -20.938 6.277 1 93.44 188 ASP B O 1
ATOM 3859 N N . VAL B 1 189 ? 4.125 -21.062 4.441 1 94.81 189 VAL B N 1
ATOM 3860 C CA . VAL B 1 189 ? 4.531 -22.438 4.734 1 94.81 189 VAL B CA 1
ATOM 3861 C C . VAL B 1 189 ? 5.547 -22.438 5.875 1 94.81 189 VAL B C 1
ATOM 3863 O O . VAL B 1 189 ? 5.582 -23.375 6.68 1 94.81 189 VAL B O 1
ATOM 3866 N N . GLY B 1 190 ? 6.438 -21.453 5.902 1 93.75 190 GLY B N 1
ATOM 3867 C CA . GLY B 1 190 ? 7.523 -21.391 6.867 1 93.75 190 GLY B CA 1
ATOM 3868 C C . GLY B 1 190 ? 8.812 -22 6.352 1 93.75 190 GLY B C 1
ATOM 3869 O O . GLY B 1 190 ? 9.844 -21.953 7.027 1 93.75 190 GLY B O 1
ATOM 3870 N N . HIS B 1 191 ? 8.766 -22.594 5.145 1 94.31 191 HIS B N 1
ATOM 3871 C CA . HIS B 1 191 ? 9.922 -23.188 4.508 1 94.31 191 HIS B CA 1
ATOM 3872 C C . HIS B 1 191 ? 10.078 -22.703 3.068 1 94.31 191 HIS B C 1
ATOM 3874 O O . HIS B 1 191 ? 9.086 -22.547 2.354 1 94.31 191 HIS B O 1
ATOM 3880 N N . GLU B 1 192 ? 11.305 -22.469 2.674 1 96.19 192 GLU B N 1
ATOM 3881 C CA . GLU B 1 192 ? 11.617 -22.062 1.308 1 96.19 192 GLU B CA 1
ATOM 3882 C C . GLU B 1 192 ? 12.141 -23.25 0.486 1 96.19 192 GLU B C 1
ATOM 3884 O O . GLU B 1 192 ? 12.664 -24.219 1.041 1 96.19 192 GLU B O 1
ATOM 3889 N N . LYS B 1 193 ? 11.867 -23.156 -0.857 1 98.12 193 LYS B N 1
ATOM 3890 C CA . LYS B 1 193 ? 12.625 -24.031 -1.748 1 98.12 193 LYS B CA 1
ATOM 3891 C C . LYS B 1 193 ? 14.125 -23.891 -1.518 1 98.12 193 LYS B C 1
ATOM 3893 O O . LYS B 1 193 ? 14.625 -22.797 -1.272 1 98.12 193 LYS B O 1
ATOM 3898 N N . PRO B 1 194 ? 14.828 -25.047 -1.39 1 97.94 194 PRO B N 1
ATOM 3899 C CA . PRO B 1 194 ? 14.508 -26.375 -1.934 1 97.94 194 PRO B CA 1
ATOM 3900 C C . PRO B 1 194 ? 13.898 -27.312 -0.891 1 97.94 194 PRO B C 1
ATOM 3902 O O . PRO B 1 194 ? 13.781 -28.516 -1.133 1 97.94 194 PRO B O 1
ATOM 3905 N N . ASP B 1 195 ? 13.5 -26.828 0.212 1 97.88 195 ASP B N 1
ATOM 3906 C CA . ASP B 1 195 ? 12.898 -27.703 1.219 1 97.88 195 ASP B CA 1
ATOM 3907 C C . ASP B 1 195 ? 11.648 -28.391 0.673 1 97.88 195 ASP B C 1
ATOM 3909 O O . ASP B 1 195 ? 10.766 -27.734 0.119 1 97.88 195 ASP B O 1
ATOM 3913 N N . LYS B 1 196 ? 11.562 -29.688 0.829 1 97.38 196 LYS B N 1
ATOM 3914 C CA . LYS B 1 196 ? 10.469 -30.453 0.235 1 97.38 196 LYS B CA 1
ATOM 3915 C C . LYS B 1 196 ? 9.133 -30.078 0.856 1 97.38 196 LYS B C 1
ATOM 3917 O O . LYS B 1 196 ? 8.078 -30.328 0.267 1 97.38 196 LYS B O 1
ATOM 3922 N N . ARG B 1 197 ? 9.117 -29.484 2.037 1 96.81 197 ARG B N 1
ATOM 3923 C CA . ARG B 1 197 ? 7.891 -29.203 2.77 1 96.81 197 ARG B CA 1
ATOM 3924 C C . ARG B 1 197 ? 7.039 -28.172 2.027 1 96.81 197 ARG B C 1
ATOM 3926 O O . ARG B 1 197 ? 5.816 -28.141 2.188 1 96.81 197 ARG B O 1
ATOM 3933 N N . ILE B 1 198 ? 7.66 -27.328 1.187 1 98.06 198 ILE B N 1
ATOM 3934 C CA . ILE B 1 198 ? 6.871 -26.344 0.442 1 98.06 198 ILE B CA 1
ATOM 3935 C C . ILE B 1 198 ? 6.152 -27.047 -0.712 1 98.06 198 ILE B C 1
ATOM 3937 O O . ILE B 1 198 ? 5.047 -26.641 -1.095 1 98.06 198 ILE B O 1
ATOM 3941 N N . PHE B 1 199 ? 6.664 -28.094 -1.23 1 98.19 199 PHE B N 1
ATOM 3942 C CA . PHE B 1 199 ? 6.008 -28.891 -2.262 1 98.19 199 PHE B CA 1
ATOM 3943 C C . PHE B 1 199 ? 4.91 -29.766 -1.658 1 98.19 199 PHE B C 1
ATOM 3945 O O . PHE B 1 199 ? 3.844 -29.938 -2.252 1 98.19 199 PHE B O 1
ATOM 3952 N N . GLU B 1 200 ? 5.188 -30.266 -0.497 1 96.81 200 GLU B N 1
ATOM 3953 C CA . GLU B 1 200 ? 4.172 -31.031 0.227 1 96.81 200 GLU B CA 1
ATOM 3954 C C . GLU B 1 200 ? 2.961 -30.156 0.55 1 96.81 200 GLU B C 1
ATOM 3956 O O . GLU B 1 200 ? 1.825 -30.641 0.536 1 96.81 200 GLU B O 1
ATOM 3961 N N . ALA B 1 201 ? 3.256 -28.922 0.852 1 96.25 201 ALA B N 1
ATOM 3962 C CA . ALA B 1 201 ? 2.168 -27.969 1.095 1 96.25 201 ALA B CA 1
ATOM 3963 C C . ALA B 1 201 ? 1.256 -27.859 -0.124 1 96.25 201 ALA B C 1
ATOM 3965 O O . ALA B 1 201 ? 0.032 -27.797 0.012 1 96.25 201 ALA B O 1
ATOM 3966 N N . ALA B 1 202 ? 1.815 -27.812 -1.3 1 95.44 202 ALA B N 1
ATOM 3967 C CA . ALA B 1 202 ? 1.029 -27.75 -2.529 1 95.44 202 ALA B CA 1
ATOM 3968 C C . ALA B 1 202 ? 0.171 -29 -2.695 1 95.44 202 ALA B C 1
ATOM 3970 O O . ALA B 1 202 ? -0.988 -28.922 -3.109 1 95.44 202 ALA B O 1
ATOM 3971 N N . GLU B 1 203 ? 0.699 -30.141 -2.363 1 94.31 203 GLU B N 1
ATOM 3972 C CA . GLU B 1 203 ? -0.055 -31.391 -2.434 1 94.31 203 GLU B CA 1
ATOM 3973 C C . GLU B 1 203 ? -1.22 -31.391 -1.447 1 94.31 203 GLU B C 1
ATOM 3975 O O . GLU B 1 203 ? -2.297 -31.906 -1.748 1 94.31 203 GLU B O 1
ATOM 3980 N N . GLU B 1 204 ? -0.941 -30.797 -0.324 1 92.06 204 GLU B N 1
ATOM 3981 C CA . GLU B 1 204 ? -2 -30.672 0.674 1 92.06 204 GLU B CA 1
ATOM 3982 C C . GLU B 1 204 ? -3.139 -29.797 0.167 1 92.06 204 GLU B C 1
ATOM 3984 O O . GLU B 1 204 ? -4.312 -30.125 0.35 1 92.06 204 GLU B O 1
ATOM 3989 N N . VAL B 1 205 ? -2.783 -28.688 -0.432 1 90.44 205 VAL B N 1
ATOM 3990 C CA . VAL B 1 205 ? -3.789 -27.797 -0.989 1 90.44 205 VAL B CA 1
ATOM 3991 C C . VAL B 1 205 ? -4.617 -28.531 -2.039 1 90.44 205 VAL B C 1
ATOM 3993 O O . VAL B 1 205 ? -5.848 -28.422 -2.055 1 90.44 205 VAL B O 1
ATOM 3996 N N . LEU B 1 206 ? -3.955 -29.297 -2.9 1 87.62 206 LEU B N 1
ATOM 3997 C CA . LEU B 1 206 ? -4.637 -30.078 -3.932 1 87.62 206 LEU B CA 1
ATOM 3998 C C . LEU B 1 206 ? -5.602 -31.078 -3.309 1 87.62 206 LEU B C 1
ATOM 4000 O O . LEU B 1 206 ? -6.742 -31.203 -3.758 1 87.62 206 LEU B O 1
ATOM 4004 N N . ARG B 1 207 ? -5.152 -31.766 -2.324 1 85.94 207 ARG B N 1
ATOM 4005 C CA . ARG B 1 207 ? -5.984 -32.781 -1.66 1 85.94 207 ARG B CA 1
ATOM 4006 C C . ARG B 1 207 ? -7.258 -32.125 -1.103 1 85.94 207 ARG B C 1
ATOM 4008 O O . ARG B 1 207 ? -8.344 -32.688 -1.241 1 85.94 207 ARG B O 1
ATOM 4015 N N . THR B 1 208 ? -7.062 -31.031 -0.509 1 79 208 THR B N 1
ATOM 4016 C CA . THR B 1 208 ? -8.195 -30.344 0.09 1 79 208 THR B CA 1
ATOM 4017 C C . THR B 1 208 ? -9.172 -29.875 -0.984 1 79 208 THR B C 1
ATOM 4019 O O . THR B 1 208 ? -10.391 -29.953 -0.803 1 79 208 THR B O 1
ATOM 4022 N N . ALA B 1 209 ? -8.664 -29.438 -2.043 1 76.19 209 ALA B N 1
ATOM 4023 C CA . ALA B 1 209 ? -9.492 -28.938 -3.137 1 76.19 209 ALA B CA 1
ATOM 4024 C C . ALA B 1 209 ? -10.25 -30.078 -3.816 1 76.19 209 ALA B C 1
ATOM 4026 O O . ALA B 1 209 ? -11.359 -29.891 -4.305 1 76.19 209 ALA B O 1
ATOM 4027 N N . LEU B 1 210 ? -9.719 -31.281 -3.861 1 72.25 210 LEU B N 1
ATOM 4028 C CA . LEU B 1 210 ? -10.273 -32.438 -4.562 1 72.25 210 LEU B CA 1
ATOM 4029 C C . LEU B 1 210 ? -11.234 -33.188 -3.666 1 72.25 210 LEU B C 1
ATOM 4031 O O . LEU B 1 210 ? -12.07 -33.969 -4.156 1 72.25 210 LEU B O 1
ATOM 4035 N N . LEU B 1 211 ? -10.961 -33.25 -2.383 1 61.69 211 LEU B N 1
ATOM 4036 C CA . LEU B 1 211 ? -11.82 -33.969 -1.478 1 61.69 211 LEU B CA 1
ATOM 4037 C C . LEU B 1 211 ? -13.289 -33.75 -1.821 1 61.69 211 LEU B C 1
ATOM 4039 O O . LEU B 1 211 ? -14.094 -34.688 -1.791 1 61.69 211 LEU B O 1
ATOM 4043 N N . GLY B 1 212 ? -13.609 -32.594 -2.1 1 54.94 212 GLY B N 1
ATOM 4044 C CA . GLY B 1 212 ? -15.031 -32.406 -2.344 1 54.94 212 GLY B CA 1
ATOM 4045 C C . GLY B 1 212 ? -15.461 -32.844 -3.736 1 54.94 212 GLY B C 1
ATOM 4046 O O . GLY B 1 212 ? -16.656 -32.938 -4.02 1 54.94 212 GLY B O 1
ATOM 4047 N N . ALA B 1 213 ? -14.516 -33.031 -4.578 1 55.28 213 ALA B N 1
ATOM 4048 C CA . ALA B 1 213 ? -14.945 -33.156 -5.973 1 55.28 213 ALA B CA 1
ATOM 4049 C C . ALA B 1 213 ? -14.711 -34.562 -6.508 1 55.28 213 ALA B C 1
ATOM 4051 O O . ALA B 1 213 ? -14.758 -34.781 -7.719 1 55.28 213 ALA B O 1
ATOM 4052 N N . GLY B 1 214 ? -14.555 -35.562 -5.586 1 56.47 214 GLY B N 1
ATOM 4053 C CA . GLY B 1 214 ? -14.312 -36.906 -6.121 1 56.47 214 GLY B CA 1
ATOM 4054 C C . GLY B 1 214 ? -13.016 -37 -6.898 1 56.47 214 GLY B C 1
ATOM 4055 O O . GLY B 1 214 ? -12.914 -37.781 -7.848 1 56.47 214 GLY B O 1
ATOM 4056 N N . GLY B 1 215 ? -12.055 -36 -6.785 1 59 215 GLY B N 1
ATOM 4057 C CA . GLY B 1 215 ? -10.906 -35.781 -7.645 1 59 215 GLY B CA 1
ATOM 4058 C C . GLY B 1 215 ? -9.836 -36.875 -7.492 1 59 215 GLY B C 1
ATOM 4059 O O . GLY B 1 215 ? -8.766 -36.75 -8.094 1 59 215 GLY B O 1
ATOM 4060 N N . GLY B 1 216 ? -10.047 -37.969 -6.941 1 66 216 GLY B N 1
ATOM 4061 C CA . GLY B 1 216 ? -9.18 -39.125 -6.906 1 66 216 GLY B CA 1
ATOM 4062 C C . GLY B 1 216 ? -7.992 -38.969 -5.973 1 66 216 GLY B C 1
ATOM 4063 O O . GLY B 1 216 ? -7.953 -38.031 -5.172 1 66 216 GLY B O 1
ATOM 4064 N N . LYS B 1 217 ? -7.023 -39.938 -5.926 1 76.56 217 LYS B N 1
ATOM 4065 C CA . LYS B 1 217 ? -5.824 -40.031 -5.094 1 76.56 217 LYS B CA 1
ATOM 4066 C C . LYS B 1 217 ? -4.66 -39.281 -5.742 1 76.56 217 LYS B C 1
ATOM 4068 O O . LYS B 1 217 ? -4.574 -39.188 -6.969 1 76.56 217 LYS B O 1
ATOM 4073 N N . LEU B 1 218 ? -3.857 -38.656 -5.023 1 79.81 218 LEU B N 1
ATOM 4074 C CA . LEU B 1 218 ? -2.68 -37.938 -5.473 1 79.81 218 LEU B CA 1
ATOM 4075 C C . LEU B 1 218 ? -1.822 -38.781 -6.395 1 79.81 218 LEU B C 1
ATOM 4077 O O . LEU B 1 218 ? -1.187 -38.281 -7.316 1 79.81 218 LEU B O 1
ATOM 4081 N N . GLU B 1 219 ? -1.917 -40.062 -6.152 1 79.75 219 GLU B N 1
ATOM 4082 C CA . GLU B 1 219 ? -1.098 -41 -6.93 1 79.75 219 GLU B CA 1
ATOM 4083 C C . GLU B 1 219 ? -1.524 -41 -8.398 1 79.75 219 GLU B C 1
ATOM 4085 O O . GLU B 1 219 ? -0.768 -41.469 -9.266 1 79.75 219 GLU B O 1
ATOM 4090 N N . GLU B 1 220 ? -2.639 -40.5 -8.648 1 83.25 220 GLU B N 1
ATOM 4091 C CA . GLU B 1 220 ? -3.18 -40.5 -10 1 83.25 220 GLU B CA 1
ATOM 4092 C C . GLU B 1 220 ? -2.76 -39.219 -10.758 1 83.25 220 GLU B C 1
ATOM 4094 O O . GLU B 1 220 ? -3.053 -39.094 -11.945 1 83.25 220 GLU B O 1
ATOM 4099 N N . TRP B 1 221 ? -1.963 -38.406 -10.102 1 90.31 221 TRP B N 1
ATOM 4100 C CA . TRP B 1 221 ? -1.592 -37.125 -10.703 1 90.31 221 TRP B CA 1
ATOM 4101 C C . TRP B 1 221 ? -0.109 -37.094 -11.062 1 90.31 221 TRP B C 1
ATOM 4103 O O . TRP B 1 221 ? 0.731 -37.562 -10.273 1 90.31 221 TRP B O 1
ATOM 4113 N N . ARG B 1 222 ? 0.141 -36.688 -12.25 1 93.25 222 ARG B N 1
ATOM 4114 C CA . ARG B 1 222 ? 1.504 -36.25 -12.547 1 93.25 222 ARG B CA 1
ATOM 4115 C C . ARG B 1 222 ? 1.812 -34.906 -11.883 1 93.25 222 ARG B C 1
ATOM 4117 O O . ARG B 1 222 ? 0.955 -34.031 -11.836 1 93.25 222 ARG B O 1
ATOM 4124 N N . LYS B 1 223 ? 2.982 -34.875 -11.367 1 96.56 223 LYS B N 1
ATOM 4125 C CA . LYS B 1 223 ? 3.402 -33.656 -10.719 1 96.56 223 LYS B CA 1
ATOM 4126 C C . LYS B 1 223 ? 4.625 -33.062 -11.414 1 96.56 223 LYS B C 1
ATOM 4128 O O . LYS B 1 223 ? 5.672 -33.688 -11.5 1 96.56 223 LYS B O 1
ATOM 4133 N N . VAL B 1 224 ? 4.469 -31.812 -11.945 1 97.88 224 VAL B N 1
ATOM 4134 C CA . VAL B 1 224 ? 5.539 -31.141 -12.664 1 97.88 224 VAL B CA 1
ATOM 4135 C C . VAL B 1 224 ? 5.75 -29.734 -12.086 1 97.88 224 VAL B C 1
ATOM 4137 O O . VAL B 1 224 ? 4.785 -29 -11.867 1 97.88 224 VAL B O 1
ATOM 4140 N N . TYR B 1 225 ? 6.961 -29.406 -11.758 1 98.75 225 TYR B N 1
ATOM 4141 C CA . TYR B 1 225 ? 7.312 -28.078 -11.281 1 98.75 225 TYR B CA 1
ATOM 4142 C C . TYR B 1 225 ? 8.18 -27.344 -12.289 1 98.75 225 TYR B C 1
ATOM 4144 O O . TYR B 1 225 ? 9.117 -27.922 -12.852 1 98.75 225 TYR B O 1
ATOM 4152 N N . ILE B 1 226 ? 7.875 -26.094 -12.586 1 98.88 226 ILE B N 1
ATOM 4153 C CA . ILE B 1 226 ? 8.586 -25.266 -13.547 1 98.88 226 ILE B CA 1
ATOM 4154 C C . ILE B 1 226 ? 9.211 -24.062 -12.836 1 98.88 226 ILE B C 1
ATOM 4156 O O . ILE B 1 226 ? 8.508 -23.297 -12.156 1 98.88 226 ILE B O 1
ATOM 4160 N N . GLY B 1 227 ? 10.484 -23.891 -12.945 1 98.62 227 GLY B N 1
ATOM 4161 C CA . GLY B 1 227 ? 11.148 -22.75 -12.328 1 98.62 227 GLY B CA 1
ATOM 4162 C C . GLY B 1 227 ? 12.391 -22.297 -13.078 1 98.62 227 GLY B C 1
ATOM 4163 O O . GLY B 1 227 ? 12.773 -22.906 -14.078 1 98.62 227 GLY B O 1
ATOM 4164 N N . ASP B 1 228 ? 13.055 -21.219 -12.594 1 98 228 ASP B N 1
ATOM 4165 C CA . ASP B 1 228 ? 14.18 -20.625 -13.312 1 98 228 ASP B CA 1
ATOM 4166 C C . ASP B 1 228 ? 15.484 -20.797 -12.523 1 98 228 ASP B C 1
ATOM 4168 O O . ASP B 1 228 ? 16.547 -20.422 -13.008 1 98 228 ASP B O 1
ATOM 4172 N N . GLU B 1 229 ? 15.391 -21.375 -11.336 1 96.81 229 GLU B N 1
ATOM 4173 C CA . GLU B 1 229 ? 16.594 -21.594 -10.539 1 96.81 229 GLU B CA 1
ATOM 4174 C C . GLU B 1 229 ? 16.828 -23.078 -10.289 1 96.81 229 GLU B C 1
ATOM 4176 O O . GLU B 1 229 ? 15.969 -23.766 -9.742 1 96.81 229 GLU B O 1
ATOM 4181 N N . TYR B 1 230 ? 18 -23.531 -10.57 1 96.5 230 TYR B N 1
ATOM 4182 C CA . TYR B 1 230 ? 18.281 -24.969 -10.5 1 96.5 230 TYR B CA 1
ATOM 4183 C C . TYR B 1 230 ? 18.25 -25.453 -9.055 1 96.5 230 TYR B C 1
ATOM 4185 O O . TYR B 1 230 ? 17.516 -26.391 -8.727 1 96.5 230 TYR B O 1
ATOM 4193 N N . GLU B 1 231 ? 18.969 -24.781 -8.156 1 96.38 231 GLU B N 1
ATOM 4194 C CA . GLU B 1 231 ? 19.172 -25.266 -6.793 1 96.38 231 GLU B CA 1
ATOM 4195 C C . GLU B 1 231 ? 17.875 -25.234 -5.996 1 96.38 231 GLU B C 1
ATOM 4197 O O . GLU B 1 231 ? 17.609 -26.141 -5.191 1 96.38 231 GLU B O 1
ATOM 4202 N N . LYS B 1 232 ? 17.109 -24.234 -6.238 1 97.44 232 LYS B N 1
ATOM 4203 C CA . LYS B 1 232 ? 15.875 -24.078 -5.465 1 97.44 232 LYS B CA 1
ATOM 4204 C C . LYS B 1 232 ? 14.711 -24.781 -6.145 1 97.44 232 LYS B C 1
ATOM 4206 O O . LYS B 1 232 ? 13.953 -25.516 -5.492 1 97.44 232 LYS B O 1
ATOM 4211 N N . ASP B 1 233 ? 14.609 -24.625 -7.445 1 98.19 233 ASP B N 1
ATOM 4212 C CA . ASP B 1 233 ? 13.43 -25.109 -8.156 1 98.19 233 ASP B CA 1
ATOM 4213 C C . ASP B 1 233 ? 13.586 -26.562 -8.562 1 98.19 233 ASP B C 1
ATOM 4215 O O . ASP B 1 233 ? 12.766 -27.422 -8.195 1 98.19 233 ASP B O 1
ATOM 4219 N N . VAL B 1 234 ? 14.617 -26.906 -9.258 1 97.81 234 VAL B N 1
ATOM 4220 C CA . VAL B 1 234 ? 14.805 -28.25 -9.797 1 97.81 234 VAL B CA 1
ATOM 4221 C C . VAL B 1 234 ? 15.117 -29.219 -8.664 1 97.81 234 VAL B C 1
ATOM 4223 O O . VAL B 1 234 ? 14.422 -30.219 -8.484 1 97.81 234 VAL B O 1
ATOM 4226 N N . VAL B 1 235 ? 16.109 -28.891 -7.875 1 97.56 235 VAL B N 1
ATOM 4227 C CA . VAL B 1 235 ? 16.516 -29.766 -6.781 1 97.56 235 VAL B CA 1
ATOM 4228 C C . VAL B 1 235 ? 15.359 -29.953 -5.805 1 97.56 235 VAL B C 1
ATOM 4230 O O . VAL B 1 235 ? 15.07 -31.062 -5.371 1 97.56 235 VAL B O 1
ATOM 4233 N N . GLY B 1 236 ? 14.664 -28.812 -5.5 1 98.06 236 GLY B N 1
ATOM 4234 C CA . GLY B 1 236 ? 13.531 -28.891 -4.594 1 98.06 236 GLY B CA 1
ATOM 4235 C C . GLY B 1 236 ? 12.414 -29.781 -5.105 1 98.06 236 GLY B C 1
ATOM 4236 O O . GLY B 1 236 ? 11.891 -30.609 -4.363 1 98.06 236 GLY B O 1
ATOM 4237 N N . ALA B 1 237 ? 12.078 -29.641 -6.328 1 98.31 237 ALA B N 1
ATOM 4238 C CA . ALA B 1 237 ? 11.016 -30.438 -6.938 1 98.31 237 ALA B CA 1
ATOM 4239 C C . ALA B 1 237 ? 11.375 -31.922 -6.953 1 98.31 237 ALA B C 1
ATOM 4241 O O . ALA B 1 237 ? 10.562 -32.781 -6.59 1 98.31 237 ALA B O 1
ATOM 4242 N N . LEU B 1 238 ? 12.594 -32.25 -7.309 1 97.56 238 LEU B N 1
ATOM 4243 C CA . LEU B 1 238 ? 13.055 -33.656 -7.375 1 97.56 238 LEU B CA 1
ATOM 4244 C C . LEU B 1 238 ? 13.039 -34.281 -5.992 1 97.56 238 LEU B C 1
ATOM 4246 O O . LEU B 1 238 ? 12.602 -35.438 -5.844 1 97.56 238 LEU B O 1
ATOM 4250 N N . ASN B 1 239 ? 13.5 -33.5 -5.039 1 97.19 239 ASN B N 1
ATOM 4251 C CA . ASN B 1 239 ? 13.516 -34 -3.668 1 97.19 239 ASN B CA 1
ATOM 4252 C C . ASN B 1 239 ? 12.109 -34.312 -3.168 1 97.19 239 ASN B C 1
ATOM 4254 O O . ASN B 1 239 ? 11.922 -35.188 -2.303 1 97.19 239 ASN B O 1
ATOM 4258 N N . ALA B 1 240 ? 11.156 -33.656 -3.691 1 97.62 240 ALA B N 1
ATOM 4259 C CA . ALA B 1 240 ? 9.766 -33.844 -3.281 1 97.62 240 ALA B CA 1
ATOM 4260 C C . ALA B 1 240 ? 9.078 -34.906 -4.129 1 97.62 240 ALA B C 1
ATOM 4262 O O . ALA B 1 240 ? 7.887 -35.188 -3.961 1 97.62 240 ALA B O 1
ATOM 4263 N N . GLY B 1 241 ? 9.812 -35.469 -5.102 1 96.19 241 GLY B N 1
ATOM 4264 C CA . GLY B 1 241 ? 9.273 -36.531 -5.922 1 96.19 241 GLY B CA 1
ATOM 4265 C C . GLY B 1 241 ? 8.57 -36.031 -7.168 1 96.19 241 GLY B C 1
ATOM 4266 O O . GLY B 1 241 ? 7.848 -36.812 -7.82 1 96.19 241 GLY B O 1
ATOM 4267 N N . TRP B 1 242 ? 8.727 -34.75 -7.492 1 97.69 242 TRP B N 1
ATOM 4268 C CA . TRP B 1 242 ? 8.133 -34.156 -8.695 1 97.69 242 TRP B CA 1
ATOM 4269 C C . TRP B 1 242 ? 9.102 -34.219 -9.867 1 97.69 242 TRP B C 1
ATOM 4271 O O . TRP B 1 242 ? 10.305 -34.438 -9.68 1 97.69 242 TRP B O 1
ATOM 4281 N N . ASN B 1 243 ? 8.578 -34.219 -11.055 1 97.56 243 ASN B N 1
ATOM 4282 C CA . ASN B 1 243 ? 9.422 -33.906 -12.203 1 97.56 243 ASN B CA 1
ATOM 4283 C C . ASN B 1 243 ? 9.648 -32.406 -12.336 1 97.56 243 ASN B C 1
ATOM 4285 O O . ASN B 1 243 ? 8.836 -31.609 -11.867 1 97.56 243 ASN B O 1
ATOM 4289 N N . ALA B 1 244 ? 10.758 -32.031 -12.898 1 98.25 244 ALA B N 1
ATOM 4290 C CA . ALA B 1 244 ? 11.133 -30.609 -12.883 1 98.25 244 ALA B CA 1
ATOM 4291 C C . ALA B 1 244 ? 11.477 -30.109 -14.289 1 98.25 244 ALA B C 1
ATOM 4293 O O . ALA B 1 244 ? 12.062 -30.859 -15.086 1 98.25 244 ALA B O 1
ATOM 4294 N N . VAL B 1 245 ? 11.133 -28.922 -14.586 1 98.38 245 VAL B N 1
ATOM 4295 C CA . VAL B 1 245 ? 11.539 -28.203 -15.797 1 98.38 245 VAL B CA 1
ATOM 4296 C C . VAL B 1 245 ? 12.242 -26.906 -15.422 1 98.38 245 VAL B C 1
ATOM 4298 O O . VAL B 1 245 ? 11.656 -26.047 -14.75 1 98.38 245 VAL B O 1
ATOM 4301 N N . LEU B 1 246 ? 13.469 -26.766 -15.797 1 98.44 246 LEU B N 1
ATOM 4302 C CA . LEU B 1 246 ? 14.203 -25.516 -15.641 1 98.44 246 LEU B CA 1
ATOM 4303 C C . LEU B 1 246 ? 14.008 -24.609 -16.844 1 98.44 246 LEU B C 1
ATOM 4305 O O . LEU B 1 246 ? 14.25 -25.031 -17.984 1 98.44 246 LEU B O 1
ATOM 4309 N N . ILE B 1 247 ? 13.547 -23.438 -16.656 1 98.31 247 ILE B N 1
ATOM 4310 C CA . ILE B 1 247 ? 13.461 -22.422 -17.703 1 98.31 247 ILE B CA 1
ATOM 4311 C C . ILE B 1 247 ? 14.617 -21.438 -17.547 1 9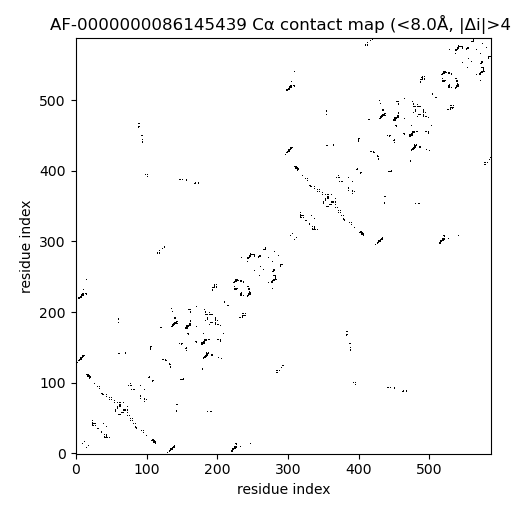8.31 247 ILE B C 1
ATOM 4313 O O . ILE B 1 247 ? 14.664 -20.672 -16.578 1 98.31 247 ILE B O 1
ATOM 4317 N N . ASP B 1 248 ? 15.516 -21.453 -18.391 1 96.38 248 ASP B N 1
ATOM 4318 C CA . ASP B 1 248 ? 16.625 -20.5 -18.453 1 96.38 248 ASP B CA 1
ATOM 4319 C C . ASP B 1 248 ? 16.531 -19.625 -19.703 1 96.38 248 ASP B C 1
ATOM 4321 O O . ASP B 1 248 ? 16.984 -20.031 -20.781 1 96.38 248 ASP B O 1
ATOM 4325 N N . ARG B 1 249 ? 16.062 -18.453 -19.531 1 94.81 249 ARG B N 1
ATOM 4326 C CA . ARG B 1 249 ? 15.766 -17.578 -20.656 1 94.81 249 ARG B CA 1
ATOM 4327 C C . ARG B 1 249 ? 17.031 -16.906 -21.172 1 94.81 249 ARG B C 1
ATOM 4329 O O . ARG B 1 249 ? 17.078 -16.438 -22.312 1 94.81 249 ARG B O 1
ATOM 4336 N N . GLU B 1 250 ? 18.047 -16.891 -20.391 1 89.94 250 GLU B N 1
ATOM 4337 C CA . GLU B 1 250 ? 19.25 -16.109 -20.719 1 89.94 250 GLU B CA 1
ATOM 4338 C C . GLU B 1 250 ? 20.375 -17.016 -21.203 1 89.94 250 GLU B C 1
ATOM 4340 O O . GLU B 1 250 ? 21.062 -16.703 -22.172 1 89.94 250 GLU B O 1
ATOM 4345 N N . THR B 1 251 ? 20.594 -18.125 -20.5 1 83.44 251 THR B N 1
ATOM 4346 C CA . THR B 1 251 ? 21.75 -18.969 -20.766 1 83.44 251 THR B CA 1
ATOM 4347 C C . THR B 1 251 ? 21.328 -20.406 -21.016 1 83.44 251 THR B C 1
ATOM 4349 O O . THR B 1 251 ? 22 -21.344 -20.562 1 83.44 251 THR B O 1
ATOM 4352 N N . ALA B 1 252 ? 20.312 -20.516 -21.672 1 84 252 ALA B N 1
ATOM 4353 C CA . ALA B 1 252 ? 19.812 -21.859 -21.938 1 84 252 ALA B CA 1
ATOM 4354 C C . ALA B 1 252 ? 20.891 -22.75 -22.531 1 84 252 ALA B C 1
ATOM 4356 O O . ALA B 1 252 ? 21.656 -22.328 -23.406 1 84 252 ALA B O 1
ATOM 4357 N N . GLY B 1 253 ? 20.938 -23.969 -22.078 1 81.75 253 GLY B N 1
ATOM 4358 C CA . GLY B 1 253 ? 21.844 -24.969 -22.641 1 81.75 253 GLY B CA 1
ATOM 4359 C C . GLY B 1 253 ? 23.188 -25 -21.969 1 81.75 253 GLY B C 1
ATOM 4360 O O . GLY B 1 253 ? 24 -25.906 -22.203 1 81.75 253 GLY B O 1
ATOM 4361 N N . GLN B 1 254 ? 23.391 -24.031 -21.031 1 78.62 254 GLN B N 1
ATOM 4362 C CA . GLN B 1 254 ? 24.734 -23.906 -20.484 1 78.62 254 GLN B CA 1
ATOM 4363 C C . GLN B 1 254 ? 24.906 -24.766 -19.234 1 78.62 254 GLN B C 1
ATOM 4365 O O . GLN B 1 254 ? 26.016 -25.219 -18.922 1 78.62 254 GLN B O 1
ATOM 4370 N N . ARG B 1 255 ? 23.859 -25.016 -18.594 1 81.62 255 ARG B N 1
ATOM 4371 C CA . ARG B 1 255 ? 23.969 -25.812 -17.391 1 81.62 255 ARG B CA 1
ATOM 4372 C C . ARG B 1 255 ? 24.203 -27.281 -17.719 1 81.62 255 ARG B C 1
ATOM 4374 O O . ARG B 1 255 ? 23.453 -27.875 -18.516 1 81.62 255 ARG B O 1
ATOM 4381 N N . GLU B 1 256 ? 25.125 -27.859 -17.078 1 78.81 256 GLU B N 1
ATOM 4382 C CA . GLU B 1 256 ? 25.438 -29.266 -17.281 1 78.81 256 GLU B CA 1
ATOM 4383 C C . GLU B 1 256 ? 24.578 -30.156 -16.375 1 78.81 256 GLU B C 1
ATOM 4385 O O . GLU B 1 256 ? 24.031 -29.688 -15.367 1 78.81 256 GLU B O 1
ATOM 4390 N N . GLY B 1 257 ? 24.328 -31.328 -16.781 1 81 257 GLY B N 1
ATOM 4391 C CA . GLY B 1 257 ? 23.641 -32.281 -15.938 1 81 257 GLY B CA 1
ATOM 4392 C C . GLY B 1 257 ? 22.141 -32.281 -16.125 1 81 257 GLY B C 1
ATOM 4393 O O . GLY B 1 257 ? 21.391 -32.844 -15.336 1 81 257 GLY B O 1
ATOM 4394 N N . LEU B 1 258 ? 21.781 -31.453 -17.078 1 89.62 258 LEU B N 1
ATOM 4395 C CA . LEU B 1 258 ? 20.359 -31.375 -17.406 1 89.62 258 LEU B CA 1
ATOM 4396 C C . LEU B 1 258 ? 20.141 -31.625 -18.906 1 89.62 258 LEU B C 1
ATOM 4398 O O . LEU B 1 258 ? 20.922 -31.172 -19.734 1 89.62 258 LEU B O 1
ATOM 4402 N N . GLN B 1 259 ? 19.156 -32.406 -19.172 1 92.81 259 GLN B N 1
ATOM 4403 C CA . GLN B 1 259 ? 18.797 -32.594 -20.562 1 92.81 259 GLN B CA 1
ATOM 4404 C C . GLN B 1 259 ? 18.047 -31.391 -21.109 1 92.81 259 GLN B C 1
ATOM 4406 O O . GLN B 1 259 ? 16.953 -31.062 -20.656 1 92.81 259 GLN B O 1
ATOM 4411 N N . TRP B 1 260 ? 18.609 -30.734 -22.125 1 95.56 260 TRP B N 1
ATOM 4412 C CA . TRP B 1 260 ? 17.984 -29.562 -22.75 1 95.56 260 TRP B CA 1
ATOM 4413 C C . TRP B 1 260 ? 17.172 -29.984 -23.969 1 95.56 260 TRP B C 1
ATOM 4415 O O . TRP B 1 260 ? 17.641 -30.719 -24.828 1 95.56 260 TRP B O 1
ATOM 4425 N N . LEU B 1 261 ? 16 -29.469 -24.094 1 95.56 261 LEU B N 1
ATOM 4426 C CA . LEU B 1 261 ? 15.062 -30 -25.078 1 95.56 261 LEU B CA 1
ATOM 4427 C C . LEU B 1 261 ? 14.898 -29.031 -26.234 1 95.56 261 LEU B C 1
ATOM 4429 O O . LEU B 1 261 ? 14.25 -29.359 -27.234 1 95.56 261 LEU B O 1
ATOM 4433 N N . ASP B 1 262 ? 15.516 -27.875 -26.281 1 94.5 262 ASP B N 1
ATOM 4434 C CA . ASP B 1 262 ? 15.289 -26.812 -27.266 1 94.5 262 ASP B CA 1
ATOM 4435 C C . ASP B 1 262 ? 15.562 -27.312 -28.688 1 94.5 262 ASP B C 1
ATOM 4437 O O . ASP B 1 262 ? 14.828 -26.969 -29.625 1 94.5 262 ASP B O 1
ATOM 4441 N N . GLU B 1 263 ? 16.562 -28.125 -28.828 1 91.44 263 GLU B N 1
ATOM 4442 C CA . GLU B 1 263 ? 17 -28.531 -30.156 1 91.44 263 GLU B CA 1
ATOM 4443 C C . GLU B 1 263 ? 16.578 -29.969 -30.453 1 91.44 263 GLU B C 1
ATOM 4445 O O . GLU B 1 263 ? 16.906 -30.516 -31.516 1 91.44 263 GLU B O 1
ATOM 4450 N N . LYS B 1 264 ? 15.906 -30.562 -29.547 1 92.25 264 LYS B N 1
ATOM 4451 C CA . LYS B 1 264 ? 15.43 -31.922 -29.75 1 92.25 264 LYS B CA 1
ATOM 4452 C C . LYS B 1 264 ? 14.117 -31.938 -30.531 1 92.25 264 LYS B C 1
ATOM 4454 O O . LYS B 1 264 ? 13.336 -30.984 -30.453 1 92.25 264 LYS B O 1
ATOM 4459 N N . PRO B 1 265 ? 13.938 -33 -31.344 1 92.75 265 PRO B N 1
ATOM 4460 C CA . PRO B 1 265 ? 12.609 -33.125 -31.938 1 92.75 265 PRO B CA 1
ATOM 4461 C C . PRO B 1 265 ? 11.492 -33.188 -30.891 1 92.75 265 PRO B C 1
ATOM 4463 O O . PRO B 1 265 ? 11.57 -33.969 -29.938 1 92.75 265 PRO B O 1
ATOM 4466 N N . VAL B 1 266 ? 10.539 -32.375 -31.188 1 91.38 266 VAL B N 1
ATOM 4467 C CA . VAL B 1 266 ? 9.453 -32.25 -30.219 1 91.38 266 VAL B CA 1
ATOM 4468 C C . VAL B 1 266 ? 8.711 -33.562 -30.062 1 91.38 266 VAL B C 1
ATOM 4470 O O . VAL B 1 266 ? 8.406 -34.219 -31.062 1 91.38 266 VAL B O 1
ATOM 4473 N N . GLY B 1 267 ? 8.484 -34.031 -28.891 1 91.19 267 GLY B N 1
ATOM 4474 C CA . GLY B 1 267 ? 7.676 -35.188 -28.5 1 91.19 267 GLY B CA 1
ATOM 4475 C C . GLY B 1 267 ? 6.805 -34.906 -27.297 1 91.19 267 GLY B C 1
ATOM 4476 O O . GLY B 1 267 ? 6.242 -33.812 -27.156 1 91.19 267 GLY B O 1
ATOM 4477 N N . SER B 1 268 ? 6.672 -35.938 -26.5 1 91.62 268 SER B N 1
ATOM 4478 C CA . SER B 1 268 ? 5.898 -35.812 -25.281 1 91.62 268 SER B CA 1
ATOM 4479 C C . SER B 1 268 ? 6.805 -35.594 -24.078 1 91.62 268 SER B C 1
ATOM 4481 O O . SER B 1 268 ? 7.707 -36.375 -23.812 1 91.62 268 SER B O 1
ATOM 4483 N N . LEU B 1 269 ? 6.496 -34.531 -23.375 1 93.44 269 LEU B N 1
ATOM 4484 C CA . LEU B 1 269 ? 7.273 -34.25 -22.172 1 93.44 269 LEU B CA 1
ATOM 4485 C C . LEU B 1 269 ? 7.234 -35.438 -21.203 1 93.44 269 LEU B C 1
ATOM 4487 O O . LEU B 1 269 ? 8.227 -35.719 -20.531 1 93.44 269 LEU B O 1
ATOM 4491 N N . TYR B 1 270 ? 6.121 -36.125 -21.234 1 91.31 270 TYR B N 1
ATOM 4492 C CA . TYR B 1 270 ? 5.93 -37.219 -20.297 1 91.31 270 TYR B CA 1
ATOM 4493 C C . TYR B 1 270 ? 6.793 -38.406 -20.656 1 91.31 270 TYR B C 1
ATOM 4495 O O . TYR B 1 270 ? 7.25 -39.156 -19.781 1 91.31 270 TYR B O 1
ATOM 4503 N N . ASP B 1 271 ? 6.988 -38.562 -21.922 1 92.19 271 ASP B N 1
ATOM 4504 C CA . ASP B 1 271 ? 7.895 -39.625 -22.375 1 92.19 271 ASP B CA 1
ATOM 4505 C C . ASP B 1 271 ? 9.336 -39.312 -21.953 1 92.19 271 ASP B C 1
ATOM 4507 O O . ASP B 1 271 ? 10.078 -40.219 -21.562 1 92.19 271 ASP B O 1
ATOM 4511 N N . VAL B 1 272 ? 9.641 -38.062 -22.062 1 94.38 272 VAL B N 1
ATOM 4512 C CA . VAL B 1 272 ? 10.984 -37.656 -21.688 1 94.38 272 VAL B CA 1
ATOM 4513 C C . VAL B 1 272 ? 11.195 -37.906 -20.188 1 94.38 272 VAL B C 1
ATOM 4515 O O . VAL B 1 272 ? 12.266 -38.344 -19.781 1 94.38 272 VAL B O 1
ATOM 4518 N N . PHE B 1 273 ? 10.219 -37.688 -19.375 1 94.69 273 PHE B N 1
ATOM 4519 C CA . PHE B 1 273 ? 10.305 -37.781 -17.922 1 94.69 273 PHE B CA 1
ATOM 4520 C C . PHE B 1 273 ? 10.523 -39.219 -17.484 1 94.69 273 PHE B C 1
ATOM 4522 O O . PHE B 1 273 ? 10.883 -39.5 -16.344 1 94.69 273 PHE B O 1
ATOM 4529 N N . GLN B 1 274 ? 10.281 -40.188 -18.328 1 92.81 274 GLN B N 1
ATOM 4530 C CA . GLN B 1 274 ? 10.523 -41.594 -18.016 1 92.81 274 GLN B CA 1
ATOM 4531 C C . GLN B 1 274 ? 12.016 -41.875 -17.875 1 92.81 274 GLN B C 1
ATOM 4533 O O . GLN B 1 274 ? 12.414 -42.812 -17.156 1 92.81 274 GLN B O 1
ATOM 4538 N N . HIS B 1 275 ? 12.773 -41.062 -18.469 1 92.56 275 HIS B N 1
ATOM 4539 C CA . HIS B 1 275 ? 14.203 -41.344 -18.469 1 92.56 275 HIS B CA 1
ATOM 4540 C C . HIS B 1 275 ? 14.977 -40.188 -17.828 1 92.56 275 HIS B C 1
ATOM 4542 O O . HIS B 1 275 ? 16.141 -40.344 -17.453 1 92.56 275 HIS B O 1
ATOM 4548 N N . SER B 1 276 ? 14.359 -39 -17.812 1 94.38 276 SER B N 1
ATOM 4549 C CA . SER B 1 276 ? 14.961 -37.844 -17.188 1 94.38 276 SER B CA 1
ATOM 4550 C C . SER B 1 276 ? 13.945 -37.094 -16.328 1 94.38 276 SER B C 1
ATOM 4552 O O . SER B 1 276 ? 13.07 -36.375 -16.859 1 94.38 276 SER B O 1
ATOM 4554 N N . ARG B 1 277 ? 14.188 -37.062 -15.055 1 95.88 277 ARG B N 1
ATOM 4555 C CA . ARG B 1 277 ? 13.211 -36.469 -14.141 1 95.88 277 ARG B CA 1
ATOM 4556 C C . ARG B 1 277 ? 13.281 -34.938 -14.172 1 95.88 277 ARG B C 1
ATOM 4558 O O . ARG B 1 277 ? 12.391 -34.281 -13.656 1 95.88 277 ARG B O 1
ATOM 4565 N N . ALA B 1 278 ? 14.344 -34.406 -14.742 1 97.19 278 ALA B N 1
ATOM 4566 C CA . ALA B 1 278 ? 14.516 -32.969 -14.891 1 97.19 278 ALA B CA 1
ATOM 4567 C C . ALA B 1 278 ? 15 -32.594 -16.297 1 97.19 278 ALA B C 1
ATOM 4569 O O . ALA B 1 278 ? 15.852 -33.281 -16.859 1 97.19 278 ALA B O 1
ATOM 4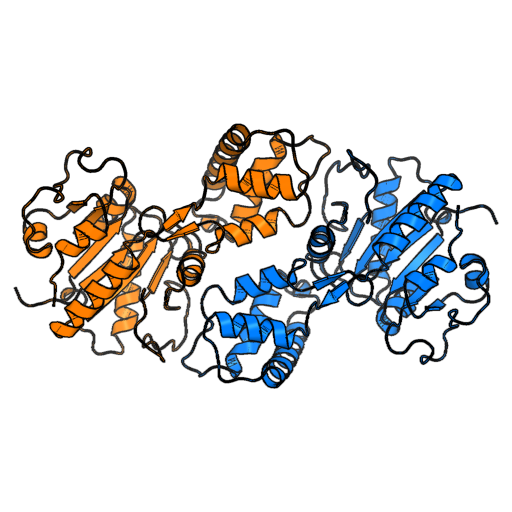570 N N . VAL B 1 279 ? 14.445 -31.594 -16.891 1 97.44 279 VAL B N 1
ATOM 4571 C CA . VAL B 1 279 ? 14.852 -31.141 -18.219 1 97.44 279 VAL B CA 1
ATOM 4572 C C . VAL B 1 279 ? 14.953 -29.625 -18.234 1 97.44 279 VAL B C 1
ATOM 4574 O O . VAL B 1 279 ? 14.531 -28.953 -17.281 1 97.44 279 VAL B O 1
ATOM 4577 N N . GLY B 1 280 ? 15.617 -29.062 -19.219 1 97.44 280 GLY B N 1
ATOM 4578 C CA . GLY B 1 280 ? 15.766 -27.625 -19.375 1 97.44 280 GLY B CA 1
ATOM 4579 C C . GLY B 1 280 ? 15.234 -27.109 -20.703 1 97.44 280 GLY B C 1
ATOM 4580 O O . GLY B 1 280 ? 15.312 -27.797 -21.719 1 97.44 280 GLY B O 1
ATOM 4581 N N . LEU B 1 281 ? 14.664 -26.031 -20.688 1 97.62 281 LEU B N 1
ATOM 4582 C CA . LEU B 1 281 ? 14.203 -25.328 -21.891 1 97.62 281 LEU B CA 1
ATOM 4583 C C . LEU B 1 281 ? 14.5 -23.828 -21.781 1 97.62 281 LEU B C 1
ATOM 4585 O O . LEU B 1 281 ? 14.703 -23.312 -20.688 1 97.62 281 LEU B O 1
ATOM 4589 N N . SER B 1 282 ? 14.461 -23.094 -22.906 1 97.25 282 SER B N 1
ATOM 4590 C CA . SER B 1 282 ? 14.836 -21.688 -22.938 1 97.25 282 SER B CA 1
ATOM 4591 C C . SER B 1 282 ? 13.633 -20.797 -22.688 1 97.25 282 SER B C 1
ATOM 4593 O O . SER B 1 282 ? 13.789 -19.594 -22.422 1 97.25 282 SER B O 1
ATOM 4595 N N . SER B 1 283 ? 12.414 -21.312 -22.844 1 97.88 283 SER B N 1
ATOM 4596 C CA . SER B 1 283 ? 11.219 -20.5 -22.672 1 97.88 283 SER B CA 1
ATOM 4597 C C . SER B 1 283 ? 9.992 -21.359 -22.391 1 97.88 283 SER B C 1
ATOM 4599 O O . SER B 1 283 ? 10.023 -22.578 -22.594 1 97.88 283 SER B O 1
ATOM 4601 N N . LEU B 1 284 ? 8.992 -20.766 -21.812 1 98.38 284 LEU B N 1
ATOM 4602 C CA . LEU B 1 284 ? 7.719 -21.453 -21.609 1 98.38 284 LEU B CA 1
ATOM 4603 C C . LEU B 1 284 ? 7.047 -21.766 -22.953 1 98.38 284 LEU B C 1
ATOM 4605 O O . LEU B 1 284 ? 6.328 -22.766 -23.062 1 98.38 284 LEU B O 1
ATOM 4609 N N . GLU B 1 285 ? 7.289 -20.906 -23.938 1 97.38 285 GLU B N 1
ATOM 4610 C CA . GLU B 1 285 ? 6.781 -21.156 -25.297 1 97.38 285 GLU B CA 1
ATOM 4611 C C . GLU B 1 285 ? 7.301 -22.484 -25.828 1 97.38 285 GLU B C 1
ATOM 4613 O O . GLU B 1 285 ? 6.531 -23.297 -26.375 1 97.38 285 GLU B O 1
ATOM 4618 N N . LYS B 1 286 ? 8.594 -22.703 -25.688 1 96.88 286 LYS B N 1
ATOM 4619 C CA . LYS B 1 286 ? 9.203 -23.969 -26.109 1 96.88 286 LYS B CA 1
ATOM 4620 C C . LYS B 1 286 ? 8.656 -25.141 -25.312 1 96.88 286 LYS B C 1
ATOM 4622 O O . LYS B 1 286 ? 8.43 -26.219 -25.859 1 96.88 286 LYS B O 1
ATOM 4627 N N . LEU B 1 287 ? 8.508 -24.906 -24 1 97.56 287 LEU B N 1
ATOM 4628 C CA . LEU B 1 287 ? 7.918 -25.938 -23.156 1 97.56 287 LEU B CA 1
ATOM 4629 C C . LEU B 1 287 ? 6.535 -26.328 -23.672 1 97.56 287 LEU B C 1
ATOM 4631 O O . LEU B 1 287 ? 6.188 -27.516 -23.672 1 97.56 287 LEU B O 1
ATOM 4635 N N . GLY B 1 288 ? 5.766 -25.344 -24.078 1 96.75 288 GLY B N 1
ATOM 4636 C CA . GLY B 1 288 ? 4.422 -25.578 -24.578 1 96.75 288 GLY B CA 1
ATOM 4637 C C . GLY B 1 288 ? 4.379 -26.562 -25.75 1 96.75 288 GLY B C 1
ATOM 4638 O O . GLY B 1 288 ? 3.396 -27.281 -25.922 1 96.75 288 GLY B O 1
ATOM 4639 N N . GLN B 1 289 ? 5.418 -26.609 -26.453 1 95.31 289 GLN B N 1
ATOM 4640 C CA . GLN B 1 289 ? 5.484 -27.5 -27.609 1 95.31 289 GLN B CA 1
ATOM 4641 C C . GLN B 1 289 ? 5.543 -28.953 -27.188 1 95.31 289 GLN B C 1
ATOM 4643 O O . GLN B 1 289 ? 5.27 -29.859 -27.984 1 95.31 289 GLN B O 1
ATOM 4648 N N . TRP B 1 290 ? 5.945 -29.141 -25.984 1 94.31 290 TRP B N 1
ATOM 4649 C CA . TRP B 1 290 ? 6.152 -30.5 -25.5 1 94.31 290 TRP B CA 1
ATOM 4650 C C . TRP B 1 290 ? 4.902 -31.031 -24.797 1 94.31 290 TRP B C 1
ATOM 4652 O O . TRP B 1 290 ? 4.883 -32.156 -24.328 1 94.31 290 TRP B O 1
ATOM 4662 N N . PHE B 1 291 ? 3.896 -30.203 -24.625 1 90.88 291 PHE B N 1
ATOM 4663 C CA . PHE B 1 291 ? 2.6 -30.641 -24.125 1 90.88 291 PHE B CA 1
ATOM 4664 C C . PHE B 1 291 ? 1.662 -30.984 -25.281 1 90.88 291 PHE B C 1
ATOM 4666 O O . PHE B 1 291 ? 1.814 -30.453 -26.391 1 90.88 291 PHE B O 1
ATOM 4673 N N . PRO B 1 292 ? 0.761 -31.953 -25.031 1 80.06 292 PRO B N 1
ATOM 4674 C CA . PRO B 1 292 ? -0.16 -32.312 -26.109 1 80.06 292 PRO B CA 1
ATOM 4675 C C . PRO B 1 292 ? -0.991 -31.141 -26.594 1 80.06 292 PRO B C 1
ATOM 4677 O O . PRO B 1 292 ? -1.289 -30.219 -25.828 1 80.06 292 PRO B O 1
ATOM 4680 N N . SER B 1 293 ? -0.986 -30.953 -27.953 1 67 293 SER B N 1
ATOM 4681 C CA . SER B 1 293 ? -1.875 -29.969 -28.547 1 67 293 SER B CA 1
ATOM 4682 C C . SER B 1 293 ? -3.244 -30.562 -28.859 1 67 293 SER B C 1
ATOM 4684 O O . SER B 1 293 ? -3.396 -31.781 -28.906 1 67 293 SER B O 1
ATOM 4686 N N . ARG B 1 294 ? -4.426 -29.703 -29.125 1 61.53 294 ARG B N 1
ATOM 4687 C CA . ARG B 1 294 ? -5.711 -30.172 -29.625 1 61.53 294 ARG B CA 1
ATOM 4688 C C . ARG B 1 294 ? -5.531 -31.016 -30.891 1 61.53 294 ARG B C 1
ATOM 4690 O O . ARG B 1 294 ? -4.602 -30.781 -31.672 1 61.53 294 ARG B O 1
#

Solvent-accessible surface area (backbone atoms only — not comparable to full-atom values): 31360 Å² total; per-residue (Å²): 126,81,89,54,28,36,38,39,29,29,30,43,79,67,52,40,27,42,64,61,53,60,66,32,51,53,53,45,52,53,41,41,76,67,70,49,67,86,68,52,46,68,54,41,38,55,30,36,52,52,24,44,52,53,45,46,69,77,28,38,67,51,12,48,84,73,75,38,49,50,67,61,43,50,48,50,30,56,50,51,23,46,54,83,56,41,59,86,59,57,74,83,56,58,46,50,64,62,49,52,57,50,30,69,34,25,54,79,32,30,41,70,46,83,40,45,63,61,35,51,50,45,54,53,52,28,24,59,76,67,73,41,50,70,46,34,32,35,48,32,80,39,57,90,44,58,59,18,28,48,28,54,69,74,42,46,57,41,83,47,38,56,83,52,85,62,65,75,55,52,82,60,47,88,89,53,82,55,66,26,56,28,39,34,34,17,42,65,68,73,37,44,62,39,45,39,66,44,54,50,46,49,52,49,49,50,50,64,66,24,65,82,62,76,61,73,60,74,86,57,41,44,48,38,36,37,17,50,43,60,71,36,37,37,50,12,26,46,72,55,72,28,31,19,36,39,36,30,75,84,59,52,80,66,63,78,96,47,54,58,50,77,85,47,83,79,54,51,51,68,64,48,42,75,81,37,55,44,35,30,30,47,38,54,56,63,49,45,57,26,44,75,72,128,126,80,89,53,29,34,40,40,31,28,30,43,81,66,53,42,27,42,62,61,52,62,66,30,51,53,53,45,52,52,42,40,74,70,71,50,66,88,68,52,46,68,54,39,39,54,30,35,52,52,25,45,54,52,45,45,70,77,27,39,66,50,12,48,83,72,75,39,53,50,68,60,44,49,48,50,29,56,51,51,23,45,55,82,55,41,59,87,58,55,72,84,56,59,45,50,62,63,48,53,57,51,31,69,34,25,52,78,33,29,40,70,47,84,40,47,63,60,36,51,51,43,54,52,50,28,25,58,74,67,73,41,50,72,46,35,32,37,50,30,80,39,56,91,43,59,60,16,30,46,28,54,70,74,43,46,57,44,83,46,37,55,85,51,87,61,65,76,55,51,81,60,47,88,90,54,83,56,66,27,57,30,39,35,36,16,41,64,67,72,37,46,62,38,44,39,64,46,55,50,47,50,52,49,50,50,49,63,65,24,66,80,62,77,62,72,60,73,87,58,40,45,45,39,36,37,17,51,43,60,71,35,38,39,49,12,25,45,71,56,72,28,30,20,37,37,36,31,73,85,57,52,81,68,63,79,95,46,53,58,50,77,85,47,82,80,55,52,51,69,66,48,44,74,81,37,54,44,33,29,32,47,38,54,57,62,49,45,59,26,45,73,73,129

Sequence (588 aa):
MPSRNLLICFDAFGTLFKPRYPVAQQYGDVARSFGLSGFTNEEVSSSFKAAFKKESKQNPNYGKANGMNPEKWWTNIITNTFKPLIPLDHTIPHGMVPKLLYRFRCDEGYILFEDVQPLVRKLREAHKAEDTRVVIGVITNSDDRVPDILTSFALKVSPLQYGKHNAKSSVIAEHGQYDFDFSVMSYDVGHEKPDKRIFEAAEEVLRTALLGAGGGKLEEWRKVYIGDEYEKDVVGALNAGWNAVLIDRETAGQREGLQWLDEKPVGSLYDVFQHSRAVGLSSLEKLGQWFPSRMPSRNLLICFDAFGTLFKPRYPVAQQYGDVARSFGLSGFTNEEVSSSFKAAFKKESKQNPNYGKANGMNPEKWWTNIITNTFKPLIPLDHTIPHGMVPKLLYRFRCDEGYILFEDVQPLVRKLREAHKAEDTRVVIGVITNSDDRVPDILTSFALKVSPLQYGKHNAKSSVIAEHGQYDFDFSVMSYDVGHEKPDKRIFEAAEEVLRTALLGAGGGKLEEWRKVYIGDEYEKDVVGALNAGWNAVLIDRETAGQREGLQWLDEKPVGSLYDVFQHSRAVGLSSLEKLGQWFPSR